Protein AF-0000000065922824 (afdb_homodimer)

Secondary structure (DSSP, 8-state):
----------EEEEE--SHHHHHHHHHHHHTT-EEEEE-S-HHHHHHHHTTB-SSSSSB--S-EEES-HHHHHHH-SEEEE-S-HHHHHHHHHHHHHH--S-EEEEE------TTT---HHHHHHHHS-GGGEEEEEEEESS--HHHHTTT--EEEEEE-SSHHHHHHHHHHH-BTTTEEEEEES-HHHHHHHHHHHHHHHHHHHHHHHTT--HHHHHHHHHHHHHHHHHHHHHTT--GGGGGSIIIIIHHHHHHS-TT-HHHHHHHHHHTT--HHHHHHH-SS--HHHHHHHHHHHHHHHHT---HHHHHHHHHHTS---HHHHHHHHHTS------/----------EEEEE--SHHHHHHHHHHHHTT-EEEEE-S-HHHHHHHHTTB-SSSSSB--S-EEES-HHHHHHH-SEEEE-S-HHHHHHHHHHHHHH--S-EEEEE------TTT---HHHHHHHHS-GGGEEEEEEEESS--HHHHTTT--EEEEEE-SSHHHHHHHHHHH-BTTTEEEEEES-HHHHHHHHHHHHHHHHHHHHHHHTT--HHHHHHHHHHHHHHHHHHHHHTT--GGGGGSIIIIIHHHHHHS-TT-HHHHHHHHHHTT--HHHHHHH-SS--HHHHHHHHHHHHHHHHT---HHHHHHHHHHTS---HHHHHHHHHTS------

Organism: Aster yellows witches'-broom phytoplasma (strain AYWB) (NCBI:txid322098)

Nearest PDB structures (foldseek):
  1z82-assembly1_B  TM=9.498E-01  e=1.499E-29  Thermotoga maritima MSB8
  3k96-assembly1_B  TM=9.413E-01  e=4.214E-29  Coxiella burnetii RSA 493
  1n1e-assembly1_B  TM=9.054E-01  e=1.408E-28  Leishmania mexicana
  1txg-assembly1_B  TM=8.938E-01  e=1.736E-24  Archaeoglobus fulgidus
  6iuy-assembly1_A  TM=8.870E-01  e=6.471E-23  Dunaliella salina

Radius of gyration: 26.79 Å; Cα contacts (8 Å, |Δi|>4): 1445; chains: 2; bounding box: 71×83×64 Å

Structure (mmCIF, N/CA/C/O backbone):
data_AF-0000000065922824-model_v1
#
loop_
_entity.id
_entity.type
_entity.pdbx_description
1 polymer 'Glycerol-3-phosphate dehydrogenase'
#
loop_
_atom_site.group_PDB
_atom_site.id
_atom_site.type_symbol
_atom_site.label_atom_id
_atom_site.label_alt_id
_atom_site.label_comp_id
_atom_site.label_asym_id
_atom_site.label_entity_id
_atom_site.label_seq_id
_atom_site.pdbx_PDB_ins_code
_atom_site.Cartn_x
_atom_site.Cartn_y
_atom_site.Cartn_z
_atom_site.occupancy
_atom_site.B_iso_or_equiv
_atom_site.auth_seq_id
_atom_site.auth_comp_id
_atom_site.auth_asym_id
_atom_site.auth_atom_id
_atom_site.pdbx_PDB_model_num
ATOM 1 N N . MET A 1 1 ? -36.531 -30.516 -20.172 1 25.64 1 MET A N 1
ATOM 2 C CA . MET A 1 1 ? -35.188 -31.094 -20.312 1 25.64 1 MET A CA 1
ATOM 3 C C . MET A 1 1 ? -34.125 -30.062 -20.016 1 25.64 1 MET A C 1
ATOM 5 O O . MET A 1 1 ? -34 -29.062 -20.734 1 25.64 1 MET A O 1
ATOM 9 N N . ILE A 1 2 ? -33.844 -29.828 -18.781 1 30.11 2 ILE A N 1
ATOM 10 C CA . ILE A 1 2 ? -32.906 -28.828 -18.25 1 30.11 2 ILE A CA 1
ATOM 11 C C . ILE A 1 2 ? -31.531 -29.031 -18.891 1 30.11 2 ILE A C 1
ATOM 13 O O . ILE A 1 2 ? -30.953 -30.125 -18.781 1 30.11 2 ILE A O 1
ATOM 17 N N . LYS A 1 3 ? -31.344 -28.391 -19.922 1 36.72 3 LYS A N 1
ATOM 18 C CA . LYS A 1 3 ? -30.047 -28.547 -20.578 1 36.72 3 LYS A CA 1
ATOM 19 C C . LYS A 1 3 ? -28.922 -28.562 -19.562 1 36.72 3 LYS A C 1
ATOM 21 O O . LYS A 1 3 ? -28.719 -27.578 -18.828 1 36.72 3 LYS A O 1
ATOM 26 N N . ARG A 1 4 ? -28.641 -29.703 -19.062 1 34.03 4 ARG A N 1
ATOM 27 C CA . ARG A 1 4 ? -27.484 -29.859 -18.188 1 34.03 4 ARG A CA 1
ATOM 28 C C . ARG A 1 4 ? -26.266 -29.125 -18.766 1 34.03 4 ARG A C 1
ATOM 30 O O . ARG A 1 4 ? -25.828 -29.422 -19.875 1 34.03 4 ARG A O 1
ATOM 37 N N . LYS A 1 5 ? -26.109 -27.969 -18.5 1 45.5 5 LYS A N 1
ATOM 38 C CA . LYS A 1 5 ? -24.891 -27.25 -18.875 1 45.5 5 LYS A CA 1
ATOM 39 C C . LYS A 1 5 ? -23.656 -28.141 -18.719 1 45.5 5 LYS A C 1
ATOM 41 O O . LYS A 1 5 ? -23.375 -28.625 -17.609 1 45.5 5 LYS A O 1
ATOM 46 N N . LYS A 1 6 ? -23.328 -28.969 -19.703 1 40.66 6 LYS A N 1
ATOM 47 C CA . LYS A 1 6 ? -22.141 -29.812 -19.766 1 40.66 6 LYS A CA 1
ATOM 48 C C . LYS A 1 6 ? -20.984 -29.172 -19 1 40.66 6 LYS A C 1
ATOM 50 O O . LYS A 1 6 ? -20.469 -28.125 -19.391 1 40.66 6 LYS A O 1
ATOM 55 N N . LEU A 1 7 ? -20.859 -29.312 -17.75 1 47.38 7 LEU A N 1
ATOM 56 C CA . LEU A 1 7 ? -19.766 -28.797 -16.938 1 47.38 7 LEU A CA 1
ATOM 57 C C . LEU A 1 7 ? -18.422 -29.219 -17.5 1 47.38 7 LEU A C 1
ATOM 59 O O . LEU A 1 7 ? -18.094 -30.406 -17.516 1 47.38 7 LEU A O 1
ATOM 63 N N . TYR A 1 8 ? -17.922 -28.703 -18.609 1 58.62 8 TYR A N 1
ATOM 64 C CA . TYR A 1 8 ? -16.656 -28.984 -19.266 1 58.62 8 TYR A CA 1
ATOM 65 C C . TYR A 1 8 ? -15.508 -28.969 -18.266 1 58.62 8 TYR A C 1
ATOM 67 O O . TYR A 1 8 ? -15.281 -27.953 -17.609 1 58.62 8 TYR A O 1
ATOM 75 N N . PHE A 1 9 ? -15.18 -30.188 -17.703 1 81.56 9 PHE A N 1
ATOM 76 C CA . PHE A 1 9 ? -14.016 -30.344 -16.844 1 81.56 9 PHE A CA 1
ATOM 77 C C . PHE A 1 9 ? -12.734 -30.406 -17.672 1 81.56 9 PHE A C 1
ATOM 79 O O . PHE A 1 9 ? -12.742 -30.906 -18.797 1 81.56 9 PHE A O 1
ATOM 86 N N . MET A 1 10 ? -11.742 -29.609 -17.203 1 91 10 MET A N 1
ATOM 87 C CA . MET A 1 10 ? -10.43 -29.625 -17.859 1 91 10 MET A CA 1
ATOM 88 C C . MET A 1 10 ? -9.414 -30.375 -17.016 1 91 10 MET A C 1
ATOM 90 O O . MET A 1 10 ? -9.531 -30.438 -15.789 1 91 10 MET A O 1
ATOM 94 N N . LYS A 1 11 ? -8.578 -31.141 -17.734 1 96.94 11 LYS A N 1
ATOM 95 C CA . LYS A 1 11 ? -7.41 -31.719 -17.078 1 96.94 11 LYS A CA 1
ATOM 96 C C . LYS A 1 11 ? -6.27 -30.703 -16.984 1 96.94 11 LYS A C 1
ATOM 98 O O . LYS A 1 11 ? -5.926 -30.062 -17.984 1 96.94 11 LYS A O 1
ATOM 103 N N . ILE A 1 12 ? -5.73 -30.547 -15.781 1 98.25 12 ILE A N 1
ATOM 104 C CA . ILE A 1 12 ? -4.688 -29.547 -15.562 1 98.25 12 ILE A CA 1
ATOM 105 C C . ILE A 1 12 ? -3.531 -30.156 -14.781 1 98.25 12 ILE A C 1
ATOM 107 O O . ILE A 1 12 ? -3.75 -30.922 -13.836 1 98.25 12 ILE A O 1
ATOM 111 N N . THR A 1 13 ? -2.342 -29.875 -15.211 1 98.5 13 THR A N 1
ATOM 112 C CA . THR A 1 13 ? -1.14 -30.266 -14.484 1 98.5 13 THR A CA 1
ATOM 113 C C . THR A 1 13 ? -0.545 -29.078 -13.734 1 98.5 13 THR A C 1
ATOM 115 O O . THR A 1 13 ? -0.455 -27.969 -14.281 1 98.5 13 THR A O 1
ATOM 118 N N . ILE A 1 14 ? -0.193 -29.281 -12.492 1 98.88 14 ILE A N 1
ATOM 119 C CA . ILE A 1 14 ? 0.571 -28.297 -11.727 1 98.88 14 ILE A CA 1
ATOM 120 C C . ILE A 1 14 ? 1.938 -28.875 -11.367 1 98.88 14 ILE A C 1
ATOM 122 O O . ILE A 1 14 ? 2.025 -29.953 -10.758 1 98.88 14 ILE A O 1
ATOM 126 N N . ILE A 1 15 ? 2.934 -28.203 -11.797 1 98.81 15 ILE A N 1
ATOM 127 C CA . ILE A 1 15 ? 4.293 -28.609 -11.453 1 98.81 15 ILE A CA 1
ATOM 128 C C . ILE A 1 15 ? 4.773 -27.812 -10.234 1 98.81 15 ILE A C 1
ATOM 130 O O . ILE A 1 15 ? 4.938 -26.594 -10.305 1 98.81 15 ILE A O 1
ATOM 134 N N . GLY A 1 16 ? 5.086 -28.469 -9.148 1 98.19 16 GLY A N 1
ATOM 135 C CA . GLY A 1 16 ? 5.355 -27.875 -7.844 1 98.19 16 GLY A CA 1
ATOM 136 C C . GLY A 1 16 ? 4.191 -27.984 -6.883 1 98.19 16 GLY A C 1
ATOM 137 O O . GLY A 1 16 ? 3.133 -27.391 -7.105 1 98.19 16 GLY A O 1
ATOM 138 N N . SER A 1 17 ? 4.406 -28.797 -5.832 1 97.75 17 SER A N 1
ATOM 139 C CA . SER A 1 17 ? 3.314 -29.031 -4.895 1 97.75 17 SER A CA 1
ATOM 140 C C . SER A 1 17 ? 3.607 -28.406 -3.533 1 97.75 17 SER A C 1
ATOM 142 O O . SER A 1 17 ? 3.32 -29.016 -2.496 1 97.75 17 SER A O 1
ATOM 144 N N . GLY A 1 18 ? 4.27 -27.266 -3.566 1 96.19 18 GLY A N 1
ATOM 145 C CA . GLY A 1 18 ? 4.414 -26.5 -2.338 1 96.19 18 GLY A CA 1
ATOM 146 C C . GLY A 1 18 ? 3.111 -25.875 -1.875 1 96.19 18 GLY A C 1
ATOM 147 O O . GLY A 1 18 ? 2.029 -26.312 -2.268 1 96.19 18 GLY A O 1
ATOM 148 N N . ALA A 1 19 ? 3.219 -24.906 -1.035 1 96.81 19 ALA A N 1
ATOM 149 C CA . ALA A 1 19 ? 2.057 -24.25 -0.432 1 96.81 19 ALA A CA 1
ATOM 150 C C . ALA A 1 19 ? 1.102 -23.734 -1.502 1 96.81 19 ALA A C 1
ATOM 152 O O . ALA A 1 19 ? -0.096 -24.031 -1.472 1 96.81 19 ALA A O 1
ATOM 153 N N . TRP A 1 20 ? 1.651 -23.031 -2.447 1 97.94 20 TRP A N 1
ATOM 154 C CA . TRP A 1 20 ? 0.815 -22.344 -3.426 1 97.94 20 TRP A CA 1
ATOM 155 C C . TRP A 1 20 ? 0.323 -23.312 -4.496 1 97.94 20 TRP A C 1
ATOM 157 O O . TRP A 1 20 ? -0.854 -23.297 -4.863 1 97.94 20 TRP A O 1
ATOM 167 N N . GLY A 1 21 ? 1.23 -24.188 -4.984 1 98.5 21 GLY A N 1
ATOM 168 C CA . GLY A 1 21 ? 0.826 -25.156 -5.988 1 98.5 21 GLY A CA 1
ATOM 169 C C . GLY A 1 21 ? -0.305 -26.062 -5.527 1 98.5 21 GLY A C 1
ATOM 170 O O . GLY A 1 21 ? -1.294 -26.234 -6.242 1 98.5 21 GLY A O 1
ATOM 171 N N . SER A 1 22 ? -0.216 -26.594 -4.363 1 98.69 22 SER A N 1
ATOM 172 C CA . SER A 1 22 ? -1.245 -27.469 -3.82 1 98.69 22 SER A CA 1
ATOM 173 C C . SER A 1 22 ? -2.539 -26.719 -3.553 1 98.69 22 SER A C 1
ATOM 175 O O . SER A 1 22 ? -3.633 -27.25 -3.756 1 98.69 22 SER A O 1
ATOM 177 N N . THR A 1 23 ? -2.398 -25.484 -3.082 1 98.75 23 THR A N 1
ATOM 178 C CA . THR A 1 23 ? -3.574 -24.656 -2.832 1 98.75 23 THR A CA 1
ATOM 179 C C . THR A 1 23 ? -4.312 -24.359 -4.133 1 98.75 23 THR A C 1
ATOM 181 O O . THR A 1 23 ? -5.543 -24.422 -4.18 1 98.75 23 THR A O 1
ATOM 184 N N . LEU A 1 24 ? -3.562 -24.062 -5.164 1 98.81 24 LEU A N 1
ATOM 185 C CA . LEU A 1 24 ? -4.176 -23.812 -6.461 1 98.81 24 LEU A CA 1
ATOM 186 C C . LEU A 1 24 ? -4.863 -25.062 -6.988 1 98.81 24 LEU A C 1
ATOM 188 O O . LEU A 1 24 ? -5.895 -24.984 -7.664 1 98.81 24 LEU A O 1
ATOM 192 N N . ALA A 1 25 ? -4.281 -26.234 -6.695 1 98.69 25 ALA A N 1
ATOM 193 C CA . ALA A 1 25 ? -4.938 -27.469 -7.074 1 98.69 25 ALA A CA 1
ATOM 194 C C . ALA A 1 25 ? -6.336 -27.562 -6.465 1 98.69 25 ALA A C 1
ATOM 196 O O . ALA A 1 25 ? -7.285 -27.984 -7.137 1 98.69 25 ALA A O 1
ATOM 197 N N . GLN A 1 26 ? -6.43 -27.203 -5.238 1 98.31 26 GLN A N 1
ATOM 198 C CA . GLN A 1 26 ? -7.73 -27.219 -4.574 1 98.31 26 GLN A CA 1
ATOM 199 C C . GLN A 1 26 ? -8.695 -26.234 -5.234 1 98.31 26 GLN A C 1
ATOM 201 O O . GLN A 1 26 ? -9.875 -26.531 -5.418 1 98.31 26 GLN A O 1
ATOM 206 N N . VAL A 1 27 ? -8.211 -25.031 -5.562 1 98.25 27 VAL A N 1
ATOM 207 C CA . VAL A 1 27 ? -9.023 -24.031 -6.25 1 98.25 27 VAL A CA 1
ATOM 208 C C . VAL A 1 27 ? -9.602 -24.641 -7.531 1 98.25 27 VAL A C 1
ATOM 210 O O . VAL A 1 27 ? -10.797 -24.516 -7.801 1 98.25 27 VAL A O 1
ATOM 213 N N . LEU A 1 28 ? -8.758 -25.281 -8.297 1 98.12 28 LEU A N 1
ATOM 214 C CA . LEU A 1 28 ? -9.156 -25.844 -9.586 1 98.12 28 LEU A CA 1
ATOM 215 C C . LEU A 1 28 ? -10.133 -26.984 -9.406 1 98.12 28 LEU A C 1
ATOM 217 O O . LEU A 1 28 ? -11.07 -27.141 -10.188 1 98.12 28 LEU A O 1
ATOM 221 N N . THR A 1 29 ? -9.914 -27.812 -8.367 1 97.06 29 THR A N 1
ATOM 222 C CA . THR A 1 29 ? -10.836 -28.922 -8.125 1 97.06 29 THR A CA 1
ATOM 223 C C . THR A 1 29 ? -12.172 -28.406 -7.602 1 97.06 29 THR A C 1
ATOM 225 O O . THR A 1 29 ? -13.227 -28.984 -7.887 1 97.06 29 THR A O 1
ATOM 228 N N . ASP A 1 30 ? -12.141 -27.328 -6.828 1 96.44 30 ASP A N 1
ATOM 229 C CA . ASP A 1 30 ? -13.383 -26.688 -6.406 1 96.44 30 ASP A CA 1
ATOM 230 C C . ASP A 1 30 ? -14.203 -26.234 -7.609 1 96.44 30 ASP A C 1
ATOM 232 O O . ASP A 1 30 ? -15.422 -26.125 -7.535 1 96.44 30 ASP A O 1
ATOM 236 N N . ASN A 1 31 ? -13.5 -25.953 -8.68 1 95.12 31 ASN A N 1
ATOM 237 C CA . ASN A 1 31 ? -14.141 -25.562 -9.93 1 95.12 31 ASN A CA 1
ATOM 238 C C . ASN A 1 31 ? -14.406 -26.781 -10.82 1 95.12 31 ASN A C 1
ATOM 240 O O . ASN A 1 31 ? -14.555 -26.641 -12.039 1 95.12 31 ASN A O 1
ATOM 244 N N . ASN A 1 32 ? -14.312 -27.953 -10.32 1 94.56 32 ASN A N 1
ATOM 245 C CA . ASN A 1 32 ? -14.703 -29.219 -10.938 1 94.56 32 ASN A CA 1
ATOM 246 C C . ASN A 1 32 ? -13.711 -29.641 -12.023 1 94.56 32 ASN A C 1
ATOM 248 O O . ASN A 1 32 ? -14.094 -30.297 -12.992 1 94.56 32 ASN A O 1
ATOM 252 N N . ASN A 1 33 ? -12.477 -29.188 -11.938 1 96.81 33 ASN A N 1
ATOM 253 C CA . ASN A 1 33 ? -11.422 -29.656 -12.844 1 96.81 33 ASN A CA 1
ATOM 254 C C . ASN A 1 33 ? -10.68 -30.859 -12.266 1 96.81 33 ASN A C 1
ATOM 256 O O . ASN A 1 33 ? -10.828 -31.172 -11.086 1 96.81 33 ASN A O 1
ATOM 260 N N . GLN A 1 34 ? -10.055 -31.562 -13.156 1 97.38 34 GLN A N 1
ATOM 261 C CA . GLN A 1 34 ? -9.172 -32.656 -12.75 1 97.38 34 GLN A CA 1
ATOM 262 C C . GLN A 1 34 ? -7.715 -32.188 -12.719 1 97.38 34 GLN A C 1
ATOM 264 O O . GLN A 1 34 ? -7.211 -31.641 -13.703 1 97.38 34 GLN A O 1
ATOM 269 N N . VAL A 1 35 ? -7.066 -32.406 -11.562 1 98.06 35 VAL A N 1
ATOM 270 C CA . VAL A 1 35 ? -5.742 -31.828 -11.383 1 98.06 35 VAL A CA 1
ATOM 271 C C . VAL A 1 35 ? -4.738 -32.938 -11.023 1 98.06 35 VAL A C 1
ATOM 273 O O . VAL A 1 35 ? -5.031 -33.812 -10.203 1 98.06 35 VAL A O 1
ATOM 276 N N . LEU A 1 36 ? -3.66 -32.969 -11.688 1 98.62 36 LEU A N 1
ATOM 277 C CA . LEU A 1 36 ? -2.518 -33.812 -11.352 1 98.62 36 LEU A CA 1
ATOM 278 C C . LEU A 1 36 ? -1.314 -32.969 -10.953 1 98.62 36 LEU A C 1
ATOM 280 O O . LEU A 1 36 ? -0.858 -32.125 -11.734 1 98.62 36 LEU A O 1
ATOM 284 N N . LEU A 1 37 ? -0.809 -33.219 -9.75 1 98.75 37 LEU A N 1
ATOM 285 C CA . LEU A 1 37 ? 0.358 -32.5 -9.242 1 98.75 37 LEU A CA 1
ATOM 286 C C . LEU A 1 37 ? 1.633 -33.312 -9.484 1 98.75 37 LEU A C 1
ATOM 288 O O . LEU A 1 37 ? 1.627 -34.531 -9.383 1 98.75 37 LEU A O 1
ATOM 292 N N . TYR A 1 38 ? 2.664 -32.531 -9.781 1 98.69 38 TYR A N 1
ATOM 293 C CA . TYR A 1 38 ? 4 -33.125 -9.859 1 98.69 38 TYR A CA 1
ATOM 294 C C . TYR A 1 38 ? 4.922 -32.5 -8.805 1 98.69 38 TYR A C 1
ATOM 296 O O . TYR A 1 38 ? 4.969 -31.281 -8.648 1 98.69 38 TYR A O 1
ATOM 304 N N . ASP A 1 39 ? 5.633 -33.375 -8.133 1 98.44 39 ASP A N 1
ATOM 305 C CA . ASP A 1 39 ? 6.688 -32.938 -7.23 1 98.44 39 ASP A CA 1
ATOM 306 C C . ASP A 1 39 ? 7.781 -33.969 -7.082 1 98.44 39 ASP A C 1
ATOM 308 O O . ASP A 1 39 ? 7.516 -35.188 -7.203 1 98.44 39 ASP A O 1
ATOM 312 N N . THR A 1 40 ? 8.969 -33.469 -6.902 1 97.19 40 THR A N 1
ATOM 313 C CA . THR A 1 40 ? 10.086 -34.406 -6.676 1 97.19 40 THR A CA 1
ATOM 314 C C . THR A 1 40 ? 10.133 -34.844 -5.215 1 97.19 40 THR A C 1
ATOM 316 O O . THR A 1 40 ? 10.781 -35.812 -4.883 1 97.19 40 THR A O 1
ATOM 319 N N . ASN A 1 41 ? 9.539 -34.062 -4.332 1 96.69 41 ASN A N 1
ATOM 320 C CA . ASN A 1 41 ? 9.477 -34.406 -2.918 1 96.69 41 ASN A CA 1
ATOM 321 C C . ASN A 1 41 ? 8.445 -35.5 -2.662 1 96.69 41 ASN A C 1
ATOM 323 O O . ASN A 1 41 ? 7.25 -35.25 -2.559 1 96.69 41 ASN A O 1
ATOM 327 N N . LEU A 1 42 ? 8.867 -36.688 -2.365 1 98 42 LEU A N 1
ATOM 328 C CA . LEU A 1 42 ? 8.016 -37.844 -2.234 1 98 42 LEU A CA 1
ATOM 329 C C . LEU A 1 42 ? 7.105 -37.719 -1.015 1 98 42 LEU A C 1
ATOM 331 O O . LEU A 1 42 ? 5.98 -38.219 -1.021 1 98 42 LEU A O 1
ATOM 335 N N . SER A 1 43 ? 7.625 -37.031 -0.019 1 97.62 43 SER A N 1
ATOM 336 C CA . SER A 1 43 ? 6.793 -36.812 1.16 1 97.62 43 SER A CA 1
ATOM 337 C C . SER A 1 43 ? 5.559 -36 0.822 1 97.62 43 SER A C 1
ATOM 339 O O . SER A 1 43 ? 4.461 -36.281 1.311 1 97.62 43 SER A O 1
ATOM 341 N N . TYR A 1 44 ? 5.75 -34.969 -0.006 1 98 44 TYR A N 1
ATOM 342 C CA . TYR A 1 44 ? 4.621 -34.156 -0.455 1 98 44 TYR A CA 1
ATOM 343 C C . TYR A 1 44 ? 3.645 -35 -1.275 1 98 44 TYR A C 1
ATOM 345 O O . TYR A 1 44 ? 2.432 -34.938 -1.053 1 98 44 TYR A O 1
ATOM 353 N N . VAL A 1 45 ? 4.152 -35.812 -2.182 1 98.5 45 VAL A N 1
ATOM 354 C CA . VAL A 1 45 ? 3.344 -36.656 -3.061 1 98.5 45 VAL A CA 1
ATOM 355 C C . VAL A 1 45 ? 2.49 -37.594 -2.227 1 98.5 45 VAL A C 1
ATOM 357 O O . VAL A 1 45 ? 1.292 -37.75 -2.479 1 98.5 45 VAL A O 1
ATOM 360 N N . GLU A 1 46 ? 3.105 -38.188 -1.27 1 98.44 46 GLU A N 1
ATOM 361 C CA . GLU A 1 46 ? 2.404 -39.125 -0.407 1 98.44 46 GLU A CA 1
ATOM 362 C C . GLU A 1 46 ? 1.284 -38.438 0.369 1 98.44 46 GLU A C 1
ATOM 364 O O . GLU A 1 46 ? 0.167 -38.938 0.443 1 98.44 46 GLU A O 1
ATOM 369 N N . LYS A 1 47 ? 1.586 -37.344 0.981 1 98.44 47 LYS A N 1
ATOM 370 C CA . LYS A 1 47 ? 0.586 -36.594 1.744 1 98.44 47 LYS A CA 1
ATOM 371 C C . LYS A 1 47 ? -0.615 -36.219 0.874 1 98.44 47 LYS A C 1
ATOM 373 O O . LYS A 1 47 ? -1.763 -36.406 1.288 1 98.44 47 LYS A O 1
ATOM 378 N N . ILE A 1 48 ? -0.352 -35.781 -0.296 1 98.75 48 ILE A N 1
ATOM 379 C CA . ILE A 1 48 ? -1.402 -35.344 -1.21 1 98.75 48 ILE A CA 1
ATOM 380 C C . ILE A 1 48 ? -2.283 -36.531 -1.59 1 98.75 48 ILE A C 1
ATOM 382 O O . ILE A 1 48 ? -3.512 -36.438 -1.604 1 98.75 48 ILE A O 1
ATOM 386 N N . ASN A 1 49 ? -1.675 -37.656 -1.872 1 98.62 49 ASN A N 1
ATOM 387 C CA . ASN A 1 49 ? -2.424 -38.844 -2.271 1 98.62 49 ASN A CA 1
ATOM 388 C C . ASN A 1 49 ? -3.227 -39.406 -1.107 1 98.62 49 ASN A C 1
ATOM 390 O O . ASN A 1 49 ? -4.121 -40.219 -1.312 1 98.62 49 ASN A O 1
ATOM 394 N N . GLN A 1 50 ? -2.922 -38.938 0.083 1 98.38 50 GLN A N 1
ATOM 395 C CA . GLN A 1 50 ? -3.693 -39.281 1.268 1 98.38 50 GLN A CA 1
ATOM 396 C C . GLN A 1 50 ? -4.77 -38.25 1.565 1 98.38 50 GLN A C 1
ATOM 398 O O . GLN A 1 50 ? -5.453 -38.344 2.586 1 98.38 50 GLN A O 1
ATOM 403 N N . GLY A 1 51 ? -4.84 -37.281 0.756 1 98.31 51 GLY A N 1
ATOM 404 C CA . GLY A 1 51 ? -5.879 -36.281 0.904 1 98.31 51 GLY A CA 1
ATOM 405 C C . GLY A 1 51 ? -5.484 -35.156 1.843 1 98.31 51 GLY A C 1
ATOM 406 O O . GLY A 1 51 ? -6.348 -34.5 2.406 1 98.31 51 GLY A O 1
ATOM 407 N N . LYS A 1 52 ? -4.152 -35 1.994 1 98.44 52 LYS A N 1
ATOM 408 C CA . LYS A 1 52 ? -3.66 -34 2.926 1 98.44 52 LYS A CA 1
ATOM 409 C C . LYS A 1 52 ? -2.816 -32.938 2.203 1 98.44 52 LYS A C 1
ATOM 411 O O . LYS A 1 52 ? -2.016 -33.281 1.329 1 98.44 52 LYS A O 1
ATOM 416 N N . HIS A 1 53 ? -3.082 -31.672 2.52 1 98.44 53 HIS A N 1
ATOM 417 C CA . HIS A 1 53 ? -2.182 -30.641 2.018 1 98.44 53 HIS A CA 1
ATOM 418 C C . HIS A 1 53 ? -0.762 -30.844 2.531 1 98.44 53 HIS A C 1
ATOM 420 O O . HIS A 1 53 ? -0.562 -31.141 3.715 1 98.44 53 HIS A O 1
ATOM 426 N N . PRO A 1 54 ? 0.187 -30.703 1.745 1 97.5 54 PRO A N 1
ATOM 427 C CA . PRO A 1 54 ? 1.535 -31.094 2.172 1 97.5 54 PRO A CA 1
ATOM 428 C C . PRO A 1 54 ? 2.156 -30.078 3.135 1 97.5 54 PRO A C 1
ATOM 430 O O . PRO A 1 54 ? 3.107 -30.406 3.85 1 97.5 54 PRO A O 1
ATOM 433 N N . ILE A 1 55 ? 1.644 -28.859 3.164 1 96.44 55 ILE A N 1
ATOM 434 C CA . ILE A 1 55 ? 2.25 -27.797 3.961 1 96.44 55 ILE A CA 1
ATOM 435 C C . ILE A 1 55 ? 1.314 -27.406 5.105 1 96.44 55 ILE A C 1
ATOM 437 O O . ILE A 1 55 ? 1.75 -27.266 6.25 1 96.44 55 ILE A O 1
ATOM 441 N N . PHE A 1 56 ? 0.033 -27.297 4.766 1 97.31 56 PHE A N 1
ATOM 442 C CA . PHE A 1 56 ? -0.936 -26.844 5.754 1 97.31 56 PHE A CA 1
ATOM 443 C C . PHE A 1 56 ? -1.694 -28.016 6.363 1 97.31 56 PHE A C 1
ATOM 445 O O . PHE A 1 56 ? -1.867 -29.047 5.715 1 97.31 56 PHE A O 1
ATOM 452 N N . ASN A 1 57 ? -2.152 -27.812 7.609 1 96.94 57 ASN A N 1
ATOM 453 C CA . ASN A 1 57 ? -2.979 -28.812 8.266 1 96.94 57 ASN A CA 1
ATOM 454 C C . ASN A 1 57 ? -4.434 -28.734 7.805 1 96.94 57 ASN A C 1
ATOM 456 O O . ASN A 1 57 ? -5.328 -28.469 8.609 1 96.94 57 ASN A O 1
ATOM 460 N N . THR A 1 58 ? -4.652 -28.953 6.57 1 97.62 58 THR A N 1
ATOM 461 C CA . THR A 1 58 ? -5.965 -28.906 5.934 1 97.62 58 THR A CA 1
ATOM 462 C C . THR A 1 58 ? -6.094 -30.016 4.891 1 97.62 58 THR A C 1
ATOM 464 O O . THR A 1 58 ? -5.094 -30.453 4.32 1 97.62 58 THR A O 1
ATOM 467 N N . PRO A 1 59 ? -7.293 -30.5 4.688 1 97.81 59 PRO A N 1
ATOM 468 C CA . PRO A 1 59 ? -7.488 -31.5 3.646 1 97.81 59 PRO A CA 1
ATOM 469 C C . PRO A 1 59 ? -7.258 -30.953 2.24 1 97.81 59 PRO A C 1
ATOM 471 O O . PRO A 1 59 ? -7.43 -29.75 2.006 1 97.81 59 PRO A O 1
ATOM 474 N N . LEU A 1 60 ? -6.762 -31.703 1.433 1 97.75 60 LEU A N 1
ATOM 475 C CA . LEU A 1 60 ? -6.703 -31.484 -0.01 1 97.75 60 LEU A CA 1
ATOM 476 C C . LEU A 1 60 ? -7.547 -32.531 -0.746 1 97.75 60 LEU A C 1
ATOM 478 O O . LEU A 1 60 ? -7.156 -33.688 -0.862 1 97.75 60 LEU A O 1
ATOM 482 N N . LEU A 1 61 ? -8.648 -32.062 -1.322 1 95.81 61 LEU A N 1
ATOM 483 C CA . LEU A 1 61 ? -9.664 -33 -1.789 1 95.81 61 LEU A CA 1
ATOM 484 C C . LEU A 1 61 ? -9.617 -33.156 -3.307 1 95.81 61 LEU A C 1
ATOM 486 O O . LEU A 1 61 ? -9.461 -32.156 -4.02 1 95.81 61 LEU A O 1
ATOM 490 N N . ASN A 1 62 ? -9.711 -34.375 -3.754 1 95.81 62 ASN A N 1
ATOM 491 C CA . ASN A 1 62 ? -9.883 -34.719 -5.164 1 95.81 62 ASN A CA 1
ATOM 492 C C . ASN A 1 62 ? -8.664 -34.312 -5.988 1 95.81 62 ASN A C 1
ATOM 494 O O . ASN A 1 62 ? -8.812 -33.812 -7.109 1 95.81 62 ASN A O 1
ATOM 498 N N . VAL A 1 63 ? -7.508 -34.375 -5.434 1 96.94 63 VAL A N 1
ATOM 499 C CA . VAL A 1 63 ? -6.25 -34.031 -6.102 1 96.94 63 VAL A CA 1
ATOM 500 C C . VAL A 1 63 ? -5.305 -35.219 -6.031 1 96.94 63 VAL A C 1
ATOM 502 O O . VAL A 1 63 ? -5.254 -35.938 -5.023 1 96.94 63 VAL A O 1
ATOM 505 N N . LYS A 1 64 ? -4.648 -35.531 -7.062 1 98.06 64 LYS A N 1
ATOM 506 C CA . LYS A 1 64 ? -3.629 -36.562 -7.094 1 98.06 64 LYS A CA 1
ATOM 507 C C . LYS A 1 64 ? -2.252 -35.969 -7.387 1 98.06 64 LYS A C 1
ATOM 509 O O . LYS A 1 64 ? -2.143 -34.906 -7.965 1 98.06 64 LYS A O 1
ATOM 514 N N . ALA A 1 65 ? -1.219 -36.719 -6.934 1 98.75 65 ALA A N 1
ATOM 515 C CA . ALA A 1 65 ? 0.153 -36.281 -7.164 1 98.75 65 ALA A CA 1
ATOM 516 C C . ALA A 1 65 ? 1.039 -37.438 -7.617 1 98.75 65 ALA A C 1
ATOM 518 O O . ALA A 1 65 ? 0.798 -38.594 -7.254 1 98.75 65 ALA A O 1
ATOM 519 N N . VAL A 1 66 ? 1.97 -37.156 -8.445 1 98.69 66 VAL A N 1
ATOM 520 C CA . VAL A 1 66 ? 2.943 -38.125 -8.93 1 98.69 66 VAL A CA 1
ATOM 521 C C . VAL A 1 66 ? 4.34 -37.5 -8.906 1 98.69 66 VAL A C 1
ATOM 523 O O . VAL A 1 66 ? 4.492 -36.312 -8.727 1 98.69 66 VAL A O 1
ATOM 526 N N . SER A 1 67 ? 5.355 -38.312 -9.031 1 98.38 67 SER A N 1
ATOM 527 C CA . SER A 1 67 ? 6.73 -37.812 -9.086 1 98.38 67 SER A CA 1
ATOM 528 C C . SER A 1 67 ? 7.375 -38.125 -10.43 1 98.38 67 SER A C 1
ATOM 530 O O . SER A 1 67 ? 8.586 -37.969 -10.586 1 98.38 67 SER A O 1
ATOM 532 N N . CYS A 1 68 ? 6.551 -38.5 -11.391 1 97.88 68 CYS A N 1
ATOM 533 C CA . CYS A 1 68 ? 7.016 -38.75 -12.75 1 97.88 68 CYS A CA 1
ATOM 534 C C . CYS A 1 68 ? 6.613 -37.625 -13.68 1 97.88 68 CYS A C 1
ATOM 536 O O . CYS A 1 68 ? 5.438 -37.5 -14.031 1 97.88 68 CYS A O 1
ATOM 538 N N . LEU A 1 69 ? 7.562 -36.906 -14.141 1 97.94 69 LEU A N 1
ATOM 539 C CA . LEU A 1 69 ? 7.324 -35.719 -14.953 1 97.94 69 LEU A CA 1
ATOM 540 C C . LEU A 1 69 ? 6.66 -36.094 -16.281 1 97.94 69 LEU A C 1
ATOM 542 O O . LEU A 1 69 ? 5.738 -35.406 -16.734 1 97.94 69 LEU A O 1
ATOM 546 N N . LYS A 1 70 ? 7.117 -37.125 -16.875 1 97.06 70 LYS A N 1
ATOM 547 C CA . LYS A 1 70 ? 6.574 -37.562 -18.141 1 97.06 70 LYS A CA 1
ATOM 548 C C . LYS A 1 70 ? 5.074 -37.844 -18.047 1 97.06 70 LYS A C 1
ATOM 550 O O . LYS A 1 70 ? 4.305 -37.469 -18.922 1 97.06 70 LYS A O 1
ATOM 555 N N . GLN A 1 71 ? 4.68 -38.469 -16.984 1 96.81 71 GLN A N 1
ATOM 556 C CA . GLN A 1 71 ? 3.277 -38.781 -16.75 1 96.81 71 GLN A CA 1
ATOM 557 C C . GLN A 1 71 ? 2.426 -37.5 -16.703 1 96.81 71 GLN A C 1
ATOM 559 O O . GLN A 1 71 ? 1.303 -37.5 -17.203 1 96.81 71 GLN A O 1
ATOM 564 N N . THR A 1 72 ? 2.912 -36.5 -16.109 1 96.44 72 THR A N 1
ATOM 565 C CA . THR A 1 72 ? 2.146 -35.281 -15.953 1 96.44 72 THR A CA 1
ATOM 566 C C . THR A 1 72 ? 2.051 -34.531 -17.281 1 96.44 72 THR A C 1
ATOM 568 O O . THR A 1 72 ? 1.031 -33.906 -17.578 1 96.44 72 THR A O 1
ATOM 571 N N . LEU A 1 73 ? 3.092 -34.562 -18.094 1 97.25 73 LEU A N 1
ATOM 572 C CA . LEU A 1 73 ? 3.094 -33.875 -19.391 1 97.25 73 LEU A CA 1
ATOM 573 C C . LEU A 1 73 ? 2.127 -34.562 -20.359 1 97.25 73 LEU A C 1
ATOM 575 O O . LEU A 1 73 ? 1.582 -33.906 -21.25 1 97.25 73 LEU A O 1
ATOM 579 N N . GLU A 1 74 ? 1.908 -35.875 -20.141 1 96.69 74 GLU A N 1
ATOM 580 C CA . GLU A 1 74 ? 0.96 -36.594 -20.953 1 96.69 74 GLU A CA 1
ATOM 581 C C . GLU A 1 74 ? -0.47 -36.406 -20.453 1 96.69 74 GLU A C 1
ATOM 583 O O . GLU A 1 74 ? -1.427 -36.625 -21.203 1 96.69 74 GLU A O 1
ATOM 588 N N . TYR A 1 75 ? -0.578 -36 -19.25 1 96.88 75 TYR A N 1
ATOM 589 C CA . TYR A 1 75 ? -1.874 -35.906 -18.594 1 96.88 75 TYR A CA 1
ATOM 590 C C . TYR A 1 75 ? -2.658 -34.719 -19.125 1 96.88 75 TYR A C 1
ATOM 592 O O . TYR A 1 75 ? -3.877 -34.781 -19.297 1 96.88 75 TYR A O 1
ATOM 600 N N . SER A 1 76 ? -1.998 -33.594 -19.391 1 95.44 76 SER A N 1
ATOM 601 C CA . SER A 1 76 ? -2.715 -32.406 -19.797 1 95.44 76 SER A CA 1
ATOM 602 C C . SER A 1 76 ? -1.85 -31.516 -20.688 1 95.44 76 SER A C 1
ATOM 604 O O . SER A 1 76 ? -0.623 -31.625 -20.688 1 95.44 76 SER A O 1
ATOM 606 N N . ASP A 1 77 ? -2.57 -30.641 -21.406 1 96.12 77 ASP A N 1
ATOM 607 C CA . ASP A 1 77 ? -1.899 -29.672 -22.266 1 96.12 77 ASP A CA 1
ATOM 608 C C . ASP A 1 77 ? -1.792 -28.312 -21.578 1 96.12 77 ASP A C 1
ATOM 610 O O . ASP A 1 77 ? -1.136 -27.406 -22.094 1 96.12 77 ASP A O 1
ATOM 614 N N . LEU A 1 78 ? -2.367 -28.125 -20.453 1 98.38 78 LEU A N 1
ATOM 615 C CA . LEU A 1 78 ? -2.25 -26.922 -19.641 1 98.38 78 LEU A CA 1
ATOM 616 C C . LEU A 1 78 ? -1.409 -27.203 -18.391 1 98.38 78 LEU A C 1
ATOM 618 O O . LEU A 1 78 ? -1.79 -28 -17.547 1 98.38 78 LEU A O 1
ATOM 622 N N . ILE A 1 79 ? -0.286 -26.484 -18.312 1 98.69 79 ILE A N 1
ATOM 623 C CA . ILE A 1 79 ? 0.693 -26.734 -17.266 1 98.69 79 ILE A CA 1
ATOM 624 C C . ILE A 1 79 ? 0.844 -25.469 -16.406 1 98.69 79 ILE A C 1
ATOM 626 O O . ILE A 1 79 ? 1.196 -24.406 -16.906 1 98.69 79 ILE A O 1
ATOM 630 N N . VAL A 1 80 ? 0.586 -25.578 -15.117 1 98.88 80 VAL A N 1
ATOM 631 C CA . VAL A 1 80 ? 0.853 -24.516 -14.164 1 98.88 80 VAL A CA 1
ATOM 632 C C . VAL A 1 80 ? 2.244 -24.688 -13.562 1 98.88 80 VAL A C 1
ATOM 634 O O . VAL A 1 80 ? 2.562 -25.75 -13.023 1 98.88 80 VAL A O 1
ATOM 637 N N . LEU A 1 81 ? 3.037 -23.688 -13.695 1 98.88 81 LEU A N 1
ATOM 638 C CA . LEU A 1 81 ? 4.387 -23.688 -13.141 1 98.88 81 LEU A CA 1
ATOM 639 C C . LEU A 1 81 ? 4.402 -23.047 -11.758 1 98.88 81 LEU A C 1
ATOM 641 O O . LEU A 1 81 ? 4.281 -21.812 -11.633 1 98.88 81 LEU A O 1
ATOM 645 N N . ALA A 1 82 ? 4.598 -23.844 -10.742 1 98.5 82 ALA A N 1
ATOM 646 C CA . ALA A 1 82 ? 4.598 -23.375 -9.352 1 98.5 82 ALA A CA 1
ATOM 647 C C . ALA A 1 82 ? 5.867 -23.812 -8.625 1 98.5 82 ALA A C 1
ATOM 649 O O . ALA A 1 82 ? 5.801 -24.359 -7.523 1 98.5 82 ALA A O 1
ATOM 650 N N . VAL A 1 83 ? 7.035 -23.578 -9.227 1 97.31 83 VAL A N 1
ATOM 651 C CA . VAL A 1 83 ? 8.312 -23.953 -8.633 1 97.31 83 VAL A CA 1
ATOM 652 C C . VAL A 1 83 ? 9.141 -22.703 -8.336 1 97.31 83 VAL A C 1
ATOM 654 O O . VAL A 1 83 ? 8.914 -21.641 -8.93 1 97.31 83 VAL A O 1
ATOM 657 N N . PRO A 1 84 ? 10.094 -22.766 -7.418 1 94.69 84 PRO A N 1
ATOM 658 C CA . PRO A 1 84 ? 10.992 -21.625 -7.191 1 94.69 84 PRO A CA 1
ATOM 659 C C . PRO A 1 84 ? 11.773 -21.234 -8.445 1 94.69 84 PRO A C 1
ATOM 661 O O . PRO A 1 84 ? 12.078 -22.094 -9.273 1 94.69 84 PRO A O 1
ATOM 664 N N . MET A 1 85 ? 12.109 -20.016 -8.492 1 94.69 85 MET A N 1
ATOM 665 C CA . MET A 1 85 ? 12.781 -19.469 -9.664 1 94.69 85 MET A CA 1
ATOM 666 C C . MET A 1 85 ? 14.094 -20.188 -9.93 1 94.69 85 MET A C 1
ATOM 668 O O . MET A 1 85 ? 14.477 -20.375 -11.086 1 94.69 85 MET A O 1
ATOM 672 N N . LYS A 1 86 ? 14.75 -20.562 -8.867 1 91.69 86 LYS A N 1
ATOM 673 C CA . LYS A 1 86 ? 16.062 -21.172 -9.023 1 91.69 86 LYS A CA 1
ATOM 674 C C . LYS A 1 86 ? 15.977 -22.5 -9.781 1 91.69 86 LYS A C 1
ATOM 676 O O . LYS A 1 86 ? 16.969 -22.953 -10.359 1 91.69 86 LYS A O 1
ATOM 681 N N . PHE A 1 87 ? 14.805 -23.078 -9.883 1 94.62 87 PHE A N 1
ATOM 682 C CA . PHE A 1 87 ? 14.641 -24.375 -10.523 1 94.62 87 PHE A CA 1
ATOM 683 C C . PHE A 1 87 ? 13.969 -24.234 -11.891 1 94.62 87 PHE A C 1
ATOM 685 O O . PHE A 1 87 ? 13.922 -25.172 -12.672 1 94.62 87 PHE A O 1
ATOM 692 N N . MET A 1 88 ? 13.5 -23.125 -12.266 1 97.38 88 MET A N 1
ATOM 693 C CA . MET A 1 88 ? 12.578 -22.906 -13.375 1 97.38 88 MET A CA 1
ATOM 694 C C . MET A 1 88 ? 13.211 -23.297 -14.703 1 97.38 88 MET A C 1
ATOM 696 O O . MET A 1 88 ? 12.672 -24.109 -15.445 1 97.38 88 MET A O 1
ATOM 700 N N . ARG A 1 89 ? 14.383 -22.766 -14.984 1 97.5 89 ARG A N 1
ATOM 701 C CA . ARG A 1 89 ? 15.016 -23.031 -16.281 1 97.5 89 ARG A CA 1
ATOM 702 C C . ARG A 1 89 ? 15.352 -24.516 -16.422 1 97.5 89 ARG A C 1
ATOM 704 O O . ARG A 1 89 ? 15.125 -25.094 -17.484 1 97.5 89 ARG A O 1
ATOM 711 N N . HIS A 1 90 ? 15.945 -25.031 -15.359 1 97.44 90 HIS A N 1
ATOM 712 C CA . HIS A 1 90 ? 16.297 -26.438 -15.398 1 97.44 90 HIS A CA 1
ATOM 713 C C . HIS A 1 90 ? 15.07 -27.312 -15.633 1 97.44 90 HIS A C 1
ATOM 715 O O . HIS A 1 90 ? 15.125 -28.25 -16.438 1 97.44 90 HIS A O 1
ATOM 721 N N . LEU A 1 91 ? 14.023 -27 -14.961 1 97.94 91 LEU A N 1
ATOM 722 C CA . LEU A 1 91 ? 12.766 -27.719 -15.133 1 97.94 91 LEU A CA 1
ATOM 723 C C . LEU A 1 91 ? 12.266 -27.609 -16.562 1 97.94 91 LEU A C 1
ATOM 725 O O . LEU A 1 91 ? 11.875 -28.625 -17.172 1 97.94 91 LEU A O 1
ATOM 729 N N . LEU A 1 92 ? 12.273 -26.422 -17.109 1 98.56 92 LEU A N 1
ATOM 730 C CA . LEU A 1 92 ? 11.773 -26.188 -18.469 1 98.56 92 LEU A CA 1
ATOM 731 C C . LEU A 1 92 ? 12.609 -26.938 -19.5 1 98.56 92 LEU A C 1
ATOM 733 O O . LEU A 1 92 ? 12.078 -27.438 -20.484 1 98.56 92 LEU A O 1
ATOM 737 N N . LYS A 1 93 ? 13.883 -27 -19.25 1 98.38 93 LYS A N 1
ATOM 738 C CA . LYS A 1 93 ? 14.75 -27.781 -20.141 1 98.38 93 LYS A CA 1
ATOM 739 C C . LYS A 1 93 ? 14.375 -29.25 -20.125 1 98.38 93 LYS A C 1
ATOM 741 O O . LYS A 1 93 ? 14.336 -29.906 -21.172 1 98.38 93 LYS A O 1
ATOM 746 N N . LYS A 1 94 ? 14.133 -29.75 -18.969 1 98.19 94 LYS A N 1
ATOM 747 C CA . LYS A 1 94 ? 13.703 -31.141 -18.844 1 98.19 94 LYS A CA 1
ATOM 748 C C . LYS A 1 94 ? 12.383 -31.375 -19.562 1 98.19 94 LYS A C 1
ATOM 750 O O . LYS A 1 94 ? 12.203 -32.406 -20.234 1 98.19 94 LYS A O 1
ATOM 755 N N . ILE A 1 95 ? 11.5 -30.469 -19.422 1 98.31 95 ILE A N 1
ATOM 756 C CA . ILE A 1 95 ? 10.195 -30.547 -20.078 1 98.31 95 ILE A CA 1
ATOM 757 C C . ILE A 1 95 ? 10.375 -30.578 -21.594 1 98.31 95 ILE A C 1
ATOM 759 O O . ILE A 1 95 ? 9.758 -31.406 -22.281 1 98.31 95 ILE A O 1
ATOM 763 N N . THR A 1 96 ? 11.188 -29.703 -22.062 1 97.75 96 THR A N 1
ATOM 764 C CA . THR A 1 96 ? 11.414 -29.578 -23.5 1 97.75 96 THR A CA 1
ATOM 765 C C . THR A 1 96 ? 11.844 -30.906 -24.109 1 97.75 96 THR A C 1
ATOM 767 O O . THR A 1 96 ? 11.406 -31.266 -25.203 1 97.75 96 THR A O 1
ATOM 770 N N . LEU A 1 97 ? 12.609 -31.641 -23.359 1 97.25 97 LEU A N 1
ATOM 771 C CA . LEU A 1 97 ? 13.133 -32.906 -23.828 1 97.25 97 LEU A CA 1
ATOM 772 C C . LEU A 1 97 ? 12.023 -33.969 -23.953 1 97.25 97 LEU A C 1
ATOM 774 O O . LEU A 1 97 ? 12.18 -34.969 -24.656 1 97.25 97 LEU A O 1
ATOM 778 N N . MET A 1 98 ? 10.961 -33.688 -23.344 1 97.06 98 MET A N 1
ATOM 779 C CA . MET A 1 98 ? 9.914 -34.688 -23.266 1 97.06 98 MET A CA 1
ATOM 780 C C . MET A 1 98 ? 8.688 -34.281 -24.062 1 97.06 98 MET A C 1
ATOM 782 O O . MET A 1 98 ? 7.77 -35.062 -24.266 1 97.06 98 MET A O 1
ATOM 786 N N . LEU A 1 99 ? 8.617 -33.062 -24.516 1 96.25 99 LEU A N 1
ATOM 787 C CA . LEU A 1 99 ? 7.422 -32.531 -25.156 1 96.25 99 LEU A CA 1
ATOM 788 C C . LEU A 1 99 ? 7.242 -33.125 -26.547 1 96.25 99 LEU A C 1
ATOM 790 O O . LEU A 1 99 ? 8.203 -33.219 -27.312 1 96.25 99 LEU A O 1
ATOM 794 N N . THR A 1 100 ? 5.996 -33.562 -26.859 1 94.06 100 THR A N 1
ATOM 795 C CA . THR A 1 100 ? 5.672 -34.125 -28.172 1 94.06 100 THR A CA 1
ATOM 796 C C . THR A 1 100 ? 4.559 -33.312 -28.828 1 94.06 100 THR A C 1
ATOM 798 O O . THR A 1 100 ? 4.285 -33.5 -30.016 1 94.06 100 THR A O 1
ATOM 801 N N . ASN A 1 101 ? 3.859 -32.531 -28.141 1 96.94 101 ASN A N 1
ATOM 802 C CA . ASN A 1 101 ? 2.781 -31.656 -28.609 1 96.94 101 ASN A CA 1
ATOM 803 C C . ASN A 1 101 ? 2.811 -30.297 -27.922 1 96.94 101 ASN A C 1
ATOM 805 O O . ASN A 1 101 ? 3.449 -30.141 -26.875 1 96.94 101 ASN A O 1
ATOM 809 N N . PRO A 1 102 ? 2.174 -29.328 -28.484 1 98 102 PRO A N 1
ATOM 810 C CA . PRO A 1 102 ? 2.184 -27.984 -27.906 1 98 102 PRO A CA 1
ATOM 811 C C . PRO A 1 102 ? 1.529 -27.938 -26.516 1 98 102 PRO A C 1
ATOM 813 O O . PRO A 1 102 ? 0.52 -28.609 -26.297 1 98 102 PRO A O 1
ATOM 816 N N . LYS A 1 103 ? 2.102 -27.125 -25.656 1 98.44 103 LYS A N 1
ATOM 817 C CA . LYS A 1 103 ? 1.579 -26.938 -24.312 1 98.44 103 LYS A CA 1
ATOM 818 C C . LYS A 1 103 ? 1.332 -25.453 -24.016 1 98.44 103 LYS A C 1
ATOM 820 O O . LYS A 1 103 ? 1.992 -24.594 -24.594 1 98.44 103 LYS A O 1
ATOM 825 N N . SER A 1 104 ? 0.34 -25.172 -23.219 1 98.69 104 SER A N 1
ATOM 826 C CA . SER A 1 104 ? 0.114 -23.859 -22.625 1 98.69 104 SER A CA 1
ATOM 827 C C . SER A 1 104 ? 0.608 -23.812 -21.188 1 98.69 104 SER A C 1
ATOM 829 O O . SER A 1 104 ? 0.445 -24.781 -20.438 1 98.69 104 SER A O 1
ATOM 831 N N . PHE A 1 105 ? 1.237 -22.688 -20.859 1 98.88 105 PHE A N 1
ATOM 832 C CA . PHE A 1 105 ? 1.83 -22.562 -19.531 1 98.88 105 PHE A CA 1
ATOM 833 C C . PHE A 1 105 ? 1.197 -21.406 -18.766 1 98.88 105 PHE A C 1
ATOM 835 O O . PHE A 1 105 ? 0.924 -20.344 -19.328 1 98.88 105 PHE A O 1
ATOM 842 N N . VAL A 1 106 ? 0.916 -21.609 -17.5 1 98.94 106 VAL A N 1
ATOM 843 C CA . VAL A 1 106 ? 0.543 -20.562 -16.547 1 98.94 106 VAL A CA 1
ATOM 844 C C . VAL A 1 106 ? 1.583 -20.5 -15.43 1 98.94 106 VAL A C 1
ATOM 846 O O . VAL A 1 106 ? 1.763 -21.453 -14.672 1 98.94 106 VAL A O 1
ATOM 849 N N . ASN A 1 107 ? 2.246 -19.391 -15.344 1 98.88 107 ASN A N 1
ATOM 850 C CA . ASN A 1 107 ? 3.258 -19.219 -14.305 1 98.88 107 ASN A CA 1
ATOM 851 C C . ASN A 1 107 ? 2.684 -18.531 -13.07 1 98.88 107 ASN A C 1
ATOM 853 O O . ASN A 1 107 ? 2.002 -17.516 -13.18 1 98.88 107 ASN A O 1
ATOM 857 N N . VAL A 1 108 ? 2.963 -19.094 -11.898 1 98.75 108 VAL A N 1
ATOM 858 C CA . VAL A 1 108 ? 2.529 -18.453 -10.656 1 98.75 108 VAL A CA 1
ATOM 859 C C . VAL A 1 108 ? 3.74 -18.188 -9.766 1 98.75 108 VAL A C 1
ATOM 861 O O . VAL A 1 108 ? 3.594 -17.719 -8.633 1 98.75 108 VAL A O 1
ATOM 864 N N . SER A 1 109 ? 4.957 -18.469 -10.312 1 97.38 109 SER A N 1
ATOM 865 C CA . SER A 1 109 ? 6.191 -18.156 -9.602 1 97.38 109 SER A CA 1
ATOM 866 C C . SER A 1 109 ? 6.508 -16.672 -9.68 1 97.38 109 SER A C 1
ATOM 868 O O . SER A 1 109 ? 6.301 -16.031 -10.719 1 97.38 109 SER A O 1
ATOM 870 N N . LYS A 1 110 ? 6.969 -16.156 -8.594 1 96.12 110 LYS A N 1
ATOM 871 C CA . LYS A 1 110 ? 7.176 -14.719 -8.484 1 96.12 110 LYS A CA 1
ATOM 872 C C . LYS A 1 110 ? 8.656 -14.391 -8.289 1 96.12 110 LYS A C 1
ATOM 874 O O . LYS A 1 110 ? 9.148 -14.391 -7.156 1 96.12 110 LYS A O 1
ATOM 879 N N . GLY A 1 111 ? 9.352 -14.062 -9.367 1 94.94 111 GLY A N 1
ATOM 880 C CA . GLY A 1 111 ? 10.766 -13.742 -9.305 1 94.94 111 GLY A CA 1
ATOM 881 C C . GLY A 1 111 ? 11.383 -13.461 -10.664 1 94.94 111 GLY A C 1
ATOM 882 O O . GLY A 1 111 ? 10.672 -13.406 -11.664 1 94.94 111 GLY A O 1
ATOM 883 N N . ILE A 1 112 ? 12.648 -13.188 -10.625 1 95.56 112 ILE A N 1
ATOM 884 C CA . ILE A 1 112 ? 13.477 -12.93 -11.797 1 95.56 112 ILE A CA 1
ATOM 885 C C . ILE A 1 112 ? 14.695 -13.859 -11.789 1 95.56 112 ILE A C 1
ATOM 887 O O . ILE A 1 112 ? 15.258 -14.133 -10.727 1 95.56 112 ILE A O 1
ATOM 891 N N . GLU A 1 113 ? 14.977 -14.352 -12.938 1 94.38 113 GLU A N 1
ATOM 892 C CA . GLU A 1 113 ? 16.141 -15.234 -13.008 1 94.38 113 GLU A CA 1
ATOM 893 C C . GLU A 1 113 ? 17.422 -14.469 -12.734 1 94.38 113 GLU A C 1
ATOM 895 O O . GLU A 1 113 ? 17.719 -13.469 -13.391 1 94.38 113 GLU A O 1
ATOM 900 N N . PRO A 1 114 ? 18.172 -15.016 -11.805 1 86.25 114 PRO A N 1
ATOM 901 C CA . PRO A 1 114 ? 19.438 -14.328 -11.539 1 86.25 114 PRO A CA 1
ATOM 902 C C . PRO A 1 114 ? 20.391 -14.375 -12.734 1 86.25 114 PRO A C 1
ATOM 904 O O . PRO A 1 114 ? 20.297 -15.273 -13.578 1 86.25 114 PRO A O 1
ATOM 907 N N . LEU A 1 115 ? 21.25 -13.484 -12.953 1 84.81 115 LEU A N 1
ATOM 908 C CA . LEU A 1 115 ? 22.328 -13.359 -13.922 1 84.81 115 LEU A CA 1
ATOM 909 C C . LEU A 1 115 ? 21.781 -12.977 -15.297 1 84.81 115 LEU A C 1
ATOM 911 O O . LEU A 1 115 ? 22.375 -12.148 -15.992 1 84.81 115 LEU A O 1
ATOM 915 N N . THR A 1 116 ? 20.562 -13.633 -15.656 1 93.81 116 THR A N 1
ATOM 916 C CA . THR A 1 116 ? 20.062 -13.297 -16.984 1 93.81 116 THR A CA 1
ATOM 917 C C . THR A 1 116 ? 19.062 -12.156 -16.906 1 93.81 116 THR A C 1
ATOM 919 O O . THR A 1 116 ? 18.734 -11.539 -17.922 1 93.81 116 THR A O 1
ATOM 922 N N . PHE A 1 117 ? 18.453 -11.93 -15.711 1 95.56 117 PHE A N 1
ATOM 923 C CA . PHE A 1 117 ? 17.469 -10.898 -15.414 1 95.56 117 PHE A CA 1
ATOM 924 C C . PHE A 1 117 ? 16.172 -11.148 -16.188 1 95.56 117 PHE A C 1
ATOM 926 O O . PHE A 1 117 ? 15.406 -10.211 -16.438 1 95.56 117 PHE A O 1
ATOM 933 N N . LEU A 1 118 ? 15.969 -12.438 -16.625 1 97.38 118 LEU A N 1
ATOM 934 C CA . LEU A 1 118 ? 14.797 -12.758 -17.438 1 97.38 118 LEU A CA 1
ATOM 935 C C . LEU A 1 118 ? 13.594 -13.062 -16.547 1 97.38 118 LEU A C 1
ATOM 937 O O . LEU A 1 118 ? 13.727 -13.68 -15.492 1 97.38 118 LEU A O 1
ATOM 941 N N . ARG A 1 119 ? 12.445 -12.625 -16.984 1 97.81 119 ARG A N 1
ATOM 942 C CA . ARG A 1 119 ? 11.164 -13.039 -16.438 1 97.81 119 ARG A CA 1
ATOM 943 C C . ARG A 1 119 ? 10.836 -14.477 -16.828 1 97.81 119 ARG A C 1
ATOM 945 O O . ARG A 1 119 ? 11.445 -15.023 -17.75 1 97.81 119 ARG A O 1
ATOM 952 N N . VAL A 1 120 ? 9.906 -15.062 -16.188 1 98.31 120 VAL A N 1
ATOM 953 C CA . VAL A 1 120 ? 9.57 -16.453 -16.469 1 98.31 120 VAL A CA 1
ATOM 954 C C . VAL A 1 120 ? 9.047 -16.594 -17.891 1 98.31 120 VAL A C 1
ATOM 956 O O . VAL A 1 120 ? 9.359 -17.547 -18.594 1 98.31 120 VAL A O 1
ATOM 959 N N . SER A 1 121 ? 8.227 -15.633 -18.328 1 98.56 121 SER A N 1
ATOM 960 C CA . SER A 1 121 ? 7.707 -15.664 -19.688 1 98.56 121 SER A CA 1
ATOM 961 C C . SER A 1 121 ? 8.844 -15.695 -20.703 1 98.56 121 SER A C 1
ATOM 963 O O . SER A 1 121 ? 8.758 -16.406 -21.719 1 98.56 121 SER A O 1
ATOM 965 N N . GLU A 1 122 ? 9.891 -14.938 -20.375 1 98.38 122 GLU A N 1
ATOM 966 C CA . GLU A 1 122 ? 11.039 -14.891 -21.281 1 98.38 122 GLU A CA 1
ATOM 967 C C . GLU A 1 122 ? 11.836 -16.188 -21.234 1 98.38 122 GLU A C 1
ATOM 969 O O . GLU A 1 122 ? 12.344 -16.656 -22.25 1 98.38 122 GLU A O 1
ATOM 974 N N . ILE A 1 123 ? 11.984 -16.75 -20.078 1 98.38 123 ILE A N 1
ATOM 975 C CA . ILE A 1 123 ? 12.672 -18.031 -19.938 1 98.38 123 ILE A CA 1
ATOM 976 C C . ILE A 1 123 ? 11.93 -19.109 -20.734 1 98.38 123 ILE A C 1
ATOM 978 O O . ILE A 1 123 ? 12.539 -19.875 -21.469 1 98.38 123 ILE A O 1
ATOM 982 N N . VAL A 1 124 ? 10.602 -19.125 -20.594 1 98.69 124 VAL A N 1
ATOM 983 C CA . VAL A 1 124 ? 9.773 -20.094 -21.281 1 98.69 124 VAL A CA 1
ATOM 984 C C . VAL A 1 124 ? 9.938 -19.938 -22.781 1 98.69 124 VAL A C 1
ATOM 986 O O . VAL A 1 124 ? 10.125 -20.922 -23.5 1 98.69 124 VAL A O 1
ATOM 989 N N . LYS A 1 125 ? 9.867 -18.75 -23.25 1 98.12 125 LYS A N 1
ATOM 990 C CA . LYS A 1 125 ? 10 -18.469 -24.672 1 98.12 125 LYS A CA 1
ATOM 991 C C . LYS A 1 125 ? 11.375 -18.891 -25.188 1 98.12 125 LYS A C 1
ATOM 993 O O . LYS A 1 125 ? 11.5 -19.344 -26.328 1 98.12 125 LYS A O 1
ATOM 998 N N . GLN A 1 126 ? 12.367 -18.719 -24.359 1 97.94 126 GLN A N 1
ATOM 999 C CA . GLN A 1 126 ? 13.734 -19.031 -24.75 1 97.94 126 GLN A CA 1
ATOM 1000 C C . GLN A 1 126 ? 13.961 -20.547 -24.766 1 97.94 126 GLN A C 1
ATOM 1002 O O . GLN A 1 126 ? 14.695 -21.047 -25.609 1 97.94 126 GLN A O 1
ATOM 1007 N N . VAL A 1 127 ? 13.367 -21.234 -23.844 1 98.25 127 VAL A N 1
ATOM 1008 C CA . VAL A 1 127 ? 13.727 -22.625 -23.594 1 98.25 127 VAL A CA 1
ATOM 1009 C C . VAL A 1 127 ? 12.789 -23.547 -24.391 1 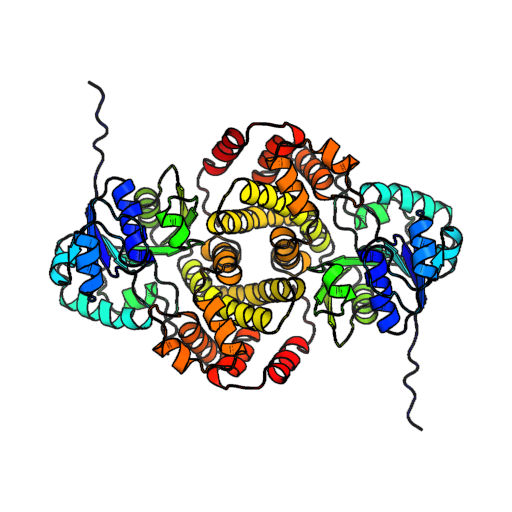98.25 127 VAL A C 1
ATOM 1011 O O . VAL A 1 127 ? 13.227 -24.562 -24.938 1 98.25 127 VAL A O 1
ATOM 1014 N N . ILE A 1 128 ? 11.484 -23.266 -24.453 1 98.5 128 ILE A N 1
ATOM 1015 C CA . ILE A 1 128 ? 10.5 -24.078 -25.141 1 98.5 128 ILE A CA 1
ATOM 1016 C C . ILE A 1 128 ? 10.461 -23.703 -26.625 1 98.5 128 ILE A C 1
ATOM 1018 O O . ILE A 1 128 ? 10.227 -22.531 -26.969 1 98.5 128 ILE A O 1
ATOM 1022 N N . PRO A 1 129 ? 10.648 -24.688 -27.562 1 97.94 129 PRO A N 1
ATOM 1023 C CA . PRO A 1 129 ? 10.555 -24.375 -28.984 1 97.94 129 PRO A CA 1
ATOM 1024 C C . PRO A 1 129 ? 9.203 -23.766 -29.359 1 97.94 129 PRO A C 1
ATOM 1026 O O . PRO A 1 129 ? 8.164 -24.219 -28.891 1 97.94 129 PRO A O 1
ATOM 1029 N N . ALA A 1 130 ? 9.203 -22.781 -30.234 1 97.25 130 ALA A N 1
ATOM 1030 C CA . ALA A 1 130 ? 8.039 -21.984 -30.578 1 97.25 130 ALA A CA 1
ATOM 1031 C C . ALA A 1 130 ? 6.867 -22.859 -31.016 1 97.25 130 ALA A C 1
ATOM 1033 O O . ALA A 1 130 ? 5.73 -22.625 -30.594 1 97.25 130 ALA A O 1
ATOM 1034 N N . PRO A 1 131 ? 7.059 -23.922 -31.766 1 97.62 131 PRO A N 1
ATOM 1035 C CA . PRO A 1 131 ? 5.93 -24.75 -32.188 1 97.62 131 PRO A CA 1
ATOM 1036 C C . PRO A 1 131 ? 5.305 -25.531 -31.047 1 97.62 131 PRO A C 1
ATOM 1038 O O . PRO A 1 131 ? 4.188 -26.031 -31.172 1 97.62 131 PRO A O 1
ATOM 1041 N N . LEU A 1 132 ? 6.035 -25.625 -29.969 1 98.25 132 LEU A N 1
ATOM 1042 C CA . LEU A 1 132 ? 5.57 -26.438 -28.844 1 98.25 132 LEU A CA 1
ATOM 1043 C C . LEU A 1 132 ? 5.039 -25.547 -27.719 1 98.25 132 LEU A C 1
ATOM 1045 O O . LEU A 1 132 ? 4.598 -26.047 -26.688 1 98.25 132 LEU A O 1
ATOM 1049 N N . LEU A 1 133 ? 5.066 -24.25 -27.953 1 98.62 133 LEU A N 1
ATOM 1050 C CA . LEU A 1 133 ? 4.516 -23.297 -27 1 98.62 133 LEU A CA 1
ATOM 1051 C C . LEU A 1 133 ? 3.191 -22.734 -27.5 1 98.62 133 LEU A C 1
ATOM 1053 O O . LEU A 1 133 ? 3.174 -21.812 -28.312 1 98.62 133 LEU A O 1
ATOM 1057 N N . ALA A 1 134 ? 2.166 -23.234 -26.984 1 98.31 134 ALA A N 1
ATOM 1058 C CA . ALA A 1 134 ? 0.848 -22.812 -27.453 1 98.31 134 ALA A CA 1
ATOM 1059 C C . ALA A 1 134 ? 0.464 -21.453 -26.891 1 98.31 134 ALA A C 1
ATOM 1061 O O . ALA A 1 134 ? 0.091 -20.547 -27.625 1 98.31 134 ALA A O 1
ATOM 1062 N N . ASN A 1 135 ? 0.498 -21.281 -25.547 1 98.5 135 ASN A N 1
ATOM 1063 C CA . ASN A 1 135 ? 0.169 -20.031 -24.859 1 98.5 135 ASN A CA 1
ATOM 1064 C C . ASN A 1 135 ? 0.948 -19.891 -23.547 1 98.5 135 ASN A C 1
ATOM 1066 O O . ASN A 1 135 ? 1.492 -20.875 -23.031 1 98.5 135 ASN A O 1
ATOM 1070 N N . PHE A 1 136 ? 0.999 -18.625 -23.141 1 98.81 136 PHE A N 1
ATOM 1071 C CA . PHE A 1 136 ? 1.591 -18.344 -21.844 1 98.81 136 PHE A CA 1
ATOM 1072 C C . PHE A 1 136 ? 0.795 -17.281 -21.109 1 98.81 136 PHE A C 1
ATOM 1074 O O . PHE A 1 136 ? 0.337 -16.312 -21.719 1 98.81 136 PHE A O 1
ATOM 1081 N N . ALA A 1 137 ? 0.61 -17.469 -19.781 1 98.81 137 ALA A N 1
ATOM 1082 C CA . ALA A 1 137 ? 0.013 -16.469 -18.906 1 98.81 137 ALA A CA 1
ATOM 1083 C C . ALA A 1 137 ? 0.681 -16.469 -17.547 1 98.81 137 ALA A C 1
ATOM 1085 O O . ALA A 1 137 ? 1.33 -17.438 -17.156 1 98.81 137 ALA A O 1
ATOM 1086 N N . SER A 1 138 ? 0.659 -15.359 -16.922 1 98.75 138 SER A N 1
ATOM 1087 C CA . SER A 1 138 ? 0.982 -15.273 -15.508 1 98.75 138 SER A CA 1
ATOM 1088 C C . SER A 1 138 ? -0.276 -15.102 -14.664 1 98.75 138 SER A C 1
ATOM 1090 O O . SER A 1 138 ? -1.265 -14.523 -15.125 1 98.75 138 SER A O 1
ATOM 1092 N N . LEU A 1 139 ? -0.323 -15.625 -13.508 1 98.75 139 LEU A N 1
ATOM 1093 C CA . LEU A 1 139 ? -1.379 -15.461 -12.516 1 98.75 139 LEU A CA 1
ATOM 1094 C C . LEU A 1 139 ? -0.814 -14.93 -11.203 1 98.75 139 LEU A C 1
ATOM 1096 O O . LEU A 1 139 ? -0.204 -15.672 -10.438 1 98.75 139 LEU A O 1
ATOM 1100 N N . MET A 1 140 ? -1.037 -13.578 -11.008 1 98.31 140 MET A N 1
ATOM 1101 C CA . MET A 1 140 ? -0.358 -12.891 -9.914 1 98.31 140 MET A CA 1
ATOM 1102 C C . MET A 1 140 ? -1.339 -12.039 -9.109 1 98.31 140 MET A C 1
ATOM 1104 O O . MET A 1 140 ? -2.422 -11.711 -9.602 1 98.31 140 MET A O 1
ATOM 1108 N N . GLY A 1 141 ? -0.959 -11.672 -7.895 1 98.19 141 GLY A N 1
ATOM 1109 C CA . GLY A 1 141 ? -1.753 -10.828 -7.016 1 98.19 141 GLY A CA 1
ATOM 1110 C C . GLY A 1 141 ? -1.595 -11.18 -5.547 1 98.19 141 GLY A C 1
ATOM 1111 O O . GLY A 1 141 ? -0.813 -12.07 -5.195 1 98.19 141 GLY A O 1
ATOM 1112 N N . PRO A 1 142 ? -2.227 -10.469 -4.715 1 98.5 142 PRO A N 1
ATOM 1113 C CA . PRO A 1 142 ? -2.15 -10.703 -3.271 1 98.5 142 PRO A CA 1
ATOM 1114 C C . PRO A 1 142 ? -2.84 -12 -2.85 1 98.5 142 PRO A C 1
ATOM 1116 O O . PRO A 1 142 ? -4.066 -12.039 -2.732 1 98.5 142 PRO A O 1
ATOM 1119 N N . SER A 1 143 ? -2.012 -13.078 -2.533 1 98.38 143 SER A N 1
ATOM 1120 C CA . SER A 1 143 ? -2.643 -14.383 -2.432 1 98.38 143 SER A CA 1
ATOM 1121 C C . SER A 1 143 ? -1.851 -15.312 -1.515 1 98.38 143 SER A C 1
ATOM 1123 O O . SER A 1 143 ? -1.501 -16.422 -1.903 1 98.38 143 SER A O 1
ATOM 1125 N N . HIS A 1 144 ? -1.786 -14.938 -0.283 1 98.19 144 HIS A N 1
ATOM 1126 C CA . HIS A 1 144 ? -1.233 -15.93 0.63 1 98.19 144 HIS A CA 1
ATOM 1127 C C . HIS A 1 144 ? -2.01 -17.234 0.554 1 98.19 144 HIS A C 1
ATOM 1129 O O . HIS A 1 144 ? -3.232 -17.25 0.713 1 98.19 144 HIS A O 1
ATOM 1135 N N . ALA A 1 145 ? -1.271 -18.312 0.356 1 98.19 145 ALA A N 1
ATOM 1136 C CA . ALA A 1 145 ? -1.872 -19.641 0.252 1 98.19 145 ALA A CA 1
ATOM 1137 C C . ALA A 1 145 ? -2.627 -20 1.528 1 98.19 145 ALA A C 1
ATOM 1139 O O . ALA A 1 145 ? -3.654 -20.688 1.478 1 98.19 145 ALA A O 1
ATOM 1140 N N . GLU A 1 146 ? -2.16 -19.531 2.688 1 97.69 146 GLU A N 1
ATOM 1141 C CA . GLU A 1 146 ? -2.756 -19.781 3.998 1 97.69 146 GLU A CA 1
ATOM 1142 C C . GLU A 1 146 ? -4.223 -19.375 4.027 1 97.69 146 GLU A C 1
ATOM 1144 O O . GLU A 1 146 ? -5.047 -20.031 4.676 1 97.69 146 GLU A O 1
ATOM 1149 N N . GLU A 1 147 ? -4.523 -18.344 3.295 1 98.12 147 GLU A N 1
ATOM 1150 C CA . GLU A 1 147 ? -5.895 -17.844 3.293 1 98.12 147 GLU A CA 1
ATOM 1151 C C . GLU A 1 147 ? -6.719 -18.484 2.184 1 98.12 147 GLU A C 1
ATOM 1153 O O . GLU A 1 147 ? -7.898 -18.797 2.377 1 98.12 147 GLU A O 1
ATOM 1158 N N . VAL A 1 148 ? -6.102 -18.719 1.049 1 98.56 148 VAL A N 1
ATOM 1159 C CA . VAL A 1 148 ? -6.82 -19.234 -0.104 1 98.56 148 VAL A CA 1
ATOM 1160 C C . VAL A 1 148 ? -7.285 -20.672 0.187 1 98.56 148 VAL A C 1
ATOM 1162 O O . VAL A 1 148 ? -8.398 -21.047 -0.172 1 98.56 148 VAL A O 1
ATOM 1165 N N . ILE A 1 149 ? -6.406 -21.438 0.85 1 98.44 149 ILE A N 1
ATOM 1166 C CA . ILE A 1 149 ? -6.738 -22.828 1.141 1 98.44 149 ILE A CA 1
ATOM 1167 C C . ILE A 1 149 ? -7.957 -22.891 2.061 1 98.44 149 ILE A C 1
ATOM 1169 O O . ILE A 1 149 ? -8.672 -23.891 2.084 1 98.44 149 ILE A O 1
ATOM 1173 N N . LEU A 1 150 ? -8.203 -21.812 2.801 1 97.81 150 LEU A N 1
ATOM 1174 C CA . LEU A 1 150 ? -9.352 -21.719 3.691 1 97.81 150 LEU A CA 1
ATOM 1175 C C . LEU A 1 150 ? -10.516 -21.016 2.994 1 97.81 150 LEU A C 1
ATOM 1177 O O . LEU A 1 150 ? -11.508 -20.672 3.637 1 97.81 150 LEU A O 1
ATOM 1181 N N . ARG A 1 151 ? -10.398 -20.766 1.734 1 97.5 151 ARG A N 1
ATOM 1182 C CA . ARG A 1 151 ? -11.43 -20.188 0.875 1 97.5 151 ARG A CA 1
ATOM 1183 C C . ARG A 1 151 ? -11.75 -18.75 1.295 1 97.5 151 ARG A C 1
ATOM 1185 O O . ARG A 1 151 ? -12.914 -18.344 1.277 1 97.5 151 ARG A O 1
ATOM 1192 N N . LYS A 1 152 ? -10.773 -18.047 1.771 1 97.44 152 LYS A N 1
ATOM 1193 C CA . LYS A 1 152 ? -10.938 -16.625 2.023 1 97.44 152 LYS A CA 1
ATOM 1194 C C . LYS A 1 152 ? -10.836 -15.82 0.728 1 97.44 152 LYS A C 1
ATOM 1196 O O . LYS A 1 152 ? -10.047 -16.156 -0.155 1 97.44 152 LYS A O 1
ATOM 1201 N N . LEU A 1 153 ? -11.57 -14.766 0.623 1 96.62 153 LEU A N 1
ATOM 1202 C CA . LEU A 1 153 ? -11.672 -13.984 -0.603 1 96.62 153 LEU A CA 1
ATOM 1203 C C . LEU A 1 153 ? -10.305 -13.469 -1.037 1 96.62 153 LEU A C 1
ATOM 1205 O O . LEU A 1 153 ? -9.594 -12.852 -0.245 1 96.62 153 LEU A O 1
ATOM 1209 N N . THR A 1 154 ? -9.992 -13.711 -2.271 1 97.88 154 THR A N 1
ATOM 1210 C CA . THR A 1 154 ? -8.719 -13.359 -2.887 1 97.88 154 THR A CA 1
ATOM 1211 C C . THR A 1 154 ? -8.922 -12.914 -4.332 1 97.88 154 THR A C 1
ATOM 1213 O O . THR A 1 154 ? -9.773 -13.453 -5.039 1 97.88 154 THR A O 1
ATOM 1216 N N . LEU A 1 155 ? -8.234 -11.883 -4.73 1 96.56 155 LEU A N 1
ATOM 1217 C CA . LEU A 1 155 ? -8.289 -11.398 -6.105 1 96.56 155 LEU A CA 1
ATOM 1218 C C . LEU A 1 155 ? -6.93 -11.547 -6.785 1 96.56 155 LEU A C 1
ATOM 1220 O O . LEU A 1 155 ? -5.895 -11.258 -6.184 1 96.56 155 LEU A O 1
ATOM 1224 N N . LEU A 1 156 ? -6.934 -12.008 -8.008 1 97.62 156 LEU A N 1
ATOM 1225 C CA . LEU A 1 156 ? -5.723 -12.188 -8.805 1 97.62 156 LEU A CA 1
ATOM 1226 C C . LEU A 1 156 ? -5.883 -11.562 -10.188 1 97.62 156 LEU A C 1
ATOM 1228 O O . LEU A 1 156 ? -6.98 -11.148 -10.562 1 97.62 156 LEU A O 1
ATOM 1232 N N . THR A 1 157 ? -4.773 -11.5 -10.914 1 97.56 157 THR A N 1
ATOM 1233 C CA . THR A 1 157 ? -4.758 -11.047 -12.305 1 97.56 157 THR A CA 1
ATOM 1234 C C . THR A 1 157 ? -4.09 -12.086 -13.203 1 97.56 157 THR A C 1
ATOM 1236 O O . THR A 1 157 ? -2.949 -12.477 -12.961 1 97.56 157 THR A O 1
ATOM 1239 N N . ALA A 1 158 ? -4.82 -12.523 -14.188 1 98.12 158 ALA A N 1
ATOM 1240 C CA . ALA A 1 158 ? -4.262 -13.336 -15.266 1 98.12 158 ALA A CA 1
ATOM 1241 C C . ALA A 1 158 ? -3.787 -12.469 -16.422 1 98.12 158 ALA A C 1
ATOM 1243 O O . ALA A 1 158 ? -4.594 -11.812 -17.078 1 98.12 158 ALA A O 1
ATOM 1244 N N . ALA A 1 159 ? -2.467 -12.477 -16.672 1 98.38 159 ALA A N 1
ATOM 1245 C CA . ALA A 1 159 ? -1.906 -11.648 -17.734 1 98.38 159 ALA A CA 1
ATOM 1246 C C . ALA A 1 159 ? -1.307 -12.5 -18.844 1 98.38 159 ALA A C 1
ATOM 1248 O O . ALA A 1 159 ? -0.625 -13.492 -18.578 1 98.38 159 ALA A O 1
ATOM 1249 N N . SER A 1 160 ? -1.599 -12.141 -20.062 1 98.31 160 SER A N 1
ATOM 1250 C CA . SER A 1 160 ? -1.07 -12.82 -21.25 1 98.31 160 SER A CA 1
ATOM 1251 C C . SER A 1 160 ? -0.983 -11.867 -22.438 1 98.31 160 SER A C 1
ATOM 1253 O O . SER A 1 160 ? -1.698 -10.859 -22.484 1 98.31 160 SER A O 1
ATOM 1255 N N . SER A 1 161 ? -0.042 -12.141 -23.281 1 96.56 161 SER A N 1
ATOM 1256 C CA . SER A 1 161 ? -0.015 -11.414 -24.547 1 96.56 161 SER A CA 1
ATOM 1257 C C . SER A 1 161 ? -1.17 -11.828 -25.453 1 96.56 161 SER A C 1
ATOM 1259 O O . SER A 1 161 ? -1.516 -11.117 -26.391 1 96.56 161 SER A O 1
ATOM 1261 N N . ASN A 1 162 ? -1.774 -13 -25.203 1 97.62 162 ASN A N 1
ATOM 1262 C CA . ASN A 1 162 ? -2.963 -13.508 -25.875 1 97.62 162 ASN A CA 1
ATOM 1263 C C . ASN A 1 162 ? -4.219 -13.289 -25.047 1 97.62 162 ASN A C 1
ATOM 1265 O O . ASN A 1 162 ? -4.492 -14.062 -24.125 1 97.62 162 ASN A O 1
ATOM 1269 N N . PRO A 1 163 ? -5.027 -12.32 -25.422 1 95.88 163 PRO A N 1
ATOM 1270 C CA . PRO A 1 163 ? -6.203 -12 -24.609 1 95.88 163 PRO A CA 1
ATOM 1271 C C . PRO A 1 163 ? -7.164 -13.18 -24.469 1 95.88 163 PRO A C 1
ATOM 1273 O O . PRO A 1 163 ? -7.828 -13.32 -23.438 1 95.88 163 PRO A O 1
ATOM 1276 N N . VAL A 1 164 ? -7.234 -13.984 -25.422 1 97.62 164 VAL A N 1
ATOM 1277 C CA . VAL A 1 164 ? -8.109 -15.156 -25.359 1 97.62 164 VAL A CA 1
ATOM 1278 C C . VAL A 1 164 ? -7.641 -16.094 -24.266 1 97.62 164 VAL A C 1
ATOM 1280 O O . VAL A 1 164 ? -8.461 -16.656 -23.516 1 97.62 164 VAL A O 1
ATOM 1283 N N . PHE A 1 165 ? -6.371 -16.234 -24.188 1 97.94 165 PHE A N 1
ATOM 1284 C CA . PHE A 1 165 ? -5.82 -17.141 -23.203 1 97.94 165 PHE A CA 1
ATOM 1285 C C . PHE A 1 165 ? -5.977 -16.578 -21.781 1 97.94 165 PHE A C 1
ATOM 1287 O O . PHE A 1 165 ? -6.258 -17.328 -20.844 1 97.94 165 PHE A O 1
ATOM 1294 N N . SER A 1 166 ? -5.766 -15.258 -21.625 1 97.44 166 SER A N 1
ATOM 1295 C CA . SER A 1 166 ? -5.98 -14.68 -20.297 1 97.44 166 SER A CA 1
ATOM 1296 C C . SER A 1 166 ? -7.422 -14.867 -19.844 1 97.44 166 SER A C 1
ATOM 1298 O O . SER A 1 166 ? -7.676 -15.102 -18.656 1 97.44 166 SER A O 1
ATOM 1300 N N . LEU A 1 167 ? -8.359 -14.766 -20.703 1 96.62 167 LEU A N 1
ATOM 1301 C CA . LEU A 1 167 ? -9.766 -14.984 -20.391 1 96.62 167 LEU A CA 1
ATOM 1302 C C . LEU A 1 167 ? -10.016 -16.438 -20 1 96.62 167 LEU A C 1
ATOM 1304 O O . LEU A 1 167 ? -10.812 -16.719 -19.109 1 96.62 167 LEU A O 1
ATOM 1308 N N . GLU A 1 168 ? -9.383 -17.328 -20.719 1 97 168 GLU A N 1
ATOM 1309 C CA . GLU A 1 168 ? -9.484 -18.75 -20.391 1 97 168 GLU A CA 1
ATOM 1310 C C . GLU A 1 168 ? -8.992 -19.016 -18.969 1 97 168 GLU A C 1
ATOM 1312 O O . GLU A 1 168 ? -9.633 -19.75 -18.219 1 97 168 GLU A O 1
ATOM 1317 N N . ILE A 1 169 ? -7.891 -18.406 -18.641 1 97.81 169 ILE A N 1
ATOM 1318 C CA . ILE A 1 169 ? -7.312 -18.594 -17.312 1 97.81 169 ILE A CA 1
ATOM 1319 C C . ILE A 1 169 ? -8.219 -17.969 -16.266 1 97.81 169 ILE A C 1
ATOM 1321 O O . ILE A 1 169 ? -8.406 -18.516 -15.18 1 97.81 169 ILE A O 1
ATOM 1325 N N . GLN A 1 170 ? -8.742 -16.828 -16.578 1 96.38 170 GLN A N 1
ATOM 1326 C CA . GLN A 1 170 ? -9.711 -16.203 -15.695 1 96.38 170 GLN A CA 1
ATOM 1327 C C . GLN A 1 170 ? -10.859 -17.141 -15.367 1 96.38 170 GLN A C 1
ATOM 1329 O O . GLN A 1 170 ? -11.211 -17.328 -14.195 1 96.38 170 GLN A O 1
ATOM 1334 N N . LYS A 1 171 ? -11.43 -17.734 -16.328 1 95.75 171 LYS A N 1
ATOM 1335 C CA . LYS A 1 171 ? -12.57 -18.625 -16.141 1 95.75 171 LYS A CA 1
ATOM 1336 C C . LYS A 1 171 ? -12.172 -19.875 -15.367 1 95.75 171 LYS A C 1
ATOM 1338 O O . LYS A 1 171 ? -12.93 -20.344 -14.523 1 95.75 171 LYS A O 1
ATOM 1343 N N . LEU A 1 172 ? -11.07 -20.312 -15.672 1 96.94 172 LEU A N 1
ATOM 1344 C CA . LEU A 1 172 ? -10.586 -21.562 -15.102 1 96.94 172 LEU A CA 1
ATOM 1345 C C . LEU A 1 172 ? -10.367 -21.422 -13.594 1 96.94 172 LEU A C 1
ATOM 1347 O O . LEU A 1 172 ? -10.68 -22.344 -12.836 1 96.94 172 LEU A O 1
ATOM 1351 N N . PHE A 1 173 ? -9.859 -20.281 -13.156 1 97.56 173 PHE A N 1
ATOM 1352 C CA . PHE A 1 173 ? -9.414 -20.156 -11.773 1 97.56 173 PHE A CA 1
ATOM 1353 C C . PHE A 1 173 ? -10.445 -19.391 -10.945 1 97.56 173 PHE A C 1
ATOM 1355 O O . PHE A 1 173 ? -10.406 -19.422 -9.711 1 97.56 173 PHE A O 1
ATOM 1362 N N . SER A 1 174 ? -11.367 -18.688 -11.539 1 95.81 174 SER A N 1
ATOM 1363 C CA . SER A 1 174 ? -12.367 -17.922 -10.781 1 95.81 174 SER A CA 1
ATOM 1364 C C . SER A 1 174 ? -13.328 -18.859 -10.055 1 95.81 174 SER A C 1
ATOM 1366 O O . SER A 1 174 ? -13.922 -19.75 -10.664 1 95.81 174 SER A O 1
ATOM 1368 N N . CYS A 1 175 ? -13.336 -18.672 -8.828 1 93.81 175 CYS A N 1
ATOM 1369 C CA . CYS A 1 175 ? -14.336 -19.312 -7.984 1 93.81 175 CYS A CA 1
ATOM 1370 C C . CYS A 1 175 ? -15.344 -18.297 -7.457 1 93.81 175 CYS A C 1
ATOM 1372 O O . CYS A 1 175 ? -14.961 -17.312 -6.809 1 93.81 175 CYS A O 1
ATOM 1374 N N . PRO A 1 176 ? -16.562 -18.422 -7.688 1 86.19 176 PRO A N 1
ATOM 1375 C CA . PRO A 1 176 ? -17.562 -17.422 -7.336 1 86.19 176 PRO A CA 1
ATOM 1376 C C . PRO A 1 176 ? -17.547 -17.047 -5.855 1 86.19 176 PRO A C 1
ATOM 1378 O O . PRO A 1 176 ? -17.812 -15.898 -5.5 1 86.19 176 PRO A O 1
ATOM 1381 N N . ASN A 1 177 ? -17.094 -17.859 -5.066 1 88.56 177 ASN A N 1
ATOM 1382 C CA . ASN A 1 177 ? -17.266 -17.594 -3.645 1 88.56 177 ASN A CA 1
ATOM 1383 C C . ASN A 1 177 ? -16.016 -16.969 -3.031 1 88.56 177 ASN A C 1
ATOM 1385 O O . ASN A 1 177 ? -16.109 -16.266 -2.021 1 88.56 177 ASN A O 1
ATOM 1389 N N . TYR A 1 178 ? -14.797 -17.266 -3.697 1 95.19 178 TYR A N 1
ATOM 1390 C CA . TYR A 1 178 ? -13.703 -16.781 -2.865 1 95.19 178 TYR A CA 1
ATOM 1391 C C . TYR A 1 178 ? -12.508 -16.375 -3.717 1 95.19 178 TYR A C 1
ATOM 1393 O O . TYR A 1 178 ? -11.539 -15.812 -3.211 1 95.19 178 TYR A O 1
ATOM 1401 N N . LEU A 1 179 ? -12.547 -16.625 -5.004 1 96.75 179 LEU A N 1
ATOM 1402 C CA . LEU A 1 179 ? -11.406 -16.234 -5.832 1 96.75 179 LEU A CA 1
ATOM 1403 C C . LEU A 1 179 ? -11.875 -15.555 -7.113 1 96.75 179 LEU A C 1
ATOM 1405 O O . LEU A 1 179 ? -12.508 -16.188 -7.965 1 96.75 179 LEU A O 1
ATOM 1409 N N . LYS A 1 180 ? -11.555 -14.336 -7.203 1 95.12 180 LYS A N 1
ATOM 1410 C CA . LYS A 1 180 ? -11.875 -13.562 -8.398 1 95.12 180 LYS A CA 1
ATOM 1411 C C . LYS A 1 180 ? -10.617 -13.25 -9.211 1 95.12 180 LYS A C 1
ATOM 1413 O O . LYS A 1 180 ? -9.609 -12.805 -8.656 1 95.12 180 LYS A O 1
ATOM 1418 N N . VAL A 1 181 ? -10.672 -13.508 -10.492 1 96.19 181 VAL A N 1
ATOM 1419 C CA . VAL A 1 181 ? -9.508 -13.289 -11.344 1 96.19 181 VAL A CA 1
ATOM 1420 C C . VAL A 1 181 ? -9.828 -12.234 -12.398 1 96.19 181 VAL A C 1
ATOM 1422 O O . VAL A 1 181 ? -10.828 -12.344 -13.109 1 96.19 181 VAL A O 1
ATOM 1425 N N . TYR A 1 182 ? -9.016 -11.211 -12.469 1 94.94 182 TYR A N 1
ATOM 1426 C CA . TYR A 1 182 ? -9.07 -10.211 -13.531 1 94.94 182 TYR A CA 1
ATOM 1427 C C . TYR A 1 182 ? -8.086 -10.547 -14.648 1 94.94 182 TYR A C 1
ATOM 1429 O O . TYR A 1 182 ? -7.262 -11.453 -14.508 1 94.94 182 TYR A O 1
ATOM 1437 N N . THR A 1 183 ? -8.266 -9.836 -15.805 1 96.31 183 THR A N 1
ATOM 1438 C CA . THR A 1 183 ? -7.348 -10.062 -16.906 1 96.31 183 THR A CA 1
ATOM 1439 C C . THR A 1 183 ? -6.492 -8.82 -17.156 1 96.31 183 THR A C 1
ATOM 1441 O O . THR A 1 183 ? -6.84 -7.723 -16.719 1 96.31 183 THR A O 1
ATOM 1444 N N . SER A 1 184 ? -5.324 -9.055 -17.734 1 96.69 184 SER A N 1
ATOM 1445 C CA . SER A 1 184 ? -4.438 -7.977 -18.141 1 96.69 184 SER A CA 1
ATOM 1446 C C . SER A 1 184 ? -3.646 -8.359 -19.391 1 96.69 184 SER A C 1
ATOM 1448 O O . SER A 1 184 ? -3.365 -9.539 -19.625 1 96.69 184 SER A O 1
ATOM 1450 N N . SER A 1 185 ? -3.33 -7.34 -20.156 1 96.38 185 SER A N 1
ATOM 1451 C CA . SER A 1 185 ? -2.457 -7.559 -21.297 1 96.38 185 SER A CA 1
ATOM 1452 C C . SER A 1 185 ? -1.002 -7.262 -20.953 1 96.38 185 SER A C 1
ATOM 1454 O O . SER A 1 185 ? -0.103 -7.512 -21.766 1 96.38 185 SER A O 1
ATOM 1456 N N . ASP A 1 186 ? -0.785 -6.719 -19.797 1 97.5 186 ASP A N 1
ATOM 1457 C CA . ASP A 1 186 ? 0.565 -6.309 -19.422 1 97.5 186 ASP A CA 1
ATOM 1458 C C . ASP A 1 186 ? 1.296 -7.434 -18.703 1 97.5 186 ASP A C 1
ATOM 1460 O O . ASP A 1 186 ? 1.611 -7.309 -17.516 1 97.5 186 ASP A O 1
ATOM 1464 N N . LEU A 1 187 ? 1.668 -8.367 -19.469 1 98.06 187 LEU A N 1
ATOM 1465 C CA . LEU A 1 187 ? 2.389 -9.516 -18.938 1 98.06 187 LEU A CA 1
ATOM 1466 C C . LEU A 1 187 ? 3.684 -9.086 -18.266 1 98.06 187 LEU A C 1
ATOM 1468 O O . LEU A 1 187 ? 4.016 -9.578 -17.172 1 98.06 187 LEU A O 1
ATOM 1472 N N . VAL A 1 188 ? 4.363 -8.164 -18.812 1 98.38 188 VAL A N 1
ATOM 1473 C CA . VAL A 1 188 ? 5.656 -7.691 -18.312 1 98.38 188 VAL A CA 1
ATOM 1474 C C . VAL A 1 188 ? 5.484 -7.039 -16.953 1 98.38 188 VAL A C 1
ATOM 1476 O O . VAL A 1 188 ? 6.16 -7.41 -15.984 1 98.38 188 VAL A O 1
ATOM 1479 N N . GLY A 1 189 ? 4.555 -6.086 -16.828 1 98.25 189 GLY A N 1
ATOM 1480 C CA . GLY A 1 189 ? 4.312 -5.41 -15.562 1 98.25 189 GLY A CA 1
ATOM 1481 C C . GLY A 1 189 ? 3.902 -6.355 -14.445 1 98.25 189 GLY A C 1
ATOM 1482 O O . GLY A 1 189 ? 4.348 -6.207 -13.305 1 98.25 189 GLY A O 1
ATOM 1483 N N . ASN A 1 190 ? 3.111 -7.32 -14.805 1 98.19 190 ASN A N 1
ATOM 1484 C CA . ASN A 1 190 ? 2.66 -8.305 -13.828 1 98.19 190 ASN A CA 1
ATOM 1485 C C . ASN A 1 190 ? 3.83 -9.086 -13.242 1 98.19 190 ASN A C 1
ATOM 1487 O O . ASN A 1 190 ? 3.934 -9.234 -12.016 1 98.19 190 ASN A O 1
ATOM 1491 N N . GLU A 1 191 ? 4.688 -9.539 -14.055 1 98.56 191 GLU A N 1
ATOM 1492 C CA . GLU A 1 191 ? 5.809 -10.367 -13.617 1 98.56 191 GLU A CA 1
ATOM 1493 C C . GLU A 1 191 ? 6.828 -9.547 -12.836 1 98.56 191 GLU A C 1
ATOM 1495 O O . GLU A 1 191 ? 7.336 -9.992 -11.805 1 98.56 191 GLU A O 1
ATOM 1500 N N . ILE A 1 192 ? 7.078 -8.312 -13.258 1 98.56 192 ILE A N 1
ATOM 1501 C CA . ILE A 1 192 ? 8.07 -7.461 -12.617 1 98.56 192 ILE A CA 1
ATOM 1502 C C . ILE A 1 192 ? 7.574 -7.023 -11.242 1 98.56 192 ILE A C 1
ATOM 1504 O O . ILE A 1 192 ? 8.312 -7.074 -10.258 1 98.56 192 ILE A O 1
ATOM 1508 N N . CYS A 1 193 ? 6.309 -6.59 -11.148 1 98.56 193 CYS A N 1
ATOM 1509 C CA . CYS A 1 193 ? 5.734 -6.145 -9.883 1 98.56 193 CYS A CA 1
ATOM 1510 C C . CYS A 1 193 ? 5.77 -7.262 -8.852 1 98.56 193 CYS A C 1
ATOM 1512 O O . CYS A 1 193 ? 6.207 -7.051 -7.719 1 98.56 193 CYS A O 1
ATOM 1514 N N . SER A 1 194 ? 5.387 -8.43 -9.273 1 97.44 194 SER A N 1
ATOM 1515 C CA . SER A 1 194 ? 5.281 -9.555 -8.352 1 97.44 194 SER A CA 1
ATOM 1516 C C . SER A 1 194 ? 6.656 -10.008 -7.875 1 97.44 194 SER A C 1
ATOM 1518 O O . SER A 1 194 ? 6.785 -10.555 -6.777 1 97.44 194 SER A O 1
ATOM 1520 N N . ALA A 1 195 ? 7.645 -9.805 -8.695 1 98.06 195 ALA A N 1
ATOM 1521 C CA . ALA A 1 195 ? 9.008 -10.148 -8.305 1 98.06 195 ALA A CA 1
ATOM 1522 C C . ALA A 1 195 ? 9.578 -9.102 -7.348 1 98.06 195 ALA A C 1
ATOM 1524 O O . ALA A 1 195 ? 10.156 -9.453 -6.312 1 98.06 195 ALA A O 1
ATOM 1525 N N . PHE A 1 196 ? 9.367 -7.852 -7.633 1 98.38 196 PHE A N 1
ATOM 1526 C CA . PHE A 1 196 ? 9.992 -6.734 -6.934 1 98.38 196 PHE A CA 1
ATOM 1527 C C . PHE A 1 196 ? 9.492 -6.652 -5.492 1 98.38 196 PHE A C 1
ATOM 1529 O O . PHE A 1 196 ? 10.25 -6.293 -4.59 1 98.38 196 PHE A O 1
ATOM 1536 N N . LYS A 1 197 ? 8.25 -6.973 -5.277 1 98.12 197 LYS A N 1
ATOM 1537 C CA . LYS A 1 197 ? 7.609 -6.805 -3.977 1 98.12 197 LYS A CA 1
ATOM 1538 C C . LYS A 1 197 ? 8.367 -7.559 -2.889 1 98.12 197 LYS A C 1
ATOM 1540 O O . LYS A 1 197 ? 8.367 -7.148 -1.726 1 98.12 197 LYS A O 1
ATOM 1545 N N . ASN A 1 198 ? 9.008 -8.703 -3.271 1 97.88 198 ASN A N 1
ATOM 1546 C CA . ASN A 1 198 ? 9.727 -9.539 -2.32 1 97.88 198 ASN A CA 1
ATOM 1547 C C . ASN A 1 198 ? 10.883 -8.781 -1.668 1 97.88 198 ASN A C 1
ATOM 1549 O O . ASN A 1 198 ? 11.172 -8.977 -0.488 1 97.88 198 ASN A O 1
ATOM 1553 N N . ILE A 1 199 ? 11.5 -7.914 -2.422 1 98 199 ILE A N 1
ATOM 1554 C CA . ILE A 1 199 ? 12.625 -7.141 -1.917 1 98 199 ILE A CA 1
ATOM 1555 C C . ILE A 1 199 ? 12.133 -6.129 -0.885 1 98 199 ILE A C 1
ATOM 1557 O O . ILE A 1 199 ? 12.734 -5.977 0.181 1 98 199 ILE A O 1
ATOM 1561 N N . LEU A 1 200 ? 11.031 -5.48 -1.204 1 98.06 200 LEU A N 1
ATOM 1562 C CA . LEU A 1 200 ? 10.484 -4.488 -0.281 1 98.06 200 LEU A CA 1
ATOM 1563 C C . LEU A 1 200 ? 10.008 -5.152 1.007 1 98.06 200 LEU A C 1
ATOM 1565 O O . LEU A 1 200 ? 10.102 -4.562 2.086 1 98.06 200 LEU A O 1
ATOM 1569 N N . ALA A 1 201 ? 9.508 -6.379 0.883 1 98.38 201 ALA A N 1
ATOM 1570 C CA . ALA A 1 201 ? 9.102 -7.133 2.064 1 98.38 201 ALA A CA 1
ATOM 1571 C C . ALA A 1 201 ? 10.305 -7.473 2.941 1 98.38 201 ALA A C 1
ATOM 1573 O O . ALA A 1 201 ? 10.227 -7.395 4.168 1 98.38 201 ALA A O 1
ATOM 1574 N N . LEU A 1 202 ? 11.445 -7.836 2.295 1 97.75 202 LEU A N 1
ATOM 1575 C CA . LEU A 1 202 ? 12.68 -8.086 3.027 1 97.75 202 LEU A CA 1
ATOM 1576 C C . LEU A 1 202 ? 13.086 -6.863 3.842 1 97.75 202 LEU A C 1
ATOM 1578 O O . LEU A 1 202 ? 13.367 -6.973 5.039 1 97.75 202 LEU A O 1
ATOM 1582 N N . ILE A 1 203 ? 13.07 -5.734 3.225 1 97 203 ILE A N 1
ATOM 1583 C CA . ILE A 1 203 ? 13.531 -4.5 3.842 1 97 203 ILE A CA 1
ATOM 1584 C C . ILE A 1 203 ? 12.578 -4.086 4.957 1 97 203 ILE A C 1
ATOM 1586 O O . ILE A 1 203 ? 13.008 -3.598 6.004 1 97 203 ILE A O 1
ATOM 1590 N N . ASN A 1 204 ? 11.305 -4.254 4.746 1 97.69 204 ASN A N 1
ATOM 1591 C CA . ASN A 1 204 ? 10.352 -3.906 5.797 1 97.69 204 ASN A CA 1
ATOM 1592 C C . ASN A 1 204 ? 10.531 -4.789 7.027 1 97.69 204 ASN A C 1
ATOM 1594 O O . ASN A 1 204 ? 10.367 -4.328 8.156 1 97.69 204 ASN A O 1
ATOM 1598 N N . GLY A 1 205 ? 10.836 -6.113 6.75 1 97.75 205 GLY A N 1
ATOM 1599 C CA . GLY A 1 205 ? 11.156 -6.988 7.867 1 97.75 205 GLY A CA 1
ATOM 1600 C C . GLY A 1 205 ? 12.328 -6.488 8.695 1 97.75 205 GLY A C 1
ATOM 1601 O O . GLY A 1 205 ? 12.297 -6.555 9.922 1 97.75 205 GLY A O 1
ATOM 1602 N N . ILE A 1 206 ? 13.305 -5.98 8.008 1 97.12 206 ILE A N 1
ATOM 1603 C CA . ILE A 1 206 ? 14.469 -5.414 8.68 1 97.12 206 ILE A CA 1
ATOM 1604 C C . ILE A 1 206 ? 14.055 -4.191 9.492 1 97.12 206 ILE A C 1
ATOM 1606 O O . ILE A 1 206 ? 14.414 -4.059 10.664 1 97.12 206 ILE A O 1
ATOM 1610 N N . LEU A 1 207 ? 13.242 -3.27 8.898 1 96.62 207 LEU A N 1
ATOM 1611 C CA . LEU A 1 207 ? 12.828 -2.041 9.57 1 96.62 207 LEU A CA 1
ATOM 1612 C C . LEU A 1 207 ? 12.039 -2.35 10.836 1 96.62 207 LEU A C 1
ATOM 1614 O O . LEU A 1 207 ? 12.305 -1.767 11.891 1 96.62 207 LEU A O 1
ATOM 1618 N N . VAL A 1 208 ? 11.133 -3.254 10.727 1 97.06 208 VAL A N 1
ATOM 1619 C CA . VAL A 1 208 ? 10.289 -3.594 11.867 1 97.06 208 VAL A CA 1
ATOM 1620 C C . VAL A 1 208 ? 11.148 -4.188 12.984 1 97.06 208 VAL A C 1
ATOM 1622 O O . VAL A 1 208 ? 10.984 -3.832 14.156 1 97.06 208 VAL A O 1
ATOM 1625 N N . ALA A 1 209 ? 12.008 -5.086 12.578 1 97.12 209 ALA A N 1
ATOM 1626 C CA . ALA A 1 209 ? 12.883 -5.719 13.562 1 97.12 209 ALA A CA 1
ATOM 1627 C C . ALA A 1 209 ? 13.789 -4.684 14.234 1 97.12 209 ALA A C 1
ATOM 1629 O O . ALA A 1 209 ? 14.203 -4.867 15.383 1 97.12 209 ALA A O 1
ATOM 1630 N N . LYS A 1 210 ? 14.094 -3.6 13.578 1 96.31 210 LYS A N 1
ATOM 1631 C CA . LYS A 1 210 ? 14.938 -2.537 14.125 1 96.31 210 LYS A CA 1
ATOM 1632 C C . LYS A 1 210 ? 14.102 -1.465 14.812 1 96.31 210 LYS A C 1
ATOM 1634 O O . LYS A 1 210 ? 14.586 -0.364 15.078 1 96.31 210 LYS A O 1
ATOM 1639 N N . ASP A 1 211 ? 12.789 -1.636 14.969 1 95.69 211 ASP A N 1
ATOM 1640 C CA . ASP A 1 211 ? 11.859 -0.851 15.773 1 95.69 211 ASP A CA 1
ATOM 1641 C C . ASP A 1 211 ? 11.453 0.429 15.047 1 95.69 211 ASP A C 1
ATOM 1643 O O . ASP A 1 211 ? 11.188 1.452 15.688 1 95.69 211 ASP A O 1
ATOM 1647 N N . PHE A 1 212 ? 11.617 0.401 13.789 1 96.5 212 PHE A N 1
ATOM 1648 C CA . PHE A 1 212 ? 10.992 1.48 13.031 1 96.5 212 PHE A CA 1
ATOM 1649 C C . PHE A 1 212 ? 9.469 1.357 13.07 1 96.5 212 PHE A C 1
ATOM 1651 O O . PHE A 1 212 ? 8.93 0.249 13.047 1 96.5 212 PHE A O 1
ATOM 1658 N N . GLY A 1 213 ? 8.805 2.508 13.133 1 97 213 GLY A N 1
ATOM 1659 C CA . GLY A 1 213 ? 7.359 2.508 13.25 1 97 213 GLY A CA 1
ATOM 1660 C C . GLY A 1 213 ? 6.652 2.445 11.914 1 97 213 GLY A C 1
ATOM 1661 O O . GLY A 1 213 ? 7.297 2.334 10.867 1 97 213 GLY A O 1
ATOM 1662 N N . ILE A 1 214 ? 5.34 2.48 11.922 1 98 214 ILE A N 1
ATOM 1663 C CA . ILE A 1 214 ? 4.496 2.312 10.742 1 98 214 ILE A CA 1
ATOM 1664 C C . ILE A 1 214 ? 4.648 3.521 9.82 1 98 214 ILE A C 1
ATOM 1666 O O . ILE A 1 214 ? 4.477 3.41 8.602 1 98 214 ILE A O 1
ATOM 1670 N N . ASN A 1 215 ? 5.035 4.738 10.383 1 98.5 215 ASN A N 1
ATOM 1671 C CA . ASN A 1 215 ? 5.293 5.895 9.531 1 98.5 215 ASN A CA 1
ATOM 1672 C C . ASN A 1 215 ? 6.418 5.617 8.539 1 98.5 215 ASN A C 1
ATOM 1674 O O . ASN A 1 215 ? 6.281 5.891 7.344 1 98.5 215 ASN A O 1
ATOM 1678 N N . SER A 1 216 ? 7.469 5 9.086 1 96.88 216 SER A N 1
ATOM 1679 C CA . SER A 1 216 ? 8.633 4.699 8.266 1 96.88 216 SER A CA 1
ATOM 1680 C C . SER A 1 216 ? 8.344 3.568 7.281 1 96.88 216 SER A C 1
ATOM 1682 O O . SER A 1 216 ? 8.805 3.598 6.141 1 96.88 216 SER A O 1
ATOM 1684 N N . GLN A 1 217 ? 7.645 2.582 7.758 1 97.62 217 GLN A N 1
ATOM 1685 C CA . GLN A 1 217 ? 7.266 1.473 6.887 1 97.62 217 GLN A CA 1
ATOM 1686 C C . GLN A 1 217 ? 6.469 1.964 5.684 1 97.62 217 GLN A C 1
ATOM 1688 O O . GLN A 1 217 ? 6.738 1.568 4.551 1 97.62 217 GLN A O 1
ATOM 1693 N N . ALA A 1 218 ? 5.496 2.844 5.941 1 98 218 ALA A N 1
ATOM 1694 C CA . ALA A 1 218 ? 4.645 3.404 4.898 1 98 218 ALA A CA 1
ATOM 1695 C C . ALA A 1 218 ? 5.461 4.234 3.91 1 98 218 ALA A C 1
ATOM 1697 O O . ALA A 1 218 ? 5.227 4.176 2.701 1 98 218 ALA A O 1
ATOM 1698 N N . ALA A 1 219 ? 6.391 4.98 4.422 1 96.06 219 ALA A N 1
ATOM 1699 C CA . ALA A 1 219 ? 7.262 5.781 3.566 1 96.06 219 ALA A CA 1
ATOM 1700 C C . ALA A 1 219 ? 8.102 4.895 2.652 1 96.06 219 ALA A C 1
ATOM 1702 O O . ALA A 1 219 ? 8.289 5.207 1.476 1 96.06 219 ALA A O 1
ATOM 1703 N N . LEU A 1 220 ? 8.602 3.805 3.184 1 95.75 220 LEU A N 1
ATOM 1704 C CA . LEU A 1 220 ? 9.367 2.855 2.389 1 95.75 220 LEU A CA 1
ATOM 1705 C C . LEU A 1 220 ? 8.547 2.338 1.214 1 95.75 220 LEU A C 1
ATOM 1707 O O . LEU A 1 220 ? 9.047 2.25 0.09 1 95.75 220 LEU A O 1
ATOM 1711 N N . MET A 1 221 ? 7.293 2 1.479 1 97.38 221 MET A N 1
ATOM 1712 C CA . MET A 1 221 ? 6.438 1.469 0.424 1 97.38 221 MET A CA 1
ATOM 1713 C C . MET A 1 221 ? 6.219 2.506 -0.673 1 97.38 221 MET A C 1
ATOM 1715 O O . MET A 1 221 ? 6.234 2.174 -1.859 1 97.38 221 MET A O 1
ATOM 1719 N N . SER A 1 222 ? 5.996 3.707 -0.265 1 95.75 222 SER A N 1
ATOM 1720 C CA . SER A 1 222 ? 5.75 4.773 -1.23 1 95.75 222 SER A CA 1
ATOM 1721 C C . SER A 1 222 ? 6.984 5.043 -2.086 1 95.75 222 SER A C 1
ATOM 1723 O O . SER A 1 222 ? 6.871 5.285 -3.289 1 95.75 222 SER A O 1
ATOM 1725 N N . ARG A 1 223 ? 8.133 4.984 -1.495 1 93.75 223 ARG A N 1
ATOM 1726 C CA . ARG A 1 223 ? 9.367 5.188 -2.252 1 93.75 223 ARG A CA 1
ATOM 1727 C C . ARG A 1 223 ? 9.695 3.963 -3.1 1 93.75 223 ARG A C 1
ATOM 1729 O O . ARG A 1 223 ? 10.156 4.094 -4.234 1 93.75 223 ARG A O 1
ATOM 1736 N N . GLY A 1 224 ? 9.492 2.828 -2.521 1 96.06 224 GLY A N 1
ATOM 1737 C CA . GLY A 1 224 ? 9.812 1.579 -3.195 1 96.06 224 GLY A CA 1
ATOM 1738 C C . GLY A 1 224 ? 8.977 1.336 -4.434 1 96.06 224 GLY A C 1
ATOM 1739 O O . GLY A 1 224 ? 9.461 0.79 -5.426 1 96.06 224 GLY A O 1
ATOM 1740 N N . ILE A 1 225 ? 7.73 1.702 -4.359 1 97.06 225 ILE A N 1
ATOM 1741 C CA . ILE A 1 225 ? 6.84 1.435 -5.484 1 97.06 225 ILE A CA 1
ATOM 1742 C C . ILE A 1 225 ? 7.254 2.277 -6.688 1 97.06 225 ILE A C 1
ATOM 1744 O O . ILE A 1 225 ? 7.02 1.892 -7.836 1 97.06 225 ILE A O 1
ATOM 1748 N N . LEU A 1 226 ? 7.871 3.408 -6.48 1 93.94 226 LEU A N 1
ATOM 1749 C CA . LEU A 1 226 ? 8.398 4.219 -7.574 1 93.94 226 LEU A CA 1
ATOM 1750 C C . LEU A 1 226 ? 9.547 3.504 -8.281 1 93.94 226 LEU A C 1
ATOM 1752 O O . LEU A 1 226 ? 9.656 3.557 -9.508 1 93.94 226 LEU A O 1
ATOM 1756 N N . GLU A 1 227 ? 10.414 2.875 -7.496 1 95 227 GLU A N 1
ATOM 1757 C CA . GLU A 1 227 ? 11.469 2.074 -8.102 1 95 227 GLU A CA 1
ATOM 1758 C C . GLU A 1 227 ? 10.891 0.898 -8.883 1 95 227 GLU A C 1
ATOM 1760 O O . GLU A 1 227 ? 11.406 0.537 -9.945 1 95 227 GLU A O 1
ATOM 1765 N N . MET A 1 228 ? 9.852 0.346 -8.328 1 97.69 228 MET A N 1
ATOM 1766 C CA . MET A 1 228 ? 9.141 -0.714 -9.039 1 97.69 228 MET A CA 1
ATOM 1767 C C . MET A 1 228 ? 8.641 -0.222 -10.391 1 97.69 228 MET A C 1
ATOM 1769 O O . MET A 1 228 ? 8.812 -0.899 -11.406 1 97.69 228 MET A O 1
ATOM 1773 N N . SER A 1 229 ? 8.047 0.941 -10.367 1 96.75 229 SER A N 1
ATOM 1774 C CA . SER A 1 229 ? 7.516 1.536 -11.594 1 96.75 229 SER A CA 1
ATOM 1775 C C . SER A 1 229 ? 8.617 1.774 -12.617 1 96.75 229 SER A C 1
ATOM 1777 O O . SER A 1 229 ? 8.422 1.542 -13.812 1 96.75 229 SER A O 1
ATOM 1779 N N . ARG A 1 230 ? 9.758 2.227 -12.172 1 96 230 ARG A N 1
ATOM 1780 C CA . ARG A 1 230 ? 10.898 2.447 -13.047 1 96 230 ARG A CA 1
ATOM 1781 C C . ARG A 1 230 ? 11.344 1.145 -13.703 1 96 230 ARG A C 1
ATOM 1783 O O . ARG A 1 230 ? 11.664 1.121 -14.898 1 96 230 ARG A O 1
ATOM 1790 N N . LEU A 1 231 ? 11.344 0.135 -12.953 1 97.81 231 LEU A N 1
ATOM 1791 C CA . LEU A 1 231 ? 11.758 -1.159 -13.492 1 97.81 231 LEU A CA 1
ATOM 1792 C C . LEU A 1 231 ? 10.734 -1.686 -14.492 1 97.81 231 LEU A C 1
ATOM 1794 O O . LEU A 1 231 ? 11.102 -2.277 -15.508 1 97.81 231 LEU A O 1
ATOM 1798 N N . VAL A 1 232 ? 9.438 -1.513 -14.164 1 98.25 232 VAL A N 1
ATOM 1799 C CA . VAL A 1 232 ? 8.391 -1.912 -15.094 1 98.25 232 VAL A CA 1
ATOM 1800 C C . VAL A 1 232 ? 8.578 -1.185 -16.422 1 98.25 232 VAL A C 1
ATOM 1802 O O . VAL A 1 232 ? 8.5 -1.796 -17.5 1 98.25 232 VAL A O 1
ATOM 1805 N N . THR A 1 233 ? 8.867 0.084 -16.344 1 97.75 233 THR A N 1
ATOM 1806 C CA . THR A 1 233 ? 9.086 0.899 -17.531 1 97.75 233 THR A CA 1
ATOM 1807 C C . THR A 1 233 ? 10.312 0.426 -18.297 1 97.75 233 THR A C 1
ATOM 1809 O O . THR A 1 233 ? 10.281 0.309 -19.531 1 97.75 233 THR A O 1
ATOM 1812 N N . PHE A 1 234 ? 11.367 0.137 -17.562 1 97.94 234 PHE A N 1
ATOM 1813 C CA . PHE A 1 234 ? 12.609 -0.325 -18.172 1 97.94 234 PHE A CA 1
ATOM 1814 C C . PHE A 1 234 ? 12.367 -1.578 -19 1 97.94 234 PHE A C 1
ATOM 1816 O O . PHE A 1 234 ? 12.898 -1.704 -20.109 1 97.94 234 PHE A O 1
ATOM 1823 N N . TYR A 1 235 ? 11.539 -2.502 -18.484 1 98.06 235 TYR A N 1
ATOM 1824 C CA . TYR A 1 235 ? 11.242 -3.756 -19.172 1 98.06 235 TYR A CA 1
ATOM 1825 C C . TYR A 1 235 ? 10.148 -3.561 -20.219 1 98.06 235 TYR A C 1
ATOM 1827 O O . TYR A 1 235 ? 9.672 -4.527 -20.812 1 98.06 235 TYR A O 1
ATOM 1835 N N . GLN A 1 236 ? 9.672 -2.311 -20.359 1 97.75 236 GLN A N 1
ATOM 1836 C CA . GLN A 1 236 ? 8.703 -1.914 -21.375 1 97.75 236 GLN A CA 1
ATOM 1837 C C . GLN A 1 236 ? 7.305 -2.41 -21.016 1 97.75 236 GLN A C 1
ATOM 1839 O O . GLN A 1 236 ? 6.516 -2.75 -21.906 1 97.75 236 GLN A O 1
ATOM 1844 N N . GLY A 1 237 ? 7.059 -2.557 -19.734 1 98 237 GLY A N 1
ATOM 1845 C CA . GLY A 1 237 ? 5.703 -2.764 -19.25 1 98 237 GLY A CA 1
ATOM 1846 C C . GLY A 1 237 ? 4.941 -1.47 -19.031 1 98 237 GLY A C 1
ATOM 1847 O O . GLY A 1 237 ? 5.461 -0.385 -19.312 1 98 237 GLY A O 1
ATOM 1848 N N . ASN A 1 238 ? 3.715 -1.594 -18.672 1 96.81 238 ASN A N 1
ATOM 1849 C CA . ASN A 1 238 ? 2.893 -0.442 -18.312 1 96.81 238 ASN A CA 1
ATOM 1850 C C . ASN A 1 238 ? 3.146 0.001 -16.875 1 96.81 238 ASN A C 1
ATOM 1852 O O . ASN A 1 238 ? 2.801 -0.712 -15.93 1 96.81 238 ASN A O 1
ATOM 1856 N N . PRO A 1 239 ? 3.674 1.199 -16.656 1 95.25 239 PRO A N 1
ATOM 1857 C CA . PRO A 1 239 ? 4.012 1.637 -15.289 1 95.25 239 PRO A CA 1
ATOM 1858 C C . PRO A 1 239 ? 2.791 1.701 -14.375 1 95.25 239 PRO A C 1
ATOM 1860 O O . PRO A 1 239 ? 2.928 1.598 -13.156 1 95.25 239 PRO A O 1
ATOM 1863 N N . GLN A 1 240 ? 1.609 1.767 -14.875 1 93.88 240 GLN A N 1
ATOM 1864 C CA . GLN A 1 240 ? 0.388 1.848 -14.078 1 93.88 240 GLN A CA 1
ATOM 1865 C C . GLN A 1 240 ? 0.076 0.511 -13.414 1 93.88 240 GLN A C 1
ATOM 1867 O O . GLN A 1 240 ? -0.722 0.45 -12.477 1 93.88 240 GLN A O 1
ATOM 1872 N N . THR A 1 241 ? 0.734 -0.55 -13.898 1 96.81 241 THR A N 1
ATOM 1873 C CA . THR A 1 241 ? 0.491 -1.882 -13.359 1 96.81 241 THR A CA 1
ATOM 1874 C C . THR A 1 241 ? 0.878 -1.943 -11.883 1 96.81 241 THR A C 1
ATOM 1876 O O . THR A 1 241 ? 0.333 -2.75 -11.125 1 96.81 241 THR A O 1
ATOM 1879 N N . VAL A 1 242 ? 1.719 -0.983 -11.453 1 97.88 242 VAL A N 1
ATOM 1880 C CA . VAL A 1 242 ? 2.188 -1.008 -10.07 1 97.88 242 VAL A CA 1
ATOM 1881 C C . VAL A 1 242 ? 1.022 -0.72 -9.125 1 97.88 242 VAL A C 1
ATOM 1883 O O . VAL A 1 242 ? 1.053 -1.113 -7.961 1 97.88 242 VAL A O 1
ATOM 1886 N N . LEU A 1 243 ? -0.065 -0.135 -9.609 1 96.62 243 LEU A N 1
ATOM 1887 C CA . LEU A 1 243 ? -1.222 0.207 -8.789 1 96.62 243 LEU A CA 1
ATOM 1888 C C . LEU A 1 243 ? -2.174 -0.979 -8.672 1 96.62 243 LEU A C 1
ATOM 1890 O O . LEU A 1 243 ? -3.066 -0.98 -7.82 1 96.62 243 LEU A O 1
ATOM 1894 N N . GLY A 1 244 ? -1.981 -1.969 -9.461 1 96.31 244 GLY A N 1
ATOM 1895 C CA . GLY A 1 244 ? -2.918 -3.078 -9.539 1 96.31 244 GLY A CA 1
ATOM 1896 C C . GLY A 1 244 ? -2.646 -4.164 -8.516 1 96.31 244 GLY A C 1
ATOM 1897 O O . GLY A 1 244 ? -1.868 -3.963 -7.582 1 96.31 244 GLY A O 1
ATOM 1898 N N . LEU A 1 245 ? -3.283 -5.289 -8.742 1 97.25 245 LEU A N 1
ATOM 1899 C CA . LEU A 1 245 ? -3.211 -6.426 -7.828 1 97.25 245 LEU A CA 1
ATOM 1900 C C . LEU A 1 245 ? -1.802 -7.008 -7.797 1 97.25 245 LEU A C 1
ATOM 1902 O O . LEU A 1 245 ? -1.245 -7.246 -6.723 1 97.25 245 LEU A O 1
ATOM 1906 N N . PRO A 1 246 ? -1.151 -7.137 -8.953 1 97.94 246 PRO A N 1
ATOM 1907 C CA . PRO A 1 246 ? 0.202 -7.699 -8.922 1 97.94 246 PRO A CA 1
ATOM 1908 C C . PRO A 1 246 ? 1.233 -6.719 -8.367 1 97.94 246 PRO A C 1
ATOM 1910 O O . PRO A 1 246 ? 2.344 -7.121 -8.016 1 97.94 246 PRO A O 1
ATOM 1913 N N . GLY A 1 247 ? 0.905 -5.438 -8.414 1 97.75 247 GLY A N 1
ATOM 1914 C CA . GLY A 1 247 ? 1.781 -4.402 -7.887 1 97.75 247 GLY A CA 1
ATOM 1915 C C . GLY A 1 247 ? 1.508 -4.074 -6.43 1 97.75 247 GLY A C 1
ATOM 1916 O O . GLY A 1 247 ? 1.996 -4.762 -5.531 1 97.75 247 GLY A O 1
ATOM 1917 N N . LEU A 1 248 ? 0.665 -3.156 -6.223 1 98.25 248 LEU A N 1
ATOM 1918 C CA . LEU A 1 248 ? 0.359 -2.666 -4.887 1 98.25 248 LEU A CA 1
ATOM 1919 C C . LEU A 1 248 ? -0.286 -3.76 -4.039 1 98.25 248 LEU A C 1
ATOM 1921 O O . LEU A 1 248 ? 0.062 -3.932 -2.869 1 98.25 248 LEU A O 1
ATOM 1925 N N . GLY A 1 249 ? -1.238 -4.449 -4.609 1 98.06 249 GLY A N 1
ATOM 1926 C CA . GLY A 1 249 ? -1.883 -5.516 -3.859 1 98.06 249 GLY A CA 1
ATOM 1927 C C . GLY A 1 249 ? -0.904 -6.539 -3.318 1 98.06 249 GLY A C 1
ATOM 1928 O O . GLY A 1 249 ? -0.869 -6.797 -2.113 1 98.06 249 GLY A O 1
ATOM 1929 N N . ASP A 1 250 ? -0.115 -7.051 -4.227 1 98.44 250 ASP A N 1
ATOM 1930 C CA . ASP A 1 250 ? 0.842 -8.086 -3.852 1 98.44 250 ASP A CA 1
ATOM 1931 C C . ASP A 1 250 ? 1.917 -7.531 -2.922 1 98.44 250 ASP A C 1
ATOM 1933 O O . ASP A 1 250 ? 2.426 -8.242 -2.055 1 98.44 250 ASP A O 1
ATOM 1937 N N . LEU A 1 251 ? 2.244 -6.277 -3.1 1 98.44 251 LEU A N 1
ATOM 1938 C CA . LEU A 1 251 ? 3.209 -5.621 -2.225 1 98.44 251 LEU A CA 1
ATOM 1939 C C . LEU A 1 251 ? 2.689 -5.562 -0.792 1 98.44 251 LEU A C 1
ATOM 1941 O O . LEU A 1 251 ? 3.402 -5.926 0.147 1 98.44 251 LEU A O 1
ATOM 1945 N N . ILE A 1 252 ? 1.475 -5.164 -0.604 1 98 252 ILE A N 1
ATOM 1946 C CA . ILE A 1 252 ? 0.886 -4.988 0.718 1 98 252 ILE A CA 1
ATOM 1947 C C . ILE A 1 252 ? 0.786 -6.34 1.422 1 98 252 ILE A C 1
ATOM 1949 O O . ILE A 1 252 ? 1.217 -6.484 2.568 1 98 252 ILE A O 1
ATOM 1953 N N . VAL A 1 253 ? 0.325 -7.34 0.709 1 97.75 253 VAL A N 1
ATOM 1954 C CA . VAL A 1 253 ? 0.083 -8.633 1.336 1 97.75 253 VAL A CA 1
ATOM 1955 C C . VAL A 1 253 ? 1.407 -9.242 1.789 1 97.75 253 VAL A C 1
ATOM 1957 O O . VAL A 1 253 ? 1.456 -9.969 2.787 1 97.75 253 VAL A O 1
ATOM 1960 N N . THR A 1 254 ? 2.453 -8.992 1.054 1 97.69 254 THR A N 1
ATOM 1961 C CA . THR A 1 254 ? 3.75 -9.602 1.332 1 97.69 254 THR A CA 1
ATOM 1962 C C . THR A 1 254 ? 4.516 -8.789 2.371 1 97.69 254 THR A C 1
ATOM 1964 O O . THR A 1 254 ? 5.184 -9.352 3.242 1 97.69 254 THR A O 1
ATOM 1967 N N . ALA A 1 255 ? 4.34 -7.469 2.336 1 97.44 255 ALA A N 1
ATOM 1968 C CA . ALA A 1 255 ? 5.148 -6.605 3.188 1 97.44 255 ALA A CA 1
ATOM 1969 C C . ALA A 1 255 ? 4.516 -6.445 4.566 1 97.44 255 ALA A C 1
ATOM 1971 O O . ALA A 1 255 ? 5.191 -6.059 5.527 1 97.44 255 ALA A O 1
ATOM 1972 N N . PHE A 1 256 ? 3.225 -6.762 4.715 1 96.12 256 PHE A N 1
ATOM 1973 C CA . PHE A 1 256 ? 2.557 -6.453 5.973 1 96.12 256 PHE A CA 1
ATOM 1974 C C . PHE A 1 256 ? 1.885 -7.695 6.547 1 96.12 256 PHE A C 1
ATOM 1976 O O . PHE A 1 256 ? 0.926 -7.59 7.316 1 96.12 256 PHE A O 1
ATOM 1983 N N . SER A 1 257 ? 2.371 -8.828 6.191 1 94.31 257 SER A N 1
ATOM 1984 C CA . SER A 1 257 ? 1.776 -10.062 6.688 1 94.31 257 SER A CA 1
ATOM 1985 C C . SER A 1 257 ? 2.818 -10.938 7.375 1 94.31 257 SER A C 1
ATOM 1987 O O . SER A 1 257 ? 3.961 -11.023 6.922 1 94.31 257 SER A O 1
ATOM 1989 N N . LYS A 1 258 ? 2.33 -11.633 8.375 1 90.94 258 LYS A N 1
ATOM 1990 C CA . LYS A 1 258 ? 3.188 -12.57 9.094 1 90.94 258 LYS A CA 1
ATOM 1991 C C . LYS A 1 258 ? 3.459 -13.82 8.25 1 90.94 258 LYS A C 1
ATOM 1993 O O . LYS A 1 258 ? 4.402 -14.562 8.523 1 90.94 258 LYS A O 1
ATOM 1998 N N . TYR A 1 259 ? 2.688 -14.023 7.211 1 94.31 259 TYR A N 1
ATOM 1999 C CA . TYR A 1 259 ? 2.836 -15.203 6.363 1 94.31 259 TYR A CA 1
ATOM 2000 C C . TYR A 1 259 ? 4 -15.039 5.395 1 94.31 259 TYR A C 1
ATOM 2002 O O . TYR A 1 259 ? 4.449 -16.016 4.785 1 94.31 259 TYR A O 1
ATOM 2010 N N . SER A 1 260 ? 4.465 -13.82 5.238 1 96.5 260 SER A N 1
ATOM 2011 C CA . SER A 1 260 ? 5.473 -13.531 4.227 1 96.5 260 SER A CA 1
ATOM 2012 C C . SER A 1 260 ? 6.836 -14.086 4.625 1 96.5 260 SER A C 1
ATOM 2014 O O . SER A 1 260 ? 7.434 -13.625 5.602 1 96.5 260 SER A O 1
ATOM 2016 N N . ARG A 1 261 ? 7.328 -14.984 3.854 1 95.81 261 ARG A N 1
ATOM 2017 C CA . ARG A 1 261 ? 8.656 -15.562 4.078 1 95.81 261 ARG A CA 1
ATOM 2018 C C . ARG A 1 261 ? 9.742 -14.508 3.904 1 95.81 261 ARG A C 1
ATOM 2020 O O . ARG A 1 261 ? 10.766 -14.547 4.59 1 95.81 261 ARG A O 1
ATOM 2027 N N . ASN A 1 262 ? 9.547 -13.578 2.965 1 97.56 262 ASN A N 1
ATOM 2028 C CA . ASN A 1 262 ? 10.516 -12.508 2.727 1 97.56 262 ASN A CA 1
ATOM 2029 C C . ASN A 1 262 ? 10.57 -11.531 3.896 1 97.56 262 ASN A C 1
ATOM 2031 O O . ASN A 1 262 ? 11.656 -11.148 4.336 1 97.56 262 ASN A O 1
ATOM 2035 N N . PHE A 1 263 ? 9.414 -11.156 4.469 1 98.12 263 PHE A N 1
ATOM 2036 C CA . PHE A 1 263 ? 9.344 -10.297 5.641 1 98.12 263 PHE A CA 1
ATOM 2037 C C . PHE A 1 263 ? 10.062 -10.93 6.824 1 98.12 263 PHE A C 1
ATOM 2039 O O . PHE A 1 263 ? 10.883 -10.281 7.477 1 98.12 263 PHE A O 1
ATOM 2046 N N . ASN A 1 264 ? 9.75 -12.211 7 1 97.56 264 ASN A N 1
ATOM 2047 C CA . ASN A 1 264 ? 10.352 -12.938 8.109 1 97.56 264 ASN A CA 1
ATOM 2048 C C . ASN A 1 264 ? 11.859 -13.086 7.93 1 97.56 264 ASN A C 1
ATOM 2050 O O . ASN A 1 264 ? 12.617 -13.039 8.906 1 97.56 264 ASN A O 1
ATOM 2054 N N . ALA A 1 265 ? 12.281 -13.297 6.695 1 97.94 265 ALA A N 1
ATOM 2055 C CA . ALA A 1 265 ? 13.711 -13.367 6.41 1 97.94 265 ALA A CA 1
ATOM 2056 C C . ALA A 1 265 ? 14.398 -12.039 6.719 1 97.94 265 ALA A C 1
ATOM 2058 O O . ALA A 1 265 ? 15.523 -12.023 7.219 1 97.94 265 ALA A O 1
ATOM 2059 N N . GLY A 1 266 ? 13.719 -10.945 6.398 1 97.5 266 GLY A N 1
ATOM 2060 C CA . GLY A 1 266 ? 14.258 -9.641 6.75 1 97.5 266 GLY A CA 1
ATOM 2061 C C . GLY A 1 266 ? 14.492 -9.469 8.242 1 97.5 266 GLY A C 1
ATOM 2062 O O . GLY A 1 266 ? 15.523 -8.945 8.656 1 97.5 266 GLY A O 1
ATOM 2063 N N . ALA A 1 267 ? 13.547 -9.914 9.039 1 97.75 267 ALA A N 1
ATOM 2064 C CA . ALA A 1 267 ? 13.672 -9.844 10.492 1 97.75 267 ALA A CA 1
ATOM 2065 C C . ALA A 1 267 ? 14.883 -10.633 10.984 1 97.75 267 ALA A C 1
ATOM 2067 O O . ALA A 1 267 ? 15.586 -10.195 11.891 1 97.75 267 ALA A O 1
ATOM 2068 N N . LYS A 1 268 ? 15.117 -11.789 10.352 1 97.25 268 LYS A N 1
ATOM 2069 C CA . LYS A 1 268 ? 16.266 -12.609 10.711 1 97.25 268 LYS A CA 1
ATOM 2070 C C . LYS A 1 268 ? 17.578 -11.906 10.352 1 97.25 268 LYS A C 1
ATOM 2072 O O . LYS A 1 268 ? 18.547 -11.977 11.102 1 97.25 268 LYS A O 1
ATOM 2077 N N . ILE A 1 269 ? 17.594 -11.25 9.203 1 97.19 269 ILE A N 1
ATOM 2078 C CA . ILE A 1 269 ? 18.766 -10.477 8.797 1 97.19 269 ILE A CA 1
ATOM 2079 C C . ILE A 1 269 ? 19.062 -9.414 9.859 1 97.19 269 ILE A C 1
ATOM 2081 O O . ILE A 1 269 ? 20.219 -9.234 10.25 1 97.19 269 ILE A O 1
ATOM 2085 N N . ALA A 1 270 ? 18.062 -8.695 10.297 1 96.12 270 ALA A N 1
ATOM 2086 C CA . ALA A 1 270 ? 18.219 -7.648 11.297 1 96.12 270 ALA A CA 1
ATOM 2087 C C . ALA A 1 270 ? 18.766 -8.219 12.602 1 96.12 270 ALA A C 1
ATOM 2089 O O . ALA A 1 270 ? 19.469 -7.527 13.344 1 96.12 270 ALA A O 1
ATOM 2090 N N . ALA A 1 271 ? 18.438 -9.477 12.859 1 95.81 271 ALA A N 1
ATOM 2091 C CA . ALA A 1 271 ? 18.906 -10.156 14.062 1 95.81 271 ALA A CA 1
ATOM 2092 C C . ALA A 1 271 ? 20.359 -10.602 13.906 1 95.81 271 ALA A C 1
ATOM 2094 O O . ALA A 1 271 ? 20.938 -11.188 14.828 1 95.81 271 ALA A O 1
ATOM 2095 N N . GLY A 1 272 ? 20.922 -10.438 12.75 1 94.69 272 GLY A N 1
ATOM 2096 C CA . GLY A 1 272 ? 22.344 -10.719 12.547 1 94.69 272 GLY A CA 1
ATOM 2097 C C . GLY A 1 272 ? 22.594 -12.055 11.875 1 94.69 272 GLY A C 1
ATOM 2098 O O . GLY A 1 272 ? 23.734 -12.5 11.766 1 94.69 272 GLY A O 1
ATOM 2099 N N . ILE A 1 273 ? 21.594 -12.727 11.445 1 96 273 ILE A N 1
ATOM 2100 C CA . ILE A 1 273 ? 21.75 -14.008 10.766 1 96 273 ILE A CA 1
ATOM 2101 C C . ILE A 1 273 ? 22.109 -13.773 9.297 1 96 273 ILE A C 1
ATOM 2103 O O . ILE A 1 273 ? 21.375 -13.078 8.578 1 96 273 ILE A O 1
ATOM 2107 N N . PRO A 1 274 ? 23.172 -14.32 8.828 1 95.5 274 PRO A N 1
ATOM 2108 C CA . PRO A 1 274 ? 23.547 -14.148 7.422 1 95.5 274 PRO A CA 1
ATOM 2109 C C . PRO A 1 274 ? 22.547 -14.773 6.457 1 95.5 274 PRO A C 1
ATOM 2111 O O . PRO A 1 274 ? 21.953 -15.812 6.766 1 95.5 274 PRO A O 1
ATOM 2114 N N . TYR A 1 275 ? 22.406 -14.164 5.285 1 95.44 275 TYR A N 1
ATOM 2115 C CA . TYR A 1 275 ? 21.359 -14.586 4.352 1 95.44 275 TYR A CA 1
ATOM 2116 C C . TYR A 1 275 ? 21.547 -16.047 3.957 1 95.44 275 TYR A C 1
ATOM 2118 O O . TYR A 1 275 ? 20.562 -16.781 3.783 1 95.44 275 TYR A O 1
ATOM 2126 N N . GLN A 1 276 ? 22.781 -16.547 3.834 1 95.38 276 GLN A N 1
ATOM 2127 C CA . GLN A 1 276 ? 23.047 -17.922 3.455 1 95.38 276 GLN A CA 1
ATOM 2128 C C . GLN A 1 276 ? 22.484 -18.891 4.492 1 95.38 276 GLN A C 1
ATOM 2130 O O . GLN A 1 276 ? 21.938 -19.938 4.141 1 95.38 276 GLN A O 1
ATOM 2135 N N . GLN A 1 277 ? 22.641 -18.547 5.715 1 95.94 277 GLN A N 1
ATOM 2136 C CA . GLN A 1 277 ? 22.109 -19.375 6.793 1 95.94 277 GLN A CA 1
ATOM 2137 C C . GLN A 1 277 ? 20.594 -19.422 6.75 1 95.94 277 GLN A C 1
ATOM 2139 O O . GLN A 1 277 ? 19.984 -20.453 7.059 1 95.94 277 GLN A O 1
ATOM 2144 N N . ILE A 1 278 ? 20.031 -18.312 6.383 1 96.31 278 ILE A N 1
ATOM 2145 C CA . ILE A 1 278 ? 18.578 -18.234 6.277 1 96.31 278 ILE A CA 1
ATOM 2146 C C . ILE A 1 278 ? 18.094 -19.156 5.152 1 96.31 278 ILE A C 1
ATOM 2148 O O . ILE A 1 278 ? 17.141 -19.906 5.324 1 96.31 278 ILE A O 1
ATOM 2152 N N . ILE A 1 279 ? 18.734 -19.141 4.047 1 93.88 279 ILE A N 1
ATOM 2153 C CA . ILE A 1 279 ? 18.391 -19.969 2.902 1 93.88 279 ILE A CA 1
ATOM 2154 C C . ILE A 1 279 ? 18.531 -21.453 3.273 1 93.88 279 ILE A C 1
ATOM 2156 O O . ILE A 1 279 ? 17.641 -22.25 2.988 1 93.88 279 ILE A O 1
ATOM 2160 N N . ASP A 1 280 ? 19.562 -21.75 3.977 1 92.94 280 ASP A N 1
ATOM 2161 C CA . ASP A 1 280 ? 19.891 -23.125 4.301 1 92.94 280 ASP A CA 1
ATOM 2162 C C . ASP A 1 280 ? 18.906 -23.688 5.336 1 92.94 280 ASP A C 1
ATOM 2164 O O . ASP A 1 280 ? 18.656 -24.906 5.359 1 92.94 280 ASP A O 1
ATOM 2168 N N . SER A 1 281 ? 18.391 -22.844 6.098 1 91.38 281 SER A N 1
ATOM 2169 C CA . SER A 1 281 ? 17.547 -23.312 7.199 1 91.38 281 SER A CA 1
ATOM 2170 C C . SER A 1 281 ? 16.078 -23.25 6.832 1 91.38 281 SER A C 1
ATOM 2172 O O . SER A 1 281 ? 15.227 -23.734 7.586 1 91.38 281 SER A O 1
ATOM 2174 N N . SER A 1 282 ? 15.797 -22.719 5.723 1 87.19 282 SER A N 1
ATOM 2175 C CA . SER A 1 282 ? 14.398 -22.531 5.344 1 87.19 282 SER A CA 1
ATOM 2176 C C . SER A 1 282 ? 13.875 -23.75 4.582 1 87.19 282 SER A C 1
ATOM 2178 O O . SER A 1 282 ? 14.531 -24.234 3.658 1 87.19 282 SER A O 1
ATOM 2180 N N . LEU A 1 283 ? 12.719 -24.188 4.957 1 79.31 283 LEU A N 1
ATOM 2181 C CA . LEU A 1 283 ? 12.055 -25.281 4.262 1 79.31 283 LEU A CA 1
ATOM 2182 C C . LEU A 1 283 ? 11.492 -24.812 2.922 1 79.31 283 LEU A C 1
ATOM 2184 O O . LEU A 1 283 ? 11.422 -25.594 1.971 1 79.31 283 LEU A O 1
ATOM 2188 N N . GLN A 1 284 ? 11.102 -23.625 2.947 1 82.69 284 GLN A N 1
ATOM 2189 C CA . GLN A 1 284 ? 10.555 -23.047 1.727 1 82.69 284 GLN A CA 1
ATOM 2190 C C . GLN A 1 284 ? 11.461 -21.938 1.201 1 82.69 284 GLN A C 1
ATOM 2192 O O . GLN A 1 284 ? 12.172 -21.297 1.974 1 82.69 284 GLN A O 1
ATOM 2197 N N . THR A 1 285 ? 11.398 -21.703 -0.052 1 87.62 285 THR A N 1
ATOM 2198 C CA . THR A 1 285 ? 12.297 -20.766 -0.715 1 87.62 285 THR A CA 1
ATOM 2199 C C . THR A 1 285 ? 11.922 -19.328 -0.38 1 87.62 285 THR A C 1
ATOM 2201 O O . THR A 1 285 ? 10.734 -18.984 -0.337 1 87.62 285 THR A O 1
ATOM 2204 N N . VAL A 1 286 ? 12.992 -18.516 -0.118 1 94.19 286 VAL A N 1
ATOM 2205 C CA . VAL A 1 286 ? 12.852 -17.062 0.016 1 94.19 286 VAL A CA 1
ATOM 2206 C C . VAL A 1 286 ? 13.305 -16.375 -1.272 1 94.19 286 VAL A C 1
ATOM 2208 O O . VAL A 1 286 ? 14.492 -16.141 -1.468 1 94.19 286 VAL A O 1
ATOM 2211 N N . GLU A 1 287 ? 12.391 -15.961 -2.061 1 94.12 287 GLU A N 1
ATOM 2212 C CA . GLU A 1 287 ? 12.664 -15.484 -3.414 1 94.12 287 GLU A CA 1
ATOM 2213 C C . GLU A 1 287 ? 13.367 -14.125 -3.391 1 94.12 287 GLU A C 1
ATOM 2215 O O . GLU A 1 287 ? 14.094 -13.781 -4.324 1 94.12 287 GLU A O 1
ATOM 2220 N N . GLY A 1 288 ? 13.195 -13.398 -2.312 1 96.5 288 GLY A N 1
ATOM 2221 C CA . GLY A 1 288 ? 13.656 -12.023 -2.234 1 96.5 288 GLY A CA 1
ATOM 2222 C C . GLY A 1 288 ? 15.156 -11.875 -2.41 1 96.5 288 GLY A C 1
ATOM 2223 O O . GLY A 1 288 ? 15.625 -10.898 -2.984 1 96.5 288 GLY A O 1
ATOM 2224 N N . PHE A 1 289 ? 15.945 -12.844 -1.944 1 96.25 289 PHE A N 1
ATOM 2225 C CA . PHE A 1 289 ? 17.391 -12.758 -2.025 1 96.25 289 PHE A CA 1
ATOM 2226 C C . PHE A 1 289 ? 17.859 -12.836 -3.473 1 96.25 289 PHE A C 1
ATOM 2228 O O . PHE A 1 289 ? 18.625 -11.984 -3.934 1 96.25 289 PHE A O 1
ATOM 2235 N N . GLN A 1 290 ? 17.359 -13.805 -4.164 1 94.31 290 GLN A N 1
ATOM 2236 C CA . GLN A 1 290 ? 17.781 -13.977 -5.551 1 94.31 290 GLN A CA 1
ATOM 2237 C C . GLN A 1 290 ? 17.281 -12.828 -6.426 1 94.31 290 GLN A C 1
ATOM 2239 O O . GLN A 1 290 ? 17.984 -12.375 -7.328 1 94.31 290 GLN A O 1
ATOM 2244 N N . THR A 1 291 ? 16.109 -12.414 -6.188 1 96.81 291 THR A N 1
ATOM 2245 C CA . THR A 1 291 ? 15.539 -11.297 -6.941 1 96.81 291 THR A CA 1
ATOM 2246 C C . THR A 1 291 ? 16.344 -10.023 -6.707 1 96.81 291 THR A C 1
ATOM 2248 O O . THR A 1 291 ? 16.609 -9.266 -7.645 1 96.81 291 THR A O 1
ATOM 2251 N N . LEU A 1 292 ? 16.734 -9.789 -5.434 1 97.31 292 LEU A N 1
ATOM 2252 C CA . LEU A 1 292 ? 17.547 -8.633 -5.094 1 97.31 292 LEU A CA 1
ATOM 2253 C C . LEU A 1 292 ? 18.875 -8.664 -5.828 1 97.31 292 LEU A C 1
ATOM 2255 O O . LEU A 1 292 ? 19.312 -7.656 -6.383 1 97.31 292 LEU A O 1
ATOM 2259 N N . ASN A 1 293 ? 19.469 -9.836 -5.816 1 96.31 293 ASN A N 1
ATOM 2260 C CA . ASN A 1 293 ? 20.734 -9.977 -6.535 1 96.31 293 ASN A CA 1
ATOM 2261 C C . ASN A 1 293 ? 20.562 -9.688 -8.023 1 96.31 293 ASN A C 1
ATOM 2263 O O . ASN A 1 293 ? 21.391 -9 -8.617 1 96.31 293 ASN A O 1
ATOM 2267 N N . ALA A 1 294 ? 19.531 -10.188 -8.602 1 96.69 294 ALA A N 1
ATOM 2268 C CA . ALA A 1 294 ? 19.266 -9.984 -10.023 1 96.69 294 ALA A CA 1
ATOM 2269 C C . ALA A 1 294 ? 19.094 -8.5 -10.336 1 96.69 294 ALA A C 1
ATOM 2271 O O . ALA A 1 294 ? 19.734 -7.977 -11.25 1 96.69 294 ALA A O 1
ATOM 2272 N N . PHE A 1 295 ? 18.281 -7.785 -9.609 1 97.44 295 PHE A N 1
ATOM 2273 C CA . PHE A 1 295 ? 17.984 -6.387 -9.906 1 97.44 295 PHE A CA 1
ATOM 2274 C C . PHE A 1 295 ? 19.188 -5.504 -9.594 1 97.44 295 PHE A C 1
ATOM 2276 O O . PHE A 1 295 ? 19.406 -4.484 -10.258 1 97.44 295 PHE A O 1
ATOM 2283 N N . TYR A 1 296 ? 19.984 -5.918 -8.578 1 97.25 296 TYR A N 1
ATOM 2284 C CA . TYR A 1 296 ? 21.203 -5.172 -8.305 1 97.25 296 TYR A CA 1
ATOM 2285 C C . TYR A 1 296 ? 22.172 -5.262 -9.477 1 97.25 296 TYR A C 1
ATOM 2287 O O . TYR A 1 296 ? 22.719 -4.246 -9.922 1 97.25 296 TYR A O 1
ATOM 2295 N N . GLN A 1 297 ? 22.391 -6.449 -9.977 1 97.12 297 GLN A N 1
ATOM 2296 C CA . GLN A 1 297 ? 23.281 -6.633 -11.125 1 97.12 297 GLN A CA 1
ATOM 2297 C C . GLN A 1 297 ? 22.734 -5.922 -12.359 1 97.12 297 GLN A C 1
ATOM 2299 O O . GLN A 1 297 ? 23.484 -5.34 -13.133 1 97.12 297 GLN A O 1
ATOM 2304 N N . LEU A 1 298 ? 21.469 -6.012 -12.555 1 96.81 298 LEU A N 1
ATOM 2305 C CA . LEU A 1 298 ? 20.812 -5.336 -13.672 1 96.81 298 LEU A CA 1
ATOM 2306 C C . LEU A 1 298 ? 21.078 -3.834 -13.625 1 96.81 298 LEU A C 1
ATOM 2308 O O . LEU A 1 298 ? 21.375 -3.217 -14.648 1 96.81 298 LEU A O 1
ATOM 2312 N N . GLN A 1 299 ? 20.797 -3.25 -12.422 1 95.62 299 GLN A N 1
ATOM 2313 C CA . GLN A 1 299 ? 20.969 -1.808 -12.297 1 95.62 299 GLN A CA 1
ATOM 2314 C C . GLN A 1 299 ? 22.406 -1.396 -12.586 1 95.62 299 GLN A C 1
ATOM 2316 O O . GLN A 1 299 ? 22.656 -0.331 -13.156 1 95.62 299 GLN A O 1
ATOM 2321 N N . LEU A 1 300 ? 23.422 -2.225 -12.195 1 95.88 300 LEU A N 1
ATOM 2322 C CA . LEU A 1 300 ? 24.828 -1.961 -12.508 1 95.88 300 LEU A CA 1
ATOM 2323 C C . LEU A 1 300 ? 25.062 -2.012 -14.016 1 95.88 300 LEU A C 1
ATOM 2325 O O . LEU A 1 300 ? 25.703 -1.119 -14.578 1 95.88 300 LEU A O 1
ATOM 2329 N N . LYS A 1 301 ? 24.547 -3.006 -14.562 1 96.31 301 LYS A N 1
ATOM 2330 C CA . LYS A 1 301 ? 24.766 -3.246 -15.984 1 96.31 301 LYS A CA 1
ATOM 2331 C C . LYS A 1 301 ? 24.172 -2.119 -16.828 1 96.31 301 LYS A C 1
ATOM 2333 O O . LYS A 1 301 ? 24.75 -1.736 -17.859 1 96.31 301 LYS A O 1
ATOM 2338 N N . HIS A 1 302 ? 23.062 -1.606 -16.453 1 96.75 302 HIS A N 1
ATOM 2339 C CA . HIS A 1 302 ? 22.359 -0.658 -17.297 1 96.75 302 HIS A CA 1
ATOM 2340 C C . HIS A 1 302 ? 22.359 0.739 -16.688 1 96.75 302 HIS A C 1
ATOM 2342 O O . HIS A 1 302 ? 21.688 1.643 -17.188 1 96.75 302 HIS A O 1
ATOM 2348 N N . ASN A 1 303 ? 23 0.948 -15.547 1 96.44 303 ASN A N 1
ATOM 2349 C CA . ASN A 1 303 ? 23.141 2.23 -14.867 1 96.44 303 ASN A CA 1
ATOM 2350 C C . ASN A 1 303 ? 21.781 2.811 -14.492 1 96.44 303 ASN A C 1
ATOM 2352 O O . ASN A 1 303 ? 21.469 3.959 -14.82 1 96.44 303 ASN A O 1
ATOM 2356 N N . LEU A 1 304 ? 20.969 1.942 -13.969 1 96.06 304 LEU A N 1
ATOM 2357 C CA . LEU A 1 304 ? 19.656 2.381 -13.492 1 96.06 304 LEU A CA 1
ATOM 2358 C C . LEU A 1 304 ? 19.766 3.004 -12.109 1 96.06 304 LEU A C 1
ATOM 2360 O O . LEU A 1 304 ? 20.594 2.59 -11.297 1 96.06 304 LEU A O 1
ATOM 2364 N N . ASP A 1 305 ? 18.922 4.016 -11.781 1 92.88 305 ASP A N 1
ATOM 2365 C CA . ASP A 1 305 ? 18.859 4.645 -10.469 1 92.88 305 ASP A CA 1
ATOM 2366 C C . ASP A 1 305 ? 17.828 3.945 -9.578 1 92.88 305 ASP A C 1
ATOM 2368 O O . ASP A 1 305 ? 16.672 4.344 -9.523 1 92.88 305 ASP A O 1
ATOM 2372 N N . LEU A 1 306 ? 18.312 2.961 -8.867 1 95.62 306 LEU A N 1
ATOM 2373 C CA . LEU A 1 306 ? 17.484 2.189 -7.945 1 95.62 306 LEU A CA 1
ATOM 2374 C C . LEU A 1 306 ? 18.078 2.184 -6.547 1 95.62 306 LEU A C 1
ATOM 2376 O O . LEU A 1 306 ? 18.594 1.159 -6.09 1 95.62 306 LEU A O 1
ATOM 2380 N 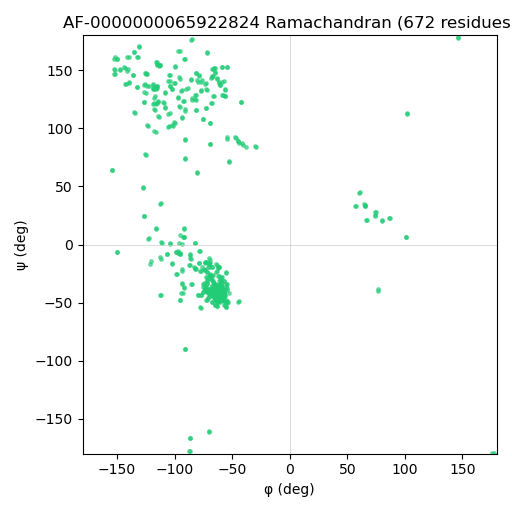N . PRO A 1 307 ? 17.906 3.281 -5.848 1 94.81 307 PRO A N 1
ATOM 2381 C CA . PRO A 1 307 ? 18.562 3.475 -4.562 1 94.81 307 PRO A CA 1
ATOM 2382 C C . PRO A 1 307 ? 18.172 2.424 -3.525 1 94.81 307 PRO A C 1
ATOM 2384 O O . PRO A 1 307 ? 19 2.016 -2.707 1 94.81 307 PRO A O 1
ATOM 2387 N N . ILE A 1 308 ? 17 2.039 -3.5 1 95.69 308 ILE A N 1
ATOM 2388 C CA . ILE A 1 308 ? 16.547 1.062 -2.512 1 95.69 308 ILE A CA 1
ATOM 2389 C C . ILE A 1 308 ? 17.188 -0.295 -2.807 1 95.69 308 ILE A C 1
ATOM 2391 O O . ILE A 1 308 ? 17.609 -0.999 -1.891 1 95.69 308 ILE A O 1
ATOM 2395 N N . ILE A 1 309 ? 17.266 -0.697 -4.082 1 97.06 309 ILE A N 1
ATOM 2396 C CA . ILE A 1 309 ? 17.922 -1.934 -4.477 1 97.06 309 ILE A CA 1
ATOM 2397 C C . ILE A 1 309 ? 19.391 -1.893 -4.051 1 97.06 309 ILE A C 1
ATOM 2399 O O . ILE A 1 309 ? 19.906 -2.859 -3.482 1 97.06 309 ILE A O 1
ATOM 2403 N N . GLN A 1 310 ? 19.984 -0.771 -4.293 1 96.44 310 GLN A N 1
ATOM 2404 C CA . GLN A 1 310 ? 21.406 -0.618 -3.945 1 96.44 310 GLN A CA 1
ATOM 2405 C C . GLN A 1 310 ? 21.609 -0.736 -2.439 1 96.44 310 GLN A C 1
ATOM 2407 O O . GLN A 1 310 ? 22.5 -1.467 -1.986 1 96.44 310 GLN A O 1
ATOM 2412 N N . ALA A 1 311 ? 20.828 -0.024 -1.684 1 96.25 311 ALA A N 1
ATOM 2413 C CA . ALA A 1 311 ? 20.922 -0.051 -0.226 1 96.25 311 ALA A CA 1
ATOM 2414 C C . ALA A 1 311 ? 20.656 -1.45 0.317 1 96.25 311 ALA A C 1
ATOM 2416 O O . ALA A 1 311 ? 21.344 -1.916 1.228 1 96.25 311 ALA A O 1
ATOM 2417 N N . SER A 1 312 ? 19.688 -2.119 -0.259 1 97.38 312 SER A N 1
ATOM 2418 C CA . SER A 1 312 ? 19.312 -3.459 0.181 1 97.38 312 SER A CA 1
ATOM 2419 C C . SER A 1 312 ? 20.438 -4.457 -0.071 1 97.38 312 SER A C 1
ATOM 2421 O O . SER A 1 312 ? 20.719 -5.309 0.774 1 97.38 312 SER A O 1
ATOM 2423 N N . TYR A 1 313 ? 21 -4.352 -1.238 1 97.44 313 TYR A N 1
ATOM 2424 C CA . TYR A 1 313 ? 22.109 -5.234 -1.575 1 97.44 313 TYR A CA 1
ATOM 2425 C C . TYR A 1 313 ? 23.266 -5.047 -0.606 1 97.44 313 TYR A C 1
ATOM 2427 O O . TYR A 1 313 ? 23.844 -6.02 -0.117 1 97.44 313 TYR A O 1
ATOM 2435 N N . GLN A 1 314 ? 23.609 -3.803 -0.288 1 96.5 314 GLN A N 1
ATOM 2436 C CA . GLN A 1 314 ? 24.688 -3.479 0.633 1 96.5 314 GLN A CA 1
ATOM 2437 C C . GLN A 1 314 ? 24.422 -4.039 2.025 1 96.5 314 GLN A C 1
ATOM 2439 O O . GLN A 1 314 ? 25.312 -4.574 2.674 1 96.5 314 GLN A O 1
ATOM 2444 N N . LEU A 1 315 ? 23.172 -3.947 2.447 1 95.75 315 LEU A N 1
ATOM 2445 C CA . LEU A 1 315 ? 22.781 -4.406 3.775 1 95.75 315 LEU A CA 1
ATOM 2446 C C . LEU A 1 315 ? 22.828 -5.93 3.861 1 95.75 315 LEU A C 1
ATOM 2448 O O . LEU A 1 315 ? 23.359 -6.484 4.832 1 95.75 315 LEU A O 1
ATOM 2452 N N . ILE A 1 316 ? 22.375 -6.59 2.84 1 96.75 316 ILE A N 1
ATOM 2453 C CA . ILE A 1 316 ? 22.078 -8.016 2.941 1 96.75 316 ILE A CA 1
ATOM 2454 C C . ILE A 1 316 ? 23.281 -8.828 2.455 1 96.75 316 ILE A C 1
ATOM 2456 O O . ILE A 1 316 ? 23.703 -9.773 3.125 1 96.75 316 ILE A O 1
ATOM 2460 N N . PHE A 1 317 ? 23.844 -8.5 1.322 1 96.31 317 PHE A N 1
ATOM 2461 C CA . PHE A 1 317 ? 24.875 -9.328 0.714 1 96.31 317 PHE A CA 1
ATOM 2462 C C . PHE A 1 317 ? 26.266 -8.844 1.131 1 96.31 317 PHE A C 1
ATOM 2464 O O . PHE A 1 317 ? 27.172 -9.656 1.31 1 96.31 317 PHE A O 1
ATOM 2471 N N . GLU A 1 318 ? 26.375 -7.523 1.317 1 95.75 318 GLU A N 1
ATOM 2472 C CA . GLU A 1 318 ? 27.688 -6.984 1.689 1 95.75 318 GLU A CA 1
ATOM 2473 C C . GLU A 1 318 ? 27.797 -6.812 3.201 1 95.75 318 GLU A C 1
ATOM 2475 O O . GLU A 1 318 ? 28.875 -6.469 3.713 1 95.75 318 GLU A O 1
ATOM 2480 N N . SER A 1 319 ? 26.75 -7 3.916 1 93.19 319 SER A N 1
ATOM 2481 C CA . SER A 1 319 ? 26.719 -6.945 5.375 1 93.19 319 SER A CA 1
ATOM 2482 C C . SER A 1 319 ? 27.219 -5.598 5.891 1 93.19 319 SER A C 1
ATOM 2484 O O . SER A 1 319 ? 27.922 -5.539 6.895 1 93.19 319 SER A O 1
ATOM 2486 N N . LYS A 1 320 ? 26.953 -4.555 5.129 1 94.38 320 LYS A N 1
ATOM 2487 C CA . LYS A 1 320 ? 27.266 -3.219 5.621 1 94.38 320 LYS A CA 1
ATOM 2488 C C . LYS A 1 320 ? 26.391 -2.84 6.809 1 94.38 320 LYS A C 1
ATOM 2490 O O . LYS A 1 320 ? 25.25 -3.281 6.902 1 94.38 320 LYS A O 1
ATOM 2495 N N . PRO A 1 321 ? 26.953 -1.992 7.68 1 94.5 321 PRO A N 1
ATOM 2496 C CA . PRO A 1 321 ? 26.172 -1.6 8.844 1 94.5 321 PRO A CA 1
ATOM 2497 C C . PRO A 1 321 ? 24.875 -0.869 8.469 1 94.5 321 PRO A C 1
ATOM 2499 O O . PRO A 1 321 ? 24.891 -0.014 7.578 1 94.5 321 PRO A O 1
ATOM 2502 N N . PHE A 1 322 ? 23.844 -1.201 9.18 1 94.44 322 PHE A N 1
ATOM 2503 C CA . PHE A 1 322 ? 22.516 -0.667 8.906 1 94.44 322 PHE A CA 1
ATOM 2504 C C . PHE A 1 322 ? 22.516 0.856 8.961 1 94.44 322 PHE A C 1
ATOM 2506 O O . PHE A 1 322 ? 22.016 1.519 8.055 1 94.44 322 PHE A O 1
ATOM 2513 N N . ASP A 1 323 ? 23.078 1.416 9.992 1 91.94 323 ASP A N 1
ATOM 2514 C CA . ASP A 1 323 ? 23.047 2.859 10.219 1 91.94 323 ASP A CA 1
ATOM 2515 C C . ASP A 1 323 ? 23.734 3.607 9.078 1 91.94 323 ASP A C 1
ATOM 2517 O O . ASP A 1 323 ? 23.281 4.676 8.664 1 91.94 323 ASP A O 1
ATOM 2521 N N . THR A 1 324 ? 24.75 3.01 8.547 1 92.31 324 THR A N 1
ATOM 2522 C CA . THR A 1 324 ? 25.484 3.633 7.457 1 92.31 324 THR A CA 1
ATOM 2523 C C . THR A 1 324 ? 24.672 3.605 6.168 1 92.31 324 THR A C 1
ATOM 2525 O O . THR A 1 324 ? 24.562 4.621 5.477 1 92.31 324 THR A O 1
ATOM 2528 N N . VAL A 1 325 ? 24.141 2.451 5.871 1 91.62 325 VAL A N 1
ATOM 2529 C CA . VAL A 1 325 ? 23.359 2.281 4.648 1 91.62 325 VAL A CA 1
ATOM 2530 C C . VAL A 1 325 ? 22.109 3.146 4.711 1 91.62 325 VAL A C 1
ATOM 2532 O O . VAL A 1 325 ? 21.766 3.822 3.738 1 91.62 325 VAL A O 1
ATOM 2535 N N . PHE A 1 326 ? 21.531 3.131 5.883 1 89.25 326 PHE A N 1
ATOM 2536 C CA . PHE A 1 326 ? 20.297 3.873 6.086 1 89.25 326 PHE A CA 1
ATOM 2537 C C . PHE A 1 326 ? 20.547 5.375 5.98 1 89.25 326 PHE A C 1
ATOM 2539 O O . PHE A 1 326 ? 19.766 6.094 5.359 1 89.25 326 PHE A O 1
ATOM 2546 N N . ALA A 1 327 ? 21.547 5.844 6.566 1 87 327 ALA A N 1
ATOM 2547 C CA . ALA A 1 327 ? 21.891 7.262 6.527 1 87 327 ALA A CA 1
ATOM 2548 C C . ALA A 1 327 ? 22.125 7.73 5.094 1 87 327 ALA A C 1
ATOM 2550 O O . ALA A 1 327 ? 21.703 8.828 4.719 1 87 327 ALA A O 1
ATOM 2551 N N . THR A 1 328 ? 22.719 6.887 4.328 1 84.69 328 THR A N 1
ATOM 2552 C CA . THR A 1 328 ? 22.984 7.223 2.934 1 84.69 328 THR A CA 1
ATOM 2553 C C . THR A 1 328 ? 21.688 7.293 2.139 1 84.69 328 THR A C 1
ATOM 2555 O O . THR A 1 328 ? 21.5 8.195 1.313 1 84.69 328 THR A O 1
ATOM 2558 N N . LEU A 1 329 ? 20.828 6.438 2.439 1 85 329 LEU A N 1
ATOM 2559 C CA . LEU A 1 329 ? 19.562 6.371 1.712 1 85 329 LEU A CA 1
ATOM 2560 C C . LEU A 1 329 ? 18.688 7.578 2.027 1 85 329 LEU A C 1
ATOM 2562 O O . LEU A 1 329 ? 18.125 8.188 1.121 1 85 329 LEU A O 1
ATOM 2566 N N . ILE A 1 330 ? 18.688 7.93 3.307 1 82.06 330 ILE A N 1
ATOM 2567 C CA . ILE A 1 330 ? 17.781 8.977 3.75 1 82.06 330 ILE A CA 1
ATOM 2568 C C . ILE A 1 330 ? 18.328 10.344 3.361 1 82.06 330 ILE A C 1
ATOM 2570 O O . ILE A 1 330 ? 17.578 11.32 3.258 1 82.06 330 ILE A O 1
ATOM 2574 N N . GLN A 1 331 ? 19.625 10.484 3.137 1 78.12 331 GLN A N 1
ATOM 2575 C CA . GLN A 1 331 ? 20.266 11.758 2.83 1 78.12 331 GLN A CA 1
ATOM 2576 C C . GLN A 1 331 ? 20.219 12.055 1.334 1 78.12 331 GLN A C 1
ATOM 2578 O O . GLN A 1 331 ? 20.609 13.141 0.897 1 78.12 331 GLN A O 1
ATOM 2583 N N . ARG A 1 332 ? 19.797 11.133 0.611 1 76.19 332 ARG A N 1
ATOM 2584 C CA . ARG A 1 332 ? 19.688 11.414 -0.816 1 76.19 332 ARG A CA 1
ATOM 2585 C C . ARG A 1 332 ? 18.812 12.641 -1.062 1 76.19 332 ARG A C 1
ATOM 2587 O O . ARG A 1 332 ? 17.797 12.836 -0.389 1 76.19 332 ARG A O 1
ATOM 2594 N N . PRO A 1 333 ? 19.469 13.5 -2.016 1 62.41 333 PRO A N 1
ATOM 2595 C CA . PRO A 1 333 ? 18.781 14.781 -2.234 1 62.41 333 PRO A CA 1
ATOM 2596 C C . PRO A 1 333 ? 17.328 14.609 -2.629 1 62.41 333 PRO A C 1
ATOM 2598 O O . PRO A 1 333 ? 16.953 13.602 -3.236 1 62.41 333 PRO A O 1
ATOM 2601 N N . TYR A 1 334 ? 16.656 15.711 -2.236 1 55.81 334 TYR A N 1
ATOM 2602 C CA . TYR A 1 334 ? 15.219 15.852 -2.4 1 55.81 334 TYR A CA 1
ATOM 2603 C C . TYR A 1 334 ? 14.844 15.992 -3.873 1 55.81 334 TYR A C 1
ATOM 2605 O O . TYR A 1 334 ? 15.359 16.875 -4.566 1 55.81 334 TYR A O 1
ATOM 2613 N N . LYS A 1 335 ? 14.664 15 -4.547 1 59.41 335 LYS A N 1
ATOM 2614 C CA . LYS A 1 335 ? 14.023 15.258 -5.828 1 59.41 335 LYS A CA 1
ATOM 2615 C C . LYS A 1 335 ? 12.516 15.422 -5.664 1 59.41 335 LYS A C 1
ATOM 2617 O O . LYS A 1 335 ? 11.953 15.047 -4.629 1 59.41 335 LYS A O 1
ATOM 2622 N N . SER A 1 336 ? 12.008 16.375 -6.414 1 60.03 336 SER A N 1
ATOM 2623 C CA . SER A 1 336 ? 10.555 16.453 -6.488 1 60.03 336 SER A CA 1
ATOM 2624 C C . SER A 1 336 ? 9.938 15.062 -6.617 1 60.03 336 SER A C 1
ATOM 2626 O O . SER A 1 336 ? 10.5 14.188 -7.273 1 60.03 336 SER A O 1
ATOM 2628 N N . GLU A 1 337 ? 9.094 14.742 -5.711 1 59.53 337 GLU A N 1
ATOM 2629 C CA . GLU A 1 337 ? 8.5 13.414 -5.812 1 59.53 337 GLU A CA 1
ATOM 2630 C C . GLU A 1 337 ? 8.062 13.117 -7.242 1 59.53 337 GLU A C 1
ATOM 2632 O O . GLU A 1 337 ? 8.156 11.977 -7.703 1 59.53 337 GLU A O 1
ATOM 2637 N N . PHE A 1 338 ? 7.309 14.148 -7.777 1 56.62 338 PHE A N 1
ATOM 2638 C CA . PHE A 1 338 ? 6.891 13.977 -9.164 1 56.62 338 PHE A CA 1
ATOM 2639 C C . PHE A 1 338 ? 7.207 15.219 -9.984 1 56.62 338 PHE A C 1
ATOM 2641 O O . PHE A 1 338 ? 7.262 16.328 -9.445 1 56.62 338 PHE A O 1
ATOM 2648 N N . MET B 1 1 ? 37.031 33.75 14.227 1 25.36 1 MET B N 1
ATOM 2649 C CA . MET B 1 1 ? 35.688 34.219 14.492 1 25.36 1 MET B CA 1
ATOM 2650 C C . MET B 1 1 ? 34.656 33.344 13.766 1 25.36 1 MET B C 1
ATOM 2652 O O . MET B 1 1 ? 34.625 33.312 12.539 1 25.36 1 MET B O 1
ATOM 2656 N N . ILE B 1 2 ? 34.344 32.219 14.312 1 30.22 2 ILE B N 1
ATOM 2657 C CA . ILE B 1 2 ? 33.438 31.203 13.773 1 30.22 2 ILE B CA 1
ATOM 2658 C C . ILE B 1 2 ? 32.094 31.844 13.461 1 30.22 2 ILE B C 1
ATOM 2660 O O . ILE B 1 2 ? 31.453 32.438 14.344 1 30.22 2 ILE B O 1
ATOM 2664 N N . LYS B 1 3 ? 31.969 32.25 12.305 1 38.22 3 LYS B N 1
ATOM 2665 C CA . LYS B 1 3 ? 30.688 32.906 11.961 1 38.22 3 LYS B CA 1
ATOM 2666 C C . LYS B 1 3 ? 29.516 32.094 12.516 1 38.22 3 LYS B C 1
ATOM 2668 O O . LYS B 1 3 ? 29.328 30.938 12.172 1 38.22 3 LYS B O 1
ATOM 2673 N N . ARG B 1 4 ? 29.156 32.406 13.719 1 34.44 4 ARG B N 1
ATOM 2674 C CA . ARG B 1 4 ? 27.953 31.828 14.289 1 34.44 4 ARG B CA 1
ATOM 2675 C C . ARG B 1 4 ? 26.797 31.875 13.289 1 34.44 4 ARG B C 1
ATOM 2677 O O . ARG B 1 4 ? 26.438 32.938 12.812 1 34.44 4 ARG B O 1
ATOM 2684 N N . LYS B 1 5 ? 26.656 30.953 12.539 1 46.56 5 LYS B N 1
ATOM 2685 C CA . LYS B 1 5 ? 25.5 30.859 11.664 1 46.56 5 LYS B CA 1
ATOM 2686 C C . LYS B 1 5 ? 24.219 31.297 12.391 1 46.56 5 LYS B C 1
ATOM 2688 O O . LYS B 1 5 ? 23.859 30.719 13.414 1 46.56 5 LYS B O 1
ATOM 2693 N N . LYS B 1 6 ? 23.906 32.594 12.422 1 40.59 6 LYS B N 1
ATOM 2694 C CA . LYS B 1 6 ? 22.688 33.156 12.977 1 40.59 6 LYS B CA 1
ATOM 2695 C C . LYS B 1 6 ? 21.516 32.219 12.859 1 40.59 6 LYS B C 1
ATOM 2697 O O . LYS B 1 6 ? 21.078 31.875 11.758 1 40.59 6 LYS B O 1
ATOM 2702 N N . LEU B 1 7 ? 21.281 31.312 13.719 1 47.22 7 LEU B N 1
ATOM 2703 C CA . LEU B 1 7 ? 20.172 30.375 13.742 1 47.22 7 LEU B CA 1
ATOM 2704 C C . LEU B 1 7 ? 18.844 31.109 13.633 1 47.22 7 LEU B C 1
ATOM 2706 O O . LEU B 1 7 ? 18.453 31.859 14.539 1 47.22 7 LEU B O 1
ATOM 2710 N N . TYR B 1 8 ? 18.438 31.688 12.508 1 58.34 8 TYR B N 1
ATOM 2711 C CA . TYR B 1 8 ? 17.203 32.406 12.242 1 58.34 8 TYR B CA 1
ATOM 2712 C C . TYR B 1 8 ? 15.992 31.656 12.758 1 58.34 8 TYR B C 1
ATOM 2714 O O . TYR B 1 8 ? 15.758 30.516 12.359 1 58.34 8 TYR B O 1
ATOM 2722 N N . PHE B 1 9 ? 15.586 31.969 14.039 1 81.56 9 PHE B N 1
ATOM 2723 C CA . PHE B 1 9 ? 14.359 31.422 14.617 1 81.56 9 PHE B CA 1
ATOM 2724 C C . PHE B 1 9 ? 13.141 32.156 14.07 1 81.56 9 PHE B C 1
ATOM 2726 O O . PHE B 1 9 ? 13.211 33.344 13.773 1 81.56 9 PHE B O 1
ATOM 2733 N N . MET B 1 10 ? 12.148 31.328 13.648 1 91.12 10 MET B N 1
ATOM 2734 C CA . MET B 1 10 ? 10.891 31.891 13.164 1 91.12 10 MET B CA 1
ATOM 2735 C C . MET B 1 10 ? 9.789 31.734 14.211 1 91.12 10 MET B C 1
ATOM 2737 O O . MET B 1 10 ? 9.82 30.797 15.016 1 91.12 10 MET B O 1
ATOM 2741 N N . LYS B 1 11 ? 8.977 32.812 14.297 1 96.94 11 LYS B N 1
ATOM 2742 C CA . LYS B 1 11 ? 7.742 32.688 15.078 1 96.94 11 LYS B CA 1
ATOM 2743 C C . LYS B 1 11 ? 6.637 32.031 14.25 1 96.94 11 LYS B C 1
ATOM 2745 O O . LYS B 1 11 ? 6.387 32.438 13.109 1 96.94 11 LYS B O 1
ATOM 2750 N N . ILE B 1 12 ? 6.023 31 14.828 1 98.25 12 ILE B N 1
ATOM 2751 C CA . ILE B 1 12 ? 5.008 30.25 14.094 1 98.25 12 ILE B CA 1
ATOM 2752 C C . ILE B 1 12 ? 3.775 30.062 14.977 1 98.25 12 ILE B C 1
ATOM 2754 O O . ILE B 1 12 ? 3.898 29.781 16.172 1 98.25 12 ILE B O 1
ATOM 2758 N N . THR B 1 13 ? 2.629 30.266 14.406 1 98.56 13 THR B N 1
ATOM 2759 C CA . THR B 1 13 ? 1.364 29.969 15.07 1 98.56 13 THR B CA 1
ATOM 2760 C C . THR B 1 13 ? 0.766 28.672 14.547 1 98.56 13 THR B C 1
ATOM 2762 O O . THR B 1 13 ? 0.757 28.422 13.336 1 98.56 13 THR B O 1
ATOM 2765 N N . ILE B 1 14 ? 0.308 27.812 15.453 1 98.88 14 ILE B N 1
ATOM 2766 C CA . ILE B 1 14 ? -0.473 26.641 15.086 1 98.88 14 ILE B CA 1
ATOM 2767 C C . ILE B 1 14 ? -1.88 26.75 15.672 1 98.88 14 ILE B C 1
ATOM 2769 O O . ILE B 1 14 ? -2.045 26.938 16.875 1 98.88 14 ILE B O 1
ATOM 2773 N N . ILE B 1 15 ? -2.818 26.719 14.805 1 98.81 15 ILE B N 1
ATOM 2774 C CA . ILE B 1 15 ? -4.211 26.734 15.242 1 98.81 15 ILE B CA 1
ATOM 2775 C C . ILE B 1 15 ? -4.746 25.312 15.328 1 98.81 15 ILE B C 1
ATOM 2777 O O . ILE B 1 15 ? -4.859 24.625 14.312 1 98.81 15 ILE B O 1
ATOM 2781 N N . GLY B 1 16 ? -5.156 24.859 16.484 1 98.19 16 GLY B N 1
ATOM 2782 C CA . GLY B 1 16 ? -5.5 23.484 16.797 1 98.19 16 GLY B CA 1
ATOM 2783 C C . GLY B 1 16 ? -4.406 22.75 17.562 1 98.19 16 GLY B C 1
ATOM 2784 O O . GLY B 1 16 ? -3.322 22.516 17.016 1 98.19 16 GLY B O 1
ATOM 2785 N N . SER B 1 17 ? -4.715 22.422 18.812 1 97.75 17 SER B N 1
ATOM 2786 C CA . SER B 1 17 ? -3.699 21.797 19.656 1 97.75 17 SER B CA 1
ATOM 2787 C C . SER B 1 17 ? -4.062 20.359 19.984 1 97.75 17 SER B C 1
ATOM 2789 O O . SER B 1 17 ? -3.865 19.906 21.109 1 97.75 17 SER B O 1
ATOM 2791 N N . GLY B 1 18 ? -4.688 19.703 19.031 1 96.25 18 GLY B N 1
ATOM 2792 C CA . GLY B 1 18 ? -4.887 18.266 19.172 1 96.25 18 GLY B CA 1
ATOM 2793 C C . GLY B 1 18 ? -3.602 17.469 19.047 1 96.25 18 GLY B C 1
ATOM 2794 O O . GLY B 1 18 ? -2.51 18.016 19.219 1 96.25 18 GLY B O 1
ATOM 2795 N N . ALA B 1 19 ? -3.736 16.219 18.766 1 96.81 19 ALA B N 1
ATOM 2796 C CA . ALA B 1 19 ? -2.598 15.305 18.719 1 96.81 19 ALA B CA 1
ATOM 2797 C C . ALA B 1 19 ? -1.555 15.797 17.719 1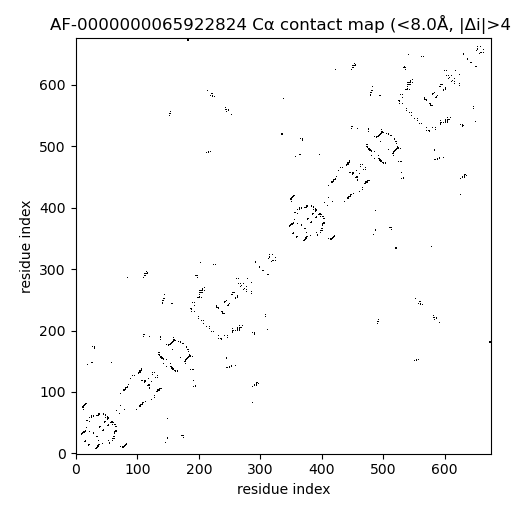 96.81 19 ALA B C 1
ATOM 2799 O O . ALA B 1 19 ? -0.373 15.914 18.047 1 96.81 19 ALA B O 1
ATOM 2800 N N . TRP B 1 20 ? -2.02 16.125 16.547 1 97.88 20 TRP B N 1
ATOM 2801 C CA . TRP B 1 20 ? -1.096 16.438 15.461 1 97.88 20 TRP B CA 1
ATOM 2802 C C . TRP B 1 20 ? -0.559 17.859 15.602 1 97.88 20 TRP B C 1
ATOM 2804 O O . TRP B 1 20 ? 0.641 18.094 15.445 1 97.88 20 TRP B O 1
ATOM 2814 N N . GLY B 1 21 ? -1.453 18.828 15.93 1 98.5 21 GLY B N 1
ATOM 2815 C CA . GLY B 1 21 ? -1.01 20.203 16.109 1 98.5 21 GLY B CA 1
ATOM 2816 C C . GLY B 1 21 ? 0.055 20.344 17.172 1 98.5 21 GLY B C 1
ATOM 2817 O O . GLY B 1 21 ? 1.084 20.984 16.953 1 98.5 21 GLY B O 1
ATOM 2818 N N . SER B 1 22 ? -0.135 19.766 18.312 1 98.69 22 SER B N 1
ATOM 2819 C CA . SER B 1 22 ? 0.823 19.828 19.406 1 98.69 22 SER B CA 1
ATOM 2820 C C . SER B 1 22 ? 2.119 19.109 19.062 1 98.69 22 SER B C 1
ATOM 2822 O O . SER B 1 22 ? 3.205 19.562 19.422 1 98.69 22 SER B O 1
ATOM 2824 N N . THR B 1 23 ? 1.985 18 18.375 1 98.75 23 THR B N 1
ATOM 2825 C CA . THR B 1 23 ? 3.166 17.25 17.953 1 98.75 23 THR B CA 1
ATOM 2826 C C . THR B 1 23 ? 4.008 18.062 16.984 1 98.75 23 THR B C 1
ATOM 2828 O O . THR B 1 23 ? 5.234 18.094 17.078 1 98.75 23 THR B O 1
ATOM 2831 N N . LEU B 1 24 ? 3.342 18.719 16.062 1 98.81 24 LEU B N 1
ATOM 2832 C CA . LEU B 1 24 ? 4.055 19.562 15.109 1 98.81 24 LEU B CA 1
ATOM 2833 C C . LEU B 1 24 ? 4.734 20.719 15.82 1 98.81 24 LEU B C 1
ATOM 2835 O O . LEU B 1 24 ? 5.812 21.172 15.414 1 98.81 24 LEU B O 1
ATOM 2839 N N . ALA B 1 25 ? 4.094 21.234 16.875 1 98.69 25 ALA B N 1
ATOM 2840 C CA . ALA B 1 25 ? 4.73 22.266 17.688 1 98.69 25 ALA B CA 1
ATOM 2841 C C . ALA B 1 25 ? 6.078 21.797 18.219 1 98.69 25 ALA B C 1
ATOM 2843 O O . ALA B 1 25 ? 7.055 22.547 18.203 1 98.69 25 ALA B O 1
ATOM 2844 N N . GLN B 1 26 ? 6.105 20.594 18.688 1 98.31 26 GLN B N 1
ATOM 2845 C CA . GLN B 1 26 ? 7.352 20.047 19.188 1 98.31 26 GLN B CA 1
ATOM 2846 C C . GLN B 1 26 ? 8.398 19.922 18.078 1 98.31 26 GLN B C 1
ATOM 2848 O O . GLN B 1 26 ? 9.57 20.219 18.297 1 98.31 26 GLN B O 1
ATOM 2853 N N . VAL B 1 27 ? 7.965 19.469 16.906 1 98.19 27 VAL B N 1
ATOM 2854 C CA . VAL B 1 27 ? 8.859 19.375 15.75 1 98.19 27 VAL B CA 1
ATOM 2855 C C . VAL B 1 27 ? 9.5 20.734 15.484 1 98.19 27 VAL B C 1
ATOM 2857 O O . VAL B 1 27 ? 10.719 20.828 15.312 1 98.19 27 VAL B O 1
ATOM 2860 N N . LEU B 1 28 ? 8.695 21.766 15.477 1 98.12 28 LEU B N 1
ATOM 2861 C CA . LEU B 1 28 ? 9.156 23.109 15.156 1 98.12 28 LEU B CA 1
ATOM 2862 C C . LEU B 1 28 ? 10.086 23.641 16.25 1 98.12 28 LEU B C 1
ATOM 2864 O O . LEU B 1 28 ? 11.07 24.312 15.945 1 98.12 28 LEU B O 1
ATOM 2868 N N . THR B 1 29 ? 9.773 23.328 17.516 1 97.12 29 THR B N 1
ATOM 2869 C CA . THR B 1 29 ? 10.633 23.781 18.594 1 97.12 29 THR B CA 1
ATOM 2870 C C . THR B 1 29 ? 11.953 23.016 18.609 1 97.12 29 THR B C 1
ATOM 2872 O O . THR B 1 29 ? 13 23.562 18.953 1 97.12 29 THR B O 1
ATOM 2875 N N . ASP B 1 30 ? 11.891 21.734 18.219 1 96.44 30 ASP B N 1
ATOM 2876 C CA . ASP B 1 30 ? 13.125 20.969 18.062 1 96.44 30 ASP B CA 1
ATOM 2877 C C . ASP B 1 30 ? 14.039 21.609 17.031 1 96.44 30 ASP B C 1
ATOM 2879 O O . ASP B 1 30 ? 15.266 21.453 17.078 1 96.44 30 ASP B O 1
ATOM 2883 N N . ASN B 1 31 ? 13.43 22.312 16.094 1 95.25 31 ASN B N 1
ATOM 2884 C CA . ASN B 1 31 ? 14.172 23.031 15.07 1 95.25 31 ASN B CA 1
ATOM 2885 C C . ASN B 1 31 ? 14.453 24.469 15.508 1 95.25 31 ASN B C 1
ATOM 2887 O O . ASN B 1 31 ? 14.688 25.344 14.672 1 95.25 31 ASN B O 1
ATOM 2891 N N . ASN B 1 32 ? 14.297 24.812 16.734 1 94.62 32 ASN B N 1
ATOM 2892 C CA . ASN B 1 32 ? 14.68 26.062 17.375 1 94.62 32 ASN B CA 1
ATOM 2893 C C . ASN B 1 32 ? 13.758 27.203 16.984 1 94.62 32 ASN B C 1
ATOM 2895 O O . ASN B 1 32 ? 14.188 28.359 16.922 1 94.62 32 ASN B O 1
ATOM 2899 N N . ASN B 1 33 ? 12.531 26.906 16.594 1 96.88 33 ASN B N 1
ATOM 2900 C CA . ASN B 1 33 ? 11.531 27.938 16.328 1 96.88 33 ASN B CA 1
ATOM 2901 C C . ASN B 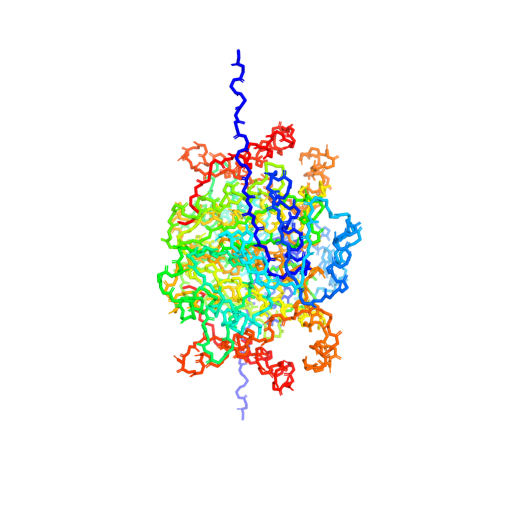1 33 ? 10.703 28.25 17.578 1 96.88 33 ASN B C 1
ATOM 2903 O O . ASN B 1 33 ? 10.758 27.516 18.562 1 96.88 33 ASN B O 1
ATOM 2907 N N . GLN B 1 34 ? 10.109 29.406 17.547 1 97.38 34 GLN B N 1
ATOM 2908 C CA . GLN B 1 34 ? 9.164 29.781 18.578 1 97.38 34 GLN B CA 1
ATOM 2909 C C . GLN B 1 34 ? 7.727 29.516 18.141 1 97.38 34 GLN B C 1
ATOM 2911 O O . GLN B 1 34 ? 7.312 29.984 17.062 1 97.38 34 GLN B O 1
ATOM 2916 N N . VAL B 1 35 ? 6.988 28.781 18.984 1 98.06 35 VAL B N 1
ATOM 2917 C CA . VAL B 1 35 ? 5.676 28.328 18.531 1 98.06 35 VAL B CA 1
ATOM 2918 C C . VAL B 1 35 ? 4.609 28.75 19.547 1 98.06 35 VAL B C 1
ATOM 2920 O O . VAL B 1 35 ? 4.812 28.625 20.75 1 98.06 35 VAL B O 1
ATOM 2923 N N . LEU B 1 36 ? 3.58 29.328 19.094 1 98.62 36 LEU B N 1
ATOM 2924 C CA . LEU B 1 36 ? 2.389 29.625 19.875 1 98.62 36 LEU B CA 1
ATOM 2925 C C . LEU B 1 36 ? 1.191 28.828 19.375 1 98.62 36 LEU B C 1
ATOM 2927 O O . LEU B 1 36 ? 0.819 28.938 18.203 1 98.62 36 LEU B O 1
ATOM 2931 N N . LEU B 1 37 ? 0.597 28.047 20.266 1 98.75 37 LEU B N 1
ATOM 2932 C CA . LEU B 1 37 ? -0.576 27.234 19.938 1 98.75 37 LEU B CA 1
ATOM 2933 C C . LEU B 1 37 ? -1.859 27.969 20.328 1 98.75 37 LEU B C 1
ATOM 2935 O O . LEU B 1 37 ? -1.905 28.641 21.359 1 98.75 37 LEU B O 1
ATOM 2939 N N . TYR B 1 38 ? -2.84 27.781 19.469 1 98.69 38 TYR B N 1
ATOM 2940 C CA . TYR B 1 38 ? -4.188 28.234 19.781 1 98.69 38 TYR B CA 1
ATOM 2941 C C . TYR B 1 38 ? -5.156 27.062 19.891 1 98.69 38 TYR B C 1
ATOM 2943 O O . TYR B 1 38 ? -5.172 26.188 19.016 1 98.69 38 TYR B O 1
ATOM 2951 N N . ASP B 1 39 ? -5.945 27.094 20.938 1 98.44 39 ASP B N 1
ATOM 2952 C CA . ASP B 1 39 ? -7.039 26.141 21.062 1 98.44 39 ASP B CA 1
ATOM 2953 C C . ASP B 1 39 ? -8.172 26.703 21.906 1 98.44 39 ASP B C 1
ATOM 2955 O O . ASP B 1 39 ? -7.941 27.516 22.797 1 98.44 39 ASP B O 1
ATOM 2959 N N . THR B 1 40 ? -9.352 26.297 21.531 1 97.19 40 THR B N 1
ATOM 2960 C CA . THR B 1 40 ? -10.508 26.719 22.328 1 97.19 40 THR B CA 1
ATOM 2961 C C . THR B 1 40 ? -10.68 25.844 23.562 1 97.19 40 THR B C 1
ATOM 2963 O O . THR B 1 40 ? -11.383 26.219 24.5 1 97.19 40 THR B O 1
ATOM 2966 N N . ASN B 1 41 ? -10.117 24.656 23.531 1 96.75 41 ASN B N 1
ATOM 2967 C CA . ASN B 1 41 ? -10.164 23.75 24.688 1 96.75 41 ASN B CA 1
ATOM 2968 C C . ASN B 1 41 ? -9.203 24.188 25.781 1 96.75 41 ASN B C 1
ATOM 2970 O O . ASN B 1 41 ? -8.008 23.906 25.719 1 96.75 41 ASN B O 1
ATOM 2974 N N . LEU B 1 42 ? -9.68 24.688 26.859 1 98.06 42 LEU B N 1
ATOM 2975 C CA . LEU B 1 42 ? -8.875 25.281 27.922 1 98.06 42 LEU B CA 1
ATOM 2976 C C . LEU B 1 42 ? -8.047 24.203 28.641 1 98.06 42 LEU B C 1
ATOM 2978 O O . LEU B 1 42 ? -6.941 24.484 29.109 1 98.06 42 LEU B O 1
ATOM 2982 N N . SER B 1 43 ? -8.609 23.016 28.656 1 97.69 43 SER B N 1
ATOM 2983 C CA . SER B 1 43 ? -7.852 21.922 29.266 1 97.69 43 SER B CA 1
ATOM 2984 C C . SER B 1 43 ? -6.57 21.641 28.484 1 97.69 43 SER B C 1
ATOM 2986 O O . SER B 1 43 ? -5.52 21.391 29.078 1 97.69 43 SER B O 1
ATOM 2988 N N . TYR B 1 44 ? -6.664 21.672 27.172 1 98 44 TYR B N 1
ATOM 2989 C CA . TYR B 1 44 ? -5.48 21.484 26.328 1 98 44 TYR B CA 1
ATOM 2990 C C . TYR B 1 44 ? -4.477 22.609 26.562 1 98 44 TYR B C 1
ATOM 2992 O O . TYR B 1 44 ? -3.283 22.359 26.734 1 98 44 TYR B O 1
ATOM 3000 N N . VAL B 1 45 ? -4.949 23.844 26.609 1 98.56 45 VAL B N 1
ATOM 3001 C CA . VAL B 1 45 ? -4.109 25.031 26.781 1 98.56 45 VAL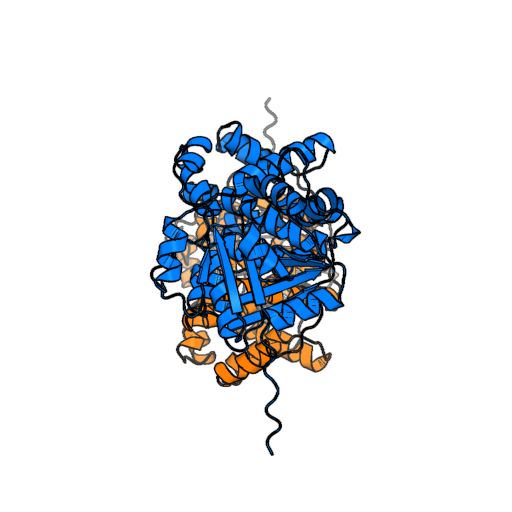 B CA 1
ATOM 3002 C C . VAL B 1 45 ? -3.35 24.922 28.109 1 98.56 45 VAL B C 1
ATOM 3004 O O . VAL B 1 45 ? -2.143 25.188 28.156 1 98.56 45 VAL B O 1
ATOM 3007 N N . GLU B 1 46 ? -4.055 24.547 29.094 1 98.44 46 GLU B N 1
ATOM 3008 C CA . GLU B 1 46 ? -3.447 24.422 30.422 1 98.44 46 GLU B CA 1
ATOM 3009 C C . GLU B 1 46 ? -2.361 23.344 30.438 1 98.44 46 GLU B C 1
ATOM 3011 O O . GLU B 1 46 ? -1.269 23.562 30.953 1 98.44 46 GLU B O 1
ATOM 3016 N N . LYS B 1 47 ? -2.664 22.203 29.906 1 98.44 47 LYS B N 1
ATOM 3017 C CA . LYS B 1 47 ? -1.696 21.109 29.859 1 98.44 47 LYS B CA 1
ATOM 3018 C C . LYS B 1 47 ? -0.425 21.531 29.125 1 98.44 47 LYS B C 1
ATOM 3020 O O . LYS B 1 47 ? 0.684 21.266 29.609 1 98.44 47 LYS B O 1
ATOM 3025 N N . ILE B 1 48 ? -0.591 22.188 28.047 1 98.75 48 ILE B N 1
ATOM 3026 C CA . ILE B 1 48 ? 0.534 22.594 27.219 1 98.75 48 ILE B CA 1
ATOM 3027 C C . ILE B 1 48 ? 1.397 23.594 27.984 1 98.75 48 ILE B C 1
ATOM 3029 O O . ILE B 1 48 ? 2.627 23.5 27.984 1 98.75 48 ILE B O 1
ATOM 3033 N N . ASN B 1 49 ? 0.774 24.531 28.656 1 98.62 49 ASN B N 1
ATOM 3034 C CA . ASN B 1 49 ? 1.507 25.547 29.391 1 98.62 49 ASN B CA 1
ATOM 3035 C C . ASN B 1 49 ? 2.205 24.953 30.625 1 98.62 49 ASN B C 1
ATOM 3037 O O . ASN B 1 49 ? 3.082 25.594 31.203 1 98.62 49 ASN B O 1
ATOM 3041 N N . GLN B 1 50 ? 1.846 23.734 30.938 1 98.38 50 GLN B N 1
ATOM 3042 C CA . GLN B 1 50 ? 2.52 23 32 1 98.38 50 GLN B CA 1
ATOM 3043 C C . GLN B 1 50 ? 3.604 22.094 31.438 1 98.38 50 GLN B C 1
ATOM 3045 O O . GLN B 1 50 ? 4.215 21.312 32.188 1 98.38 50 GLN B O 1
ATOM 3050 N N . GLY B 1 51 ? 3.762 22.141 30.203 1 98.31 51 GLY B N 1
ATOM 3051 C CA . GLY B 1 51 ? 4.816 21.359 29.562 1 98.31 51 GLY B CA 1
ATOM 3052 C C . GLY B 1 51 ? 4.398 19.953 29.219 1 98.31 51 GLY B C 1
ATOM 3053 O O . GLY B 1 51 ? 5.242 19.062 29.094 1 98.31 51 GLY B O 1
ATOM 3054 N N . LYS B 1 52 ? 3.059 19.781 29.094 1 98.44 52 LYS B N 1
ATOM 3055 C CA . LYS B 1 52 ? 2.535 18.438 28.828 1 98.44 52 LYS B CA 1
ATOM 3056 C C . LYS B 1 52 ? 1.78 18.391 27.5 1 98.44 52 LYS B C 1
ATOM 3058 O O . LYS B 1 52 ? 1.029 19.312 27.172 1 98.44 52 LYS B O 1
ATOM 3063 N N . HIS B 1 53 ? 2.074 17.344 26.719 1 98.44 53 HIS B N 1
ATOM 3064 C CA . HIS B 1 53 ? 1.25 17.141 25.531 1 98.44 53 HIS B CA 1
ATOM 3065 C C . HIS B 1 53 ? -0.21 16.922 25.922 1 98.44 53 HIS B C 1
ATOM 3067 O O . HIS B 1 53 ? -0.504 16.172 26.844 1 98.44 53 HIS B O 1
ATOM 3073 N N . PRO B 1 54 ? -1.1 17.484 25.266 1 97.5 54 PRO B N 1
ATOM 3074 C CA . PRO B 1 54 ? -2.486 17.438 25.719 1 97.5 54 PRO B CA 1
ATOM 3075 C C . PRO B 1 54 ? -3.141 16.078 25.484 1 97.5 54 PRO B C 1
ATOM 3077 O O . PRO B 1 54 ? -4.145 15.75 26.109 1 97.5 54 PRO B O 1
ATOM 3080 N N . ILE B 1 55 ? -2.59 15.281 24.562 1 96.44 55 ILE B N 1
ATOM 3081 C CA . ILE B 1 55 ? -3.215 14.023 24.172 1 96.44 55 ILE B CA 1
ATOM 3082 C C . ILE B 1 55 ? -2.35 12.852 24.641 1 96.44 55 ILE B C 1
ATOM 3084 O O . ILE B 1 55 ? -2.859 11.883 25.203 1 96.44 55 ILE B O 1
ATOM 3088 N N . PHE B 1 56 ? -1.045 13.008 24.438 1 97.25 56 PHE B N 1
ATOM 3089 C CA . PHE B 1 56 ? -0.135 11.906 24.75 1 97.25 56 PHE B CA 1
ATOM 3090 C C . PHE B 1 56 ? 0.538 12.125 26.094 1 97.25 56 PHE B C 1
ATOM 3092 O O . PHE B 1 56 ? 0.717 13.266 26.531 1 97.25 56 PHE B O 1
ATOM 3099 N N . ASN B 1 57 ? 0.924 10.992 26.719 1 96.88 57 ASN B N 1
ATOM 3100 C CA . ASN B 1 57 ? 1.669 11.062 27.969 1 96.88 57 ASN B CA 1
ATOM 3101 C C . ASN B 1 57 ? 3.152 11.328 27.734 1 96.88 57 ASN B C 1
ATOM 3103 O O . ASN B 1 57 ? 3.998 10.5 28.078 1 96.88 57 ASN B O 1
ATOM 3107 N N . THR B 1 58 ? 3.447 12.43 27.156 1 97.62 58 THR B N 1
ATOM 3108 C CA . THR B 1 58 ? 4.801 12.867 26.828 1 97.62 58 THR B CA 1
ATOM 3109 C C . THR B 1 58 ? 4.965 14.359 27.078 1 97.62 58 THR B C 1
ATOM 3111 O O . THR B 1 58 ? 3.992 15.117 27.016 1 97.62 58 THR B O 1
ATOM 3114 N N . PRO B 1 59 ? 6.164 14.781 27.406 1 97.81 59 PRO B N 1
ATOM 3115 C CA . PRO B 1 59 ? 6.395 16.219 27.578 1 97.81 59 PRO B CA 1
ATOM 3116 C C . PRO B 1 59 ? 6.277 17 26.266 1 97.81 59 PRO B C 1
ATOM 3118 O O . PRO B 1 59 ? 6.504 16.438 25.188 1 97.81 59 PRO B O 1
ATOM 3121 N N . LEU B 1 60 ? 5.816 18.094 26.344 1 97.75 60 LEU B N 1
ATOM 3122 C CA . LEU B 1 60 ? 5.859 19.109 25.281 1 97.75 60 LEU B CA 1
ATOM 3123 C C . LEU B 1 60 ? 6.723 20.297 25.703 1 97.75 60 LEU B C 1
ATOM 3125 O O . LEU B 1 60 ? 6.297 21.109 26.516 1 97.75 60 LEU B O 1
ATOM 3129 N N . LEU B 1 61 ? 7.879 20.438 25.078 1 95.75 61 LEU B N 1
ATOM 3130 C CA . LEU B 1 61 ? 8.891 21.344 25.609 1 95.75 61 LEU B CA 1
ATOM 3131 C C . LEU B 1 61 ? 8.945 22.625 24.781 1 95.75 61 LEU B C 1
ATOM 3133 O O . LEU B 1 61 ? 8.867 22.578 23.547 1 95.75 61 LEU B O 1
ATOM 3137 N N . ASN B 1 62 ? 9.023 23.734 25.484 1 95.81 62 ASN B N 1
ATOM 3138 C CA . ASN B 1 62 ? 9.281 25.047 24.891 1 95.81 62 ASN B CA 1
ATOM 3139 C C . ASN B 1 62 ? 8.133 25.484 23.969 1 95.81 62 ASN B C 1
ATOM 3141 O O . ASN B 1 62 ? 8.367 26.047 22.906 1 95.81 62 ASN B O 1
ATOM 3145 N N . VAL B 1 63 ? 6.934 25.109 24.281 1 97 63 VAL B N 1
ATOM 3146 C CA . VAL B 1 63 ? 5.738 25.469 23.531 1 97 63 VAL B CA 1
ATOM 3147 C C . VAL B 1 63 ? 4.75 26.188 24.453 1 97 63 VAL B C 1
ATOM 3149 O O . VAL B 1 63 ? 4.605 25.828 25.625 1 97 63 VAL B O 1
ATOM 3152 N N . LYS B 1 64 ? 4.164 27.219 24.016 1 98.12 64 LYS B N 1
ATOM 3153 C CA . LYS B 1 64 ? 3.111 27.922 24.75 1 98.12 64 LYS B CA 1
ATOM 3154 C C . LYS B 1 64 ? 1.779 27.844 24 1 98.12 64 LYS B C 1
ATOM 3156 O O . LYS B 1 64 ? 1.749 27.641 22.797 1 98.12 64 LYS B O 1
ATOM 3161 N N . ALA B 1 65 ? 0.694 27.969 24.797 1 98.75 65 ALA B N 1
ATOM 3162 C CA . ALA B 1 65 ? -0.641 27.922 24.203 1 98.75 65 ALA B CA 1
ATOM 3163 C C . ALA B 1 65 ? -1.533 29.016 24.781 1 98.75 65 ALA B C 1
ATOM 3165 O O . ALA B 1 65 ? -1.362 29.422 25.922 1 98.75 65 ALA B O 1
ATOM 3166 N N . VAL B 1 66 ? -2.389 29.531 23.984 1 98.69 66 VAL B N 1
ATOM 3167 C CA . VAL B 1 66 ? -3.361 30.547 24.391 1 98.69 66 VAL B CA 1
ATOM 3168 C C . VAL B 1 66 ? -4.734 30.203 23.812 1 98.69 66 VAL B C 1
ATOM 3170 O O . VAL B 1 66 ? -4.852 29.328 22.953 1 98.69 66 VAL B O 1
ATOM 3173 N N . SER B 1 67 ? -5.762 30.828 24.297 1 98.44 67 SER B N 1
ATOM 3174 C CA . SER B 1 67 ? -7.113 30.609 23.781 1 98.44 67 SER B CA 1
ATOM 3175 C C . SER B 1 67 ? -7.676 31.875 23.156 1 98.44 67 SER B C 1
ATOM 3177 O O . SER B 1 67 ? -8.867 31.953 22.859 1 98.44 67 SER B O 1
ATOM 3179 N N . CYS B 1 68 ? -6.801 32.844 22.938 1 97.88 68 CYS B N 1
ATOM 3180 C CA . CYS B 1 68 ? -7.18 34.094 22.266 1 97.88 68 CYS B CA 1
ATOM 3181 C C . CYS B 1 68 ? -6.672 34.094 20.828 1 97.88 68 CYS B C 1
ATOM 3183 O O . CYS B 1 68 ? -5.473 34.25 20.594 1 97.88 68 CYS B O 1
ATOM 3185 N N . LEU B 1 69 ? -7.566 34.062 19.906 1 97.94 69 LEU B N 1
ATOM 3186 C CA . LEU B 1 69 ? -7.234 33.969 18.484 1 97.94 69 LEU B CA 1
ATOM 3187 C C . LEU B 1 69 ? -6.492 35.219 18.016 1 97.94 69 LEU B C 1
ATOM 3189 O O . LEU B 1 69 ? -5.52 35.125 17.266 1 97.94 69 LEU B O 1
ATOM 3193 N N . LYS B 1 70 ? -6.941 36.344 18.438 1 97.12 70 LYS B N 1
ATOM 3194 C CA . LYS B 1 70 ? -6.328 37.594 18.047 1 97.12 70 LYS B CA 1
ATOM 3195 C C . LYS B 1 70 ? -4.848 37.625 18.438 1 97.12 70 LYS B C 1
ATOM 3197 O O . LYS B 1 70 ? -4.008 38.062 17.641 1 97.12 70 LYS B O 1
ATOM 3202 N N . GLN B 1 71 ? -4.559 37.156 19.578 1 96.88 71 GLN B N 1
ATOM 3203 C CA . GLN B 1 71 ? -3.188 37.125 20.078 1 96.88 71 GLN B CA 1
ATOM 3204 C C . GLN B 1 71 ? -2.299 36.281 19.172 1 96.88 71 GLN B C 1
ATOM 3206 O O . GLN B 1 71 ? -1.144 36.625 18.922 1 96.88 71 GLN B O 1
ATOM 3211 N N . THR B 1 72 ? -2.787 35.219 18.719 1 96.56 72 THR B N 1
ATOM 3212 C CA . THR B 1 72 ? -1.992 34.312 17.891 1 96.56 72 THR B CA 1
ATOM 3213 C C . THR B 1 72 ? -1.776 34.906 16.5 1 96.56 72 THR B C 1
ATOM 3215 O O . THR B 1 72 ? -0.715 34.719 15.906 1 96.56 72 THR B O 1
ATOM 3218 N N . LEU B 1 73 ? -2.754 35.594 15.961 1 97.31 73 LEU B N 1
ATOM 3219 C CA . LEU B 1 73 ? -2.643 36.188 14.641 1 97.31 73 LEU B CA 1
ATOM 3220 C C . LEU B 1 73 ? -1.636 37.344 14.648 1 97.31 73 LEU B C 1
ATOM 3222 O O . LEU B 1 73 ? -1.01 37.625 13.625 1 97.31 73 LEU B O 1
ATOM 3226 N N . GLU B 1 74 ? -1.473 37.969 15.82 1 96.75 74 GLU B N 1
ATOM 3227 C CA . GLU B 1 74 ? -0.496 39.031 15.969 1 96.75 74 GLU B CA 1
ATOM 3228 C C . GLU B 1 74 ? 0.902 38.469 16.219 1 96.75 74 GLU B C 1
ATOM 3230 O O . GLU B 1 74 ? 1.9 39.156 15.992 1 96.75 74 GLU B O 1
ATOM 3235 N N . TYR B 1 75 ? 0.937 37.281 16.641 1 96.88 75 TYR B N 1
ATOM 3236 C CA . TYR B 1 75 ? 2.188 36.656 17.047 1 96.88 75 TYR B CA 1
ATOM 3237 C C . TYR B 1 75 ? 3.049 36.312 15.844 1 96.88 75 TYR B C 1
ATOM 3239 O O . TYR B 1 75 ? 4.273 36.438 15.883 1 96.88 75 TYR B O 1
ATOM 3247 N N . SER B 1 76 ? 2.439 35.875 14.758 1 95.44 76 SER B N 1
ATOM 3248 C CA . SER B 1 76 ? 3.225 35.406 13.609 1 95.44 76 SER B CA 1
ATOM 3249 C C . SER B 1 76 ? 2.453 35.594 12.312 1 95.44 76 SER B C 1
ATOM 3251 O O . SER B 1 76 ? 1.227 35.719 12.32 1 95.44 76 SER B O 1
ATOM 3253 N N . ASP B 1 77 ? 3.262 35.594 11.242 1 96.19 77 ASP B N 1
ATOM 3254 C CA . ASP B 1 77 ? 2.684 35.719 9.906 1 96.19 77 ASP B CA 1
ATOM 3255 C C . ASP B 1 77 ? 2.572 34.344 9.25 1 96.19 77 ASP B C 1
ATOM 3257 O O . ASP B 1 77 ? 1.975 34.188 8.18 1 96.19 77 ASP B O 1
ATOM 3261 N N . LEU B 1 78 ? 3.076 33.312 9.828 1 98.38 78 LEU B N 1
ATOM 3262 C CA . LEU B 1 78 ? 2.945 31.938 9.375 1 98.38 78 LEU B CA 1
ATOM 3263 C C . LEU B 1 78 ? 2.01 31.141 10.289 1 98.38 78 LEU B C 1
ATOM 3265 O O . LEU B 1 78 ? 2.303 30.953 11.469 1 98.38 78 LEU B O 1
ATOM 3269 N N . ILE B 1 79 ? 0.912 30.688 9.695 1 98.69 79 ILE B N 1
ATOM 3270 C CA . ILE B 1 79 ? -0.146 30.031 10.461 1 98.69 79 ILE B CA 1
ATOM 3271 C C . ILE B 1 79 ? -0.312 28.594 9.984 1 98.69 79 ILE B C 1
ATOM 3273 O O . ILE B 1 79 ? -0.586 28.344 8.812 1 98.69 79 ILE B O 1
ATOM 3277 N N . VAL B 1 80 ? -0.154 27.641 10.875 1 98.88 80 VAL B N 1
ATOM 3278 C CA . VAL B 1 80 ? -0.449 26.234 10.594 1 98.88 80 VAL B CA 1
ATOM 3279 C C . VAL B 1 80 ? -1.884 25.922 11.008 1 98.88 80 VAL B C 1
ATOM 3281 O O . VAL B 1 80 ? -2.275 26.156 12.148 1 98.88 80 VAL B O 1
ATOM 3284 N N . LEU B 1 81 ? -2.629 25.438 10.078 1 98.88 81 LEU B N 1
ATOM 3285 C CA . LEU B 1 81 ? -4.012 25.047 10.328 1 98.88 81 LEU B CA 1
ATOM 3286 C C . LEU B 1 81 ? -4.102 23.562 10.664 1 98.88 81 LEU B C 1
ATOM 3288 O O . LEU B 1 81 ? -3.941 22.703 9.781 1 98.88 81 LEU B O 1
ATOM 3292 N N . ALA B 1 82 ? -4.398 23.25 11.898 1 98.5 82 ALA B N 1
ATOM 3293 C CA . ALA B 1 82 ? -4.477 21.875 12.375 1 98.5 82 ALA B CA 1
ATOM 3294 C C . ALA B 1 82 ? -5.809 21.609 13.07 1 98.5 82 ALA B C 1
ATOM 3296 O O . ALA B 1 82 ? -5.84 21.062 14.172 1 98.5 82 ALA B O 1
ATOM 3297 N N . VAL B 1 83 ? -6.922 21.984 12.438 1 97.31 83 VAL B N 1
ATOM 3298 C CA . VAL B 1 83 ? -8.25 21.797 13.008 1 97.31 83 VAL B CA 1
ATOM 3299 C C . VAL B 1 83 ? -9.047 20.812 12.148 1 97.31 83 VAL B C 1
ATOM 3301 O O . VAL B 1 83 ? -8.742 20.625 10.969 1 97.31 83 VAL B O 1
ATOM 3304 N N . PRO B 1 84 ? -10.07 20.156 12.688 1 94.69 84 PRO B N 1
ATOM 3305 C CA . PRO B 1 84 ? -10.938 19.312 11.867 1 94.69 84 PRO B CA 1
ATOM 3306 C C . PRO B 1 84 ? -11.617 20.094 10.734 1 94.69 84 PRO B C 1
ATOM 3308 O O . PRO B 1 84 ? -11.898 21.281 10.875 1 94.69 84 PRO B O 1
ATOM 3311 N N . MET B 1 85 ? -11.906 19.391 9.727 1 94.62 85 MET B N 1
ATOM 3312 C CA . MET B 1 85 ? -12.477 20 8.523 1 94.62 85 MET B CA 1
ATOM 3313 C C . MET B 1 85 ? -13.797 20.703 8.844 1 94.62 85 MET B C 1
ATOM 3315 O O . MET B 1 85 ? -14.102 21.734 8.258 1 94.62 85 MET B O 1
ATOM 3319 N N . LYS B 1 86 ? -14.539 20.109 9.742 1 91.62 86 LYS B N 1
ATOM 3320 C CA . LYS B 1 86 ? -15.859 20.641 10.039 1 91.62 86 LYS B CA 1
ATOM 3321 C C . LYS B 1 86 ? -15.766 22.047 10.625 1 91.62 86 LYS B C 1
ATOM 3323 O O . LYS B 1 86 ? -16.734 22.828 10.57 1 91.62 86 LYS B O 1
ATOM 3328 N N . PHE B 1 87 ? -14.609 22.453 11.109 1 94.62 87 PHE B N 1
ATOM 3329 C CA . PHE B 1 87 ? -14.445 23.766 11.75 1 94.62 87 PHE B CA 1
ATOM 3330 C C . PHE B 1 87 ? -13.68 24.719 10.844 1 94.62 87 PHE B C 1
ATOM 3332 O O . PHE B 1 87 ? -13.609 25.922 11.117 1 94.62 87 PHE B O 1
ATOM 3339 N N . MET B 1 88 ? -13.141 24.312 9.766 1 97.31 88 MET B N 1
ATOM 3340 C CA . MET B 1 88 ? -12.133 25.016 8.977 1 97.31 88 MET B CA 1
ATOM 3341 C C . MET B 1 88 ? -12.695 26.328 8.43 1 97.31 88 MET B C 1
ATOM 3343 O O . MET B 1 88 ? -12.125 27.406 8.672 1 97.31 88 MET B O 1
ATOM 3347 N N . ARG B 1 89 ? -13.82 26.281 7.766 1 97.5 89 ARG B N 1
ATOM 3348 C CA . ARG B 1 89 ? -14.367 27.469 7.145 1 97.5 89 ARG B CA 1
ATOM 3349 C C . ARG B 1 89 ? -14.742 28.516 8.195 1 97.5 89 ARG B C 1
ATOM 3351 O O . ARG B 1 89 ? -14.469 29.703 8.023 1 97.5 89 ARG B O 1
ATOM 3358 N N . HIS B 1 90 ? -15.438 28.016 9.203 1 97.44 90 HIS B N 1
ATOM 3359 C CA . HIS B 1 90 ? -15.836 28.922 10.273 1 97.44 90 HIS B CA 1
ATOM 3360 C C . HIS B 1 90 ? -14.625 29.609 10.898 1 97.44 90 HIS B C 1
ATOM 3362 O O . HIS B 1 90 ? -14.648 30.812 11.148 1 97.44 90 HIS B O 1
ATOM 3368 N N . LEU B 1 91 ? -13.609 28.859 11.148 1 97.94 91 LEU B N 1
ATOM 3369 C CA . LEU B 1 91 ? -12.367 29.391 11.695 1 97.94 91 LEU B CA 1
ATOM 3370 C C . LEU B 1 91 ? -11.773 30.438 10.773 1 97.94 91 LEU B C 1
ATOM 3372 O O . LEU B 1 91 ? -11.367 31.516 11.219 1 97.94 91 LEU B O 1
ATOM 3376 N N . LEU B 1 92 ? -11.695 30.141 9.508 1 98.56 92 LEU B N 1
ATOM 3377 C CA . LEU B 1 92 ? -11.094 31.031 8.523 1 98.56 92 LEU B CA 1
ATOM 3378 C C . LEU B 1 92 ? -11.883 32.344 8.422 1 98.56 92 LEU B C 1
ATOM 3380 O O . LEU B 1 92 ? -11.305 33.406 8.25 1 98.56 92 LEU B O 1
ATOM 3384 N N . LYS B 1 93 ? -13.172 32.25 8.539 1 98.38 93 LYS B N 1
ATOM 3385 C CA . LYS B 1 93 ? -14 33.438 8.547 1 98.38 93 LYS B CA 1
ATOM 3386 C C . LYS B 1 93 ? -13.68 34.312 9.742 1 98.38 93 LYS B C 1
ATOM 3388 O O . LYS B 1 93 ? -13.586 35.531 9.617 1 98.38 93 LYS B O 1
ATOM 3393 N N . LYS B 1 94 ? -13.531 33.688 10.859 1 98.19 94 LYS B N 1
ATOM 3394 C CA . LYS B 1 94 ? -13.164 34.438 12.062 1 98.19 94 LYS B CA 1
ATOM 3395 C C . LYS B 1 94 ? -11.797 35.094 11.891 1 98.19 94 LYS B C 1
ATOM 3397 O O . LYS B 1 94 ? -11.609 36.25 12.305 1 98.19 94 LYS B O 1
ATOM 3402 N N . ILE B 1 95 ? -10.906 34.406 11.328 1 98.31 95 ILE B N 1
ATOM 3403 C CA . ILE B 1 95 ? -9.562 34.938 11.086 1 98.31 95 ILE B CA 1
ATOM 3404 C C . ILE B 1 95 ? -9.633 36.156 10.172 1 98.31 95 ILE B C 1
ATOM 3406 O O . ILE B 1 95 ? -8.992 37.188 10.445 1 98.31 95 ILE B O 1
ATOM 3410 N N . THR B 1 96 ? -10.375 36.031 9.133 1 97.75 96 THR B N 1
ATOM 3411 C CA . THR B 1 96 ? -10.5 37.062 8.141 1 97.75 96 THR B CA 1
ATOM 3412 C C . THR B 1 96 ? -10.922 38.375 8.789 1 97.75 96 THR B C 1
ATOM 3414 O O . THR B 1 96 ? -10.422 39.469 8.43 1 97.75 96 THR B O 1
ATOM 3417 N N . LEU B 1 97 ? -11.773 38.281 9.766 1 97.25 97 LEU B N 1
ATOM 3418 C CA . LEU B 1 97 ? -12.305 39.469 10.438 1 97.25 97 LEU B CA 1
ATOM 3419 C C . LEU B 1 97 ? -11.227 40.156 11.266 1 97.25 97 LEU B C 1
ATOM 3421 O O . LEU B 1 97 ? -11.359 41.312 11.617 1 97.25 97 LEU B O 1
ATOM 3425 N N . MET B 1 98 ? -10.203 39.469 11.492 1 97.06 98 MET B N 1
ATOM 3426 C CA . MET B 1 98 ? -9.195 39.969 12.422 1 97.06 98 MET B CA 1
ATOM 3427 C C . MET B 1 98 ? -7.902 40.312 11.688 1 97.06 98 MET B C 1
ATOM 3429 O O . MET B 1 98 ? -6.996 40.906 12.258 1 97.06 98 MET B O 1
ATOM 3433 N N . LEU B 1 99 ? -7.766 39.906 10.461 1 96.25 99 LEU B N 1
ATOM 3434 C CA . LEU B 1 99 ? -6.508 40.062 9.734 1 96.25 99 LEU B CA 1
ATOM 3435 C C . LEU B 1 99 ? -6.25 41.5 9.375 1 96.25 99 LEU B C 1
ATOM 3437 O O . LEU B 1 99 ? -7.16 42.219 8.93 1 96.25 99 LEU B O 1
ATOM 3441 N N . THR B 1 100 ? -5 42 9.625 1 94.06 100 THR B N 1
ATOM 3442 C CA . THR B 1 100 ? -4.605 43.344 9.281 1 94.06 100 THR B CA 1
ATOM 3443 C C . THR B 1 100 ? -3.418 43.344 8.32 1 94.06 100 THR B C 1
ATOM 3445 O O . THR B 1 100 ? -3.066 44.375 7.75 1 94.06 100 THR B O 1
ATOM 3448 N N . ASN B 1 101 ? -2.752 42.281 8.156 1 96.94 101 ASN B N 1
ATOM 3449 C CA . ASN B 1 101 ? -1.613 42.094 7.27 1 96.94 101 ASN B CA 1
ATOM 3450 C C . ASN B 1 101 ? -1.644 40.719 6.613 1 96.94 101 ASN B C 1
ATOM 3452 O O . ASN B 1 101 ? -2.344 39.812 7.082 1 96.94 101 ASN B O 1
ATOM 3456 N N . PRO B 1 102 ? -0.931 40.531 5.551 1 98 102 PRO B N 1
ATOM 3457 C CA . PRO B 1 102 ? -0.935 39.25 4.844 1 98 102 PRO B CA 1
ATOM 3458 C C . PRO B 1 102 ? -0.379 38.094 5.695 1 98 102 PRO B C 1
ATOM 3460 O O . PRO B 1 102 ? 0.587 38.281 6.438 1 98 102 PRO B O 1
ATOM 3463 N N . LYS B 1 103 ? -0.979 36.969 5.547 1 98.44 103 LYS B N 1
ATOM 3464 C CA . LYS B 1 103 ? -0.548 35.75 6.254 1 98.44 103 LYS B CA 1
ATOM 3465 C C . LYS B 1 103 ? -0.271 34.625 5.285 1 98.44 103 LYS B C 1
ATOM 3467 O O . LYS B 1 103 ? -0.857 34.562 4.199 1 98.44 103 LYS B O 1
ATOM 3472 N N . SER B 1 104 ? 0.666 33.781 5.621 1 98.69 104 SER B N 1
ATOM 3473 C CA . SER B 1 104 ? 0.894 32.469 4.961 1 98.69 104 SER B CA 1
ATOM 3474 C C . SER B 1 104 ? 0.301 31.328 5.77 1 98.69 104 SER B C 1
ATOM 3476 O O . SER B 1 104 ? 0.38 31.328 7 1 98.69 104 SER B O 1
ATOM 3478 N N . PHE B 1 105 ? -0.304 30.406 5.031 1 98.88 105 PHE B N 1
ATOM 3479 C CA . PHE B 1 105 ? -0.983 29.312 5.703 1 98.88 105 PHE B CA 1
ATOM 3480 C C . PHE B 1 105 ? -0.367 27.969 5.309 1 98.88 105 PHE B C 1
ATOM 3482 O O . PHE B 1 105 ? -0.021 27.766 4.145 1 98.88 105 PHE B O 1
ATOM 3489 N N . VAL B 1 106 ? -0.177 27.078 6.258 1 98.94 106 VAL B N 1
ATOM 3490 C CA . VAL B 1 106 ? 0.165 25.672 6.051 1 98.94 106 VAL B CA 1
ATOM 3491 C C . VAL B 1 106 ? -0.946 24.781 6.602 1 98.94 106 VAL B C 1
ATOM 3493 O O . VAL B 1 106 ? -1.209 24.781 7.805 1 98.94 106 VAL B O 1
ATOM 3496 N N . ASN B 1 107 ? -1.574 24.078 5.75 1 98.88 107 ASN B N 1
ATOM 3497 C CA . ASN B 1 107 ? -2.648 23.188 6.176 1 98.88 107 ASN B CA 1
ATOM 3498 C C . ASN B 1 107 ? -2.137 21.766 6.43 1 98.88 107 ASN B C 1
ATOM 3500 O O . ASN B 1 107 ? -1.417 21.203 5.602 1 98.88 107 ASN B O 1
ATOM 3504 N N . VAL B 1 108 ? -2.523 21.188 7.555 1 98.75 108 VAL B N 1
ATOM 3505 C CA . VAL B 1 108 ? -2.158 19.812 7.848 1 98.75 108 VAL B CA 1
ATOM 3506 C C . VAL B 1 108 ? -3.418 18.984 8.094 1 98.75 108 VAL B C 1
ATOM 3508 O O . VAL B 1 108 ? -3.336 17.797 8.422 1 98.75 108 VAL B O 1
ATOM 3511 N N . SER B 1 109 ? -4.59 19.641 7.902 1 97.38 109 SER B N 1
ATOM 3512 C CA . SER B 1 109 ? -5.859 18.922 8 1 97.38 109 SER B CA 1
ATOM 3513 C C . SER B 1 109 ? -6.121 18.078 6.762 1 97.38 109 SER B C 1
ATOM 3515 O O . SER B 1 109 ? -5.812 18.5 5.645 1 97.38 109 SER B O 1
ATOM 3517 N N . LYS B 1 110 ? -6.668 16.922 6.984 1 96.12 110 LYS B N 1
ATOM 3518 C CA . LYS B 1 110 ? -6.836 15.961 5.902 1 96.12 110 LYS B CA 1
ATOM 3519 C C . LYS B 1 110 ? -8.312 15.656 5.664 1 96.12 110 LYS B C 1
ATOM 3521 O O . LYS B 1 110 ? -8.891 14.805 6.336 1 96.12 110 LYS B O 1
ATOM 3526 N N . GLY B 1 111 ? -8.898 16.312 4.684 1 94.81 111 GLY B N 1
ATOM 3527 C CA . GLY B 1 111 ? -10.305 16.125 4.371 1 94.81 111 GLY B CA 1
ATOM 3528 C C . GLY B 1 111 ? -10.812 17.047 3.273 1 94.81 111 GLY B C 1
ATOM 3529 O O . GLY B 1 111 ? -10.031 17.781 2.668 1 94.81 111 GLY B O 1
ATOM 3530 N N . ILE B 1 112 ? -12.078 16.891 2.996 1 95.5 112 ILE B N 1
ATOM 3531 C CA . ILE B 1 112 ? -12.812 17.688 2.016 1 95.5 112 ILE B CA 1
ATOM 3532 C C . ILE B 1 112 ? -14.062 18.281 2.662 1 95.5 112 ILE B C 1
ATOM 3534 O O . ILE B 1 112 ? -14.711 17.641 3.488 1 95.5 112 ILE B O 1
ATOM 3538 N N . GLU B 1 113 ? -14.266 19.516 2.338 1 94.31 113 GLU B N 1
ATOM 3539 C CA . GLU B 1 113 ? -15.453 20.156 2.91 1 94.31 113 GLU B CA 1
ATOM 3540 C C . GLU B 1 113 ? -16.734 19.516 2.375 1 94.31 113 GLU B C 1
ATOM 3542 O O . GLU B 1 113 ? -16.938 19.422 1.161 1 94.31 113 GLU B O 1
ATOM 3547 N N . PRO B 1 114 ? -17.578 19.141 3.312 1 86.38 114 PRO B N 1
ATOM 3548 C CA . PRO B 1 114 ? -18.828 18.562 2.836 1 86.38 114 PRO B CA 1
ATOM 3549 C C . PRO B 1 114 ? -19.688 19.562 2.076 1 86.38 114 PRO B C 1
ATOM 3551 O O . PRO B 1 114 ? -19.562 20.766 2.277 1 86.38 114 PRO B O 1
ATOM 3554 N N . LEU B 1 115 ? -20.5 19.203 1.174 1 84.81 115 LEU B N 1
ATOM 3555 C CA . LEU B 1 115 ? -21.5 19.922 0.408 1 84.81 115 LEU B CA 1
ATOM 3556 C C . LEU B 1 115 ? -20.859 20.766 -0.691 1 84.81 115 LEU B C 1
ATOM 3558 O O . LEU B 1 115 ? -21.375 20.828 -1.81 1 84.81 115 LEU B O 1
ATOM 3562 N N . THR B 1 116 ? -19.641 21.391 -0.304 1 93.88 116 THR B N 1
ATOM 3563 C CA . THR B 1 116 ? -19.016 22.219 -1.337 1 93.88 116 THR B CA 1
ATOM 3564 C C . THR B 1 116 ? -17.984 21.422 -2.123 1 93.88 116 THR B C 1
ATOM 3566 O O . THR B 1 116 ? -17.562 21.844 -3.205 1 93.88 116 THR B O 1
ATOM 3569 N N . PHE B 1 117 ? -17.453 20.328 -1.521 1 95.62 117 PHE B N 1
ATOM 3570 C CA . PHE B 1 117 ? -16.453 19.422 -2.09 1 95.62 117 PHE B CA 1
ATOM 3571 C C . PHE B 1 117 ? -15.117 20.141 -2.266 1 95.62 117 PHE B C 1
ATOM 3573 O O . PHE B 1 117 ? -14.305 19.75 -3.105 1 95.62 117 PHE B O 1
ATOM 3580 N N . LEU B 1 118 ? -14.93 21.281 -1.496 1 97.44 118 LEU B N 1
ATOM 3581 C CA . LEU B 1 118 ? -13.719 22.078 -1.654 1 97.44 118 LEU B CA 1
ATOM 3582 C C . LEU B 1 118 ? -12.586 21.516 -0.789 1 97.44 118 LEU B C 1
ATOM 3584 O O . LEU B 1 118 ? -12.828 21.078 0.335 1 97.44 118 LEU B O 1
ATOM 3588 N N . ARG B 1 119 ? -11.398 21.547 -1.32 1 97.81 119 ARG B N 1
ATOM 3589 C CA . ARG B 1 119 ? -10.172 21.328 -0.559 1 97.81 119 ARG B CA 1
ATOM 3590 C C . ARG B 1 119 ? -9.875 22.516 0.355 1 97.81 119 ARG B C 1
ATOM 3592 O O . ARG B 1 119 ? -10.43 23.594 0.177 1 97.81 119 ARG B O 1
ATOM 3599 N N . VAL B 1 120 ? -9.008 22.344 1.274 1 98.31 120 VAL B N 1
ATOM 3600 C CA . VAL B 1 120 ? -8.703 23.406 2.227 1 98.31 120 VAL B CA 1
ATOM 3601 C C . VAL B 1 120 ? -8.086 24.594 1.495 1 98.31 120 VAL B C 1
ATOM 3603 O O . VAL B 1 120 ? -8.383 25.75 1.81 1 98.31 120 VAL B O 1
ATOM 3606 N N . SER B 1 121 ? -7.199 24.312 0.534 1 98.62 121 SER B N 1
ATOM 3607 C CA . SER B 1 121 ? -6.59 25.391 -0.244 1 98.62 121 SER B CA 1
ATOM 3608 C C . SER B 1 121 ? -7.648 26.25 -0.919 1 98.62 121 SER B C 1
ATOM 3610 O O . SER B 1 121 ? -7.523 27.484 -0.962 1 98.62 121 SER B O 1
ATOM 3612 N N . GLU B 1 122 ? -8.688 25.578 -1.385 1 98.38 122 GLU B N 1
ATOM 3613 C CA . GLU B 1 122 ? -9.766 26.297 -2.053 1 98.38 122 GLU B CA 1
ATOM 3614 C C . GLU B 1 122 ? -10.609 27.078 -1.053 1 98.38 122 GLU B C 1
ATOM 3616 O O . GLU B 1 122 ? -11.055 28.188 -1.344 1 98.38 122 GLU B O 1
ATOM 3621 N N . ILE B 1 123 ? -10.867 26.516 0.084 1 98.44 123 ILE B N 1
ATOM 3622 C CA . ILE B 1 123 ? -11.602 27.219 1.131 1 98.44 123 ILE B CA 1
ATOM 3623 C C . ILE B 1 123 ? -10.844 28.469 1.54 1 98.44 123 ILE B C 1
ATOM 3625 O O . ILE B 1 123 ? -11.43 29.547 1.649 1 98.44 123 ILE B O 1
ATOM 3629 N N . VAL B 1 124 ? -9.539 28.312 1.733 1 98.69 124 VAL B N 1
ATOM 3630 C CA . VAL B 1 124 ? -8.695 29.438 2.143 1 98.69 124 VAL B CA 1
ATOM 3631 C C . VAL B 1 124 ? -8.742 30.531 1.083 1 98.69 124 VAL B C 1
ATOM 3633 O O . VAL B 1 124 ? -8.922 31.719 1.408 1 98.69 124 VAL B O 1
ATOM 3636 N N . LYS B 1 125 ? -8.602 30.172 -0.129 1 98.12 125 LYS B N 1
ATOM 3637 C CA . LYS B 1 125 ? -8.625 31.125 -1.233 1 98.12 125 LYS B CA 1
ATOM 3638 C C . LYS B 1 125 ? -9.969 31.844 -1.314 1 98.12 125 LYS B C 1
ATOM 3640 O O . LYS B 1 125 ? -10.031 33.031 -1.655 1 98.12 125 LYS B O 1
ATOM 3645 N N . GLN B 1 126 ? -11.008 31.109 -1.019 1 97.94 126 GLN B N 1
ATOM 3646 C CA . GLN B 1 126 ? -12.359 31.656 -1.104 1 97.94 126 GLN B CA 1
ATOM 3647 C C . GLN B 1 126 ? -12.641 32.625 0.057 1 97.94 126 GLN B C 1
ATOM 3649 O O . GLN B 1 126 ? -13.32 33.625 -0.111 1 97.94 126 GLN B O 1
ATOM 3654 N N . VAL B 1 127 ? -12.141 32.281 1.212 1 98.25 127 VAL B N 1
ATOM 3655 C CA . VAL B 1 127 ? -12.555 32.969 2.434 1 98.25 127 VAL B CA 1
ATOM 3656 C C . VAL B 1 127 ? -11.602 34.125 2.74 1 98.25 127 VAL B C 1
ATOM 3658 O O . VAL B 1 127 ? -12.031 35.188 3.172 1 98.25 127 VAL B O 1
ATOM 3661 N N . ILE B 1 128 ? -10.289 33.938 2.568 1 98.5 128 ILE B N 1
ATOM 3662 C CA . ILE B 1 128 ? -9.281 34.969 2.855 1 98.5 128 ILE B CA 1
ATOM 3663 C C . ILE B 1 128 ? -9.133 35.875 1.652 1 98.5 128 ILE B C 1
ATOM 3665 O O . ILE B 1 128 ? -8.828 35.438 0.545 1 98.5 128 ILE B O 1
ATOM 3669 N N . PRO B 1 129 ? -9.281 37.25 1.857 1 97.94 129 PRO B N 1
ATOM 3670 C CA . PRO B 1 129 ? -9.078 38.156 0.742 1 97.94 129 PRO B CA 1
ATOM 3671 C C . PRO B 1 129 ? -7.688 38.062 0.123 1 97.94 129 PRO B C 1
ATOM 3673 O O . PRO B 1 129 ? -6.695 37.906 0.845 1 97.94 129 PRO B O 1
ATOM 3676 N N . ALA B 1 130 ? -7.586 38.125 -1.173 1 97.25 130 ALA B N 1
ATOM 3677 C CA . ALA B 1 130 ? -6.375 37.875 -1.947 1 97.25 130 ALA B CA 1
ATOM 3678 C C . ALA B 1 130 ? -5.207 38.719 -1.432 1 97.25 130 ALA B C 1
ATOM 3680 O O . ALA B 1 130 ? -4.094 38.219 -1.274 1 97.25 130 ALA B O 1
ATOM 3681 N N . PRO B 1 131 ? -5.375 39.969 -1.082 1 97.62 131 PRO B N 1
ATOM 3682 C CA . PRO B 1 131 ? -4.246 40.781 -0.611 1 97.62 131 PRO B CA 1
ATOM 3683 C C . PRO B 1 131 ? -3.734 40.344 0.758 1 97.62 131 PRO B C 1
ATOM 3685 O O . PRO B 1 131 ? -2.629 40.719 1.156 1 97.62 131 PRO B O 1
ATOM 3688 N N . LEU B 1 132 ? -4.539 39.562 1.449 1 98.25 132 LEU B N 1
ATOM 3689 C CA . LEU B 1 132 ? -4.184 39.156 2.805 1 98.25 132 LEU B CA 1
ATOM 3690 C C . LEU B 1 132 ? -3.703 37.719 2.83 1 98.25 132 LEU B C 1
ATOM 3692 O O . LEU B 1 132 ? -3.352 37.188 3.891 1 98.25 132 LEU B O 1
ATOM 3696 N N . LEU B 1 133 ? -3.678 37.094 1.668 1 98.62 133 LEU B N 1
ATOM 3697 C CA . LEU B 1 133 ? -3.164 35.75 1.534 1 98.62 133 LEU B CA 1
ATOM 3698 C C . LEU B 1 133 ? -1.788 35.75 0.876 1 98.62 133 LEU B C 1
ATOM 3700 O O . LEU B 1 133 ? -1.682 35.812 -0.351 1 98.62 133 LEU B O 1
ATOM 3704 N N . ALA B 1 134 ? -0.815 35.594 1.664 1 98.31 134 ALA B N 1
ATOM 3705 C CA . ALA B 1 134 ? 0.546 35.656 1.141 1 98.31 134 ALA B CA 1
ATOM 3706 C C . ALA B 1 134 ? 0.936 34.375 0.439 1 98.31 134 ALA B C 1
ATOM 3708 O O . ALA B 1 134 ? 1.391 34.406 -0.707 1 98.31 134 ALA B O 1
ATOM 3709 N N . ASN B 1 135 ? 0.808 33.219 1.113 1 98.5 135 ASN B N 1
ATOM 3710 C CA . ASN B 1 135 ? 1.129 31.891 0.578 1 98.5 135 ASN B CA 1
ATOM 3711 C C . ASN B 1 135 ? 0.264 30.797 1.209 1 98.5 135 ASN B C 1
ATOM 3713 O O . ASN B 1 135 ? -0.343 31.016 2.26 1 98.5 135 ASN B O 1
ATOM 3717 N N . PHE B 1 136 ? 0.236 29.719 0.466 1 98.81 136 PHE B N 1
ATOM 3718 C CA . PHE B 1 136 ? -0.435 28.531 0.999 1 98.81 136 PHE B CA 1
ATOM 3719 C C . PHE B 1 136 ? 0.345 27.281 0.662 1 98.81 136 PHE B C 1
ATOM 3721 O O . PHE B 1 136 ? 0.878 27.141 -0.443 1 98.81 136 PHE B O 1
ATOM 3728 N N . ALA B 1 137 ? 0.428 26.328 1.628 1 98.81 137 ALA B N 1
ATOM 3729 C CA . ALA B 1 137 ? 0.997 25.016 1.409 1 98.81 137 ALA B CA 1
ATOM 3730 C C . ALA B 1 137 ? 0.236 23.953 2.199 1 98.81 137 ALA B C 1
ATOM 3732 O O . ALA B 1 137 ? -0.476 24.266 3.154 1 98.81 137 ALA B O 1
ATOM 3733 N N . SER B 1 138 ? 0.262 22.797 1.712 1 98.75 138 SER B N 1
ATOM 3734 C CA . SER B 1 138 ? -0.158 21.625 2.49 1 98.75 138 SER B CA 1
ATOM 3735 C C . SER B 1 138 ? 1.043 20.812 2.953 1 98.75 138 SER B C 1
ATOM 3737 O O . SER B 1 138 ? 2.08 20.781 2.287 1 98.75 138 SER B O 1
ATOM 3739 N N . LEU B 1 139 ? 0.983 20.219 4.082 1 98.75 139 LEU B N 1
ATOM 3740 C CA . LEU B 1 139 ? 1.973 19.297 4.629 1 98.75 139 LEU B CA 1
ATOM 3741 C C . LEU B 1 139 ? 1.334 17.953 4.973 1 98.75 139 LEU B C 1
ATOM 3743 O O . LEU B 1 139 ? 0.643 17.844 5.984 1 98.75 139 LEU B O 1
ATOM 3747 N N . MET B 1 140 ? 1.593 16.969 4.055 1 98.31 140 MET B N 1
ATOM 3748 C CA . MET B 1 140 ? 0.864 15.703 4.133 1 98.31 140 MET B CA 1
ATOM 3749 C C . MET B 1 140 ? 1.814 14.516 4.016 1 98.31 140 MET B C 1
ATOM 3751 O O . MET B 1 140 ? 2.939 14.664 3.533 1 98.31 140 MET B O 1
ATOM 3755 N N . GLY B 1 141 ? 1.357 13.344 4.438 1 98.19 141 GLY B N 1
ATOM 3756 C CA . GLY B 1 141 ? 2.115 12.109 4.367 1 98.19 141 GLY B CA 1
ATOM 3757 C C . GLY B 1 141 ? 1.843 11.172 5.531 1 98.19 141 GLY B C 1
ATOM 3758 O O . GLY B 1 141 ? 1.012 11.469 6.391 1 98.19 141 GLY B O 1
ATOM 3759 N N . PRO B 1 142 ? 2.441 10.047 5.516 1 98.5 142 PRO B N 1
ATOM 3760 C CA . PRO B 1 142 ? 2.256 9.062 6.582 1 98.5 142 PRO B CA 1
ATOM 3761 C C . PRO B 1 142 ? 2.871 9.508 7.906 1 98.5 142 PRO B C 1
ATOM 3763 O O . PRO B 1 142 ? 4.086 9.398 8.094 1 98.5 142 PRO B O 1
ATOM 3766 N N . SER B 1 143 ? 1.986 9.945 8.891 1 98.38 143 SER B N 1
ATOM 3767 C CA . SER B 1 143 ? 2.564 10.648 10.031 1 98.38 143 SER B CA 1
ATOM 3768 C C . SER B 1 143 ? 1.679 10.523 11.273 1 98.38 143 SER B C 1
ATOM 3770 O O . SER B 1 143 ? 1.313 11.523 11.883 1 98.38 143 SER B O 1
ATOM 3772 N N . HIS B 1 144 ? 1.547 9.32 11.727 1 98.19 144 HIS B N 1
ATOM 3773 C CA . HIS B 1 144 ? 0.897 9.234 13.031 1 98.19 144 HIS B CA 1
ATOM 3774 C C . HIS B 1 144 ? 1.631 10.07 14.07 1 98.19 144 HIS B C 1
ATOM 3776 O O . HIS B 1 144 ? 2.838 9.906 14.266 1 98.19 144 HIS B O 1
ATOM 3782 N N . ALA B 1 145 ? 0.868 10.906 14.734 1 98.12 145 ALA B N 1
ATOM 3783 C CA . ALA B 1 145 ? 1.429 11.789 15.766 1 98.12 145 ALA B CA 1
ATOM 3784 C C . ALA B 1 145 ? 2.078 10.977 16.875 1 98.12 145 ALA B C 1
ATOM 3786 O O . ALA B 1 145 ? 3.082 11.398 17.453 1 98.12 145 ALA B O 1
ATOM 3787 N N . GLU B 1 146 ? 1.554 9.789 17.203 1 97.69 146 GLU B N 1
ATOM 3788 C CA . GLU B 1 146 ? 2.047 8.891 18.234 1 97.69 146 GLU B CA 1
ATOM 3789 C C . GLU B 1 146 ? 3.523 8.562 18.031 1 97.69 146 GLU B C 1
ATOM 3791 O O . GLU B 1 146 ? 4.273 8.43 19 1 97.69 146 GLU B O 1
ATOM 3796 N N . GLU B 1 147 ? 3.908 8.5 16.797 1 98.12 147 GLU B N 1
ATOM 3797 C CA . GLU B 1 147 ? 5.293 8.141 16.484 1 98.12 147 GLU B CA 1
ATOM 3798 C C . GLU B 1 147 ? 6.168 9.391 16.375 1 98.12 147 GLU B C 1
ATOM 3800 O O . GLU B 1 147 ? 7.32 9.383 16.812 1 98.12 147 GLU B O 1
ATOM 3805 N N . VAL B 1 148 ? 5.621 10.438 15.82 1 98.56 148 VAL B N 1
ATOM 3806 C CA . VAL B 1 148 ? 6.398 11.648 15.578 1 98.56 148 VAL B CA 1
ATOM 3807 C C . VAL B 1 148 ? 6.793 12.281 16.906 1 98.56 148 VAL B C 1
ATOM 3809 O O . VAL B 1 148 ? 7.922 12.758 17.078 1 98.56 148 VAL B O 1
ATOM 3812 N N . ILE B 1 149 ? 5.848 12.258 17.875 1 98.44 149 ILE B N 1
ATOM 3813 C CA . ILE B 1 149 ? 6.117 12.875 19.156 1 98.44 149 ILE B CA 1
ATOM 3814 C C . ILE B 1 149 ? 7.262 12.148 19.859 1 98.44 149 ILE B C 1
ATOM 3816 O O . ILE B 1 149 ? 7.945 12.719 20.703 1 98.44 149 ILE B O 1
ATOM 3820 N N . LEU B 1 150 ? 7.488 10.891 19.5 1 97.75 150 LEU B N 1
ATOM 3821 C CA . LEU B 1 150 ? 8.57 10.086 20.031 1 97.75 150 LEU B CA 1
ATOM 3822 C C . LEU B 1 150 ? 9.812 10.172 19.156 1 97.75 150 LEU B C 1
ATOM 3824 O O . LEU B 1 150 ? 10.766 9.414 19.328 1 97.75 150 LEU B O 1
ATOM 3828 N N . ARG B 1 151 ? 9.789 11.016 18.172 1 97.5 151 ARG B N 1
ATOM 3829 C CA . ARG B 1 151 ? 10.891 11.297 17.25 1 97.5 151 ARG B CA 1
ATOM 3830 C C . ARG B 1 151 ? 11.234 10.078 16.406 1 97.5 151 ARG B C 1
ATOM 3832 O O . ARG B 1 151 ? 12.406 9.805 16.156 1 97.5 151 ARG B O 1
ATOM 3839 N N . LYS B 1 152 ? 10.25 9.305 16.062 1 97.44 152 LYS B N 1
ATOM 3840 C CA . LYS B 1 152 ? 10.438 8.219 15.109 1 97.44 152 LYS B CA 1
ATOM 3841 C C . LYS B 1 152 ? 10.461 8.75 13.68 1 97.44 152 LYS B C 1
ATOM 3843 O O . LYS B 1 152 ? 9.719 9.672 13.344 1 97.44 152 LYS B O 1
ATOM 3848 N N . LEU B 1 153 ? 11.234 8.164 12.836 1 96.69 153 LEU B N 1
ATOM 3849 C CA . LEU B 1 153 ? 11.453 8.641 11.477 1 96.69 153 LEU B CA 1
ATOM 3850 C C . LEU B 1 153 ? 10.133 8.719 10.711 1 96.69 153 LEU B C 1
ATOM 3852 O O . LEU B 1 153 ? 9.383 7.738 10.656 1 96.69 153 LEU B O 1
ATOM 3856 N N . THR B 1 154 ? 9.898 9.859 10.125 1 97.94 154 THR B N 1
ATOM 3857 C CA . THR B 1 154 ? 8.688 10.172 9.383 1 97.94 154 THR B CA 1
ATOM 3858 C C . THR B 1 154 ? 9.008 11.031 8.156 1 97.94 154 THR B C 1
ATOM 3860 O O . THR B 1 154 ? 9.891 11.891 8.211 1 97.94 154 THR B O 1
ATOM 3863 N N . LEU B 1 155 ? 8.383 10.734 7.055 1 96.56 155 LEU B N 1
ATOM 3864 C CA . LEU B 1 155 ? 8.547 11.516 5.836 1 96.56 155 LEU B CA 1
ATOM 3865 C C . LEU B 1 155 ? 7.238 12.188 5.438 1 96.56 155 LEU B C 1
ATOM 3867 O O . LEU B 1 155 ? 6.176 11.57 5.504 1 96.56 155 LEU B O 1
ATOM 3871 N N . LEU B 1 156 ? 7.312 13.438 5.047 1 97.62 156 LEU B N 1
ATOM 3872 C CA . LEU B 1 156 ? 6.156 14.219 4.621 1 97.62 156 LEU B CA 1
ATOM 3873 C C . LEU B 1 156 ? 6.434 14.922 3.295 1 97.62 156 LEU B C 1
ATOM 3875 O O . LEU B 1 156 ? 7.566 14.922 2.812 1 97.62 156 LEU B O 1
ATOM 3879 N N . THR B 1 157 ? 5.379 15.492 2.721 1 97.56 157 THR B N 1
ATOM 3880 C CA . THR B 1 157 ? 5.477 16.312 1.514 1 97.56 157 THR B CA 1
ATOM 3881 C C . THR B 1 157 ? 4.836 17.672 1.731 1 97.56 157 THR B C 1
ATOM 3883 O O . THR B 1 157 ? 3.668 17.766 2.109 1 97.56 157 THR B O 1
ATOM 3886 N N . ALA B 1 158 ? 5.625 18.703 1.532 1 98.12 158 ALA B N 1
ATOM 3887 C CA . ALA B 1 158 ? 5.113 20.062 1.478 1 98.12 158 ALA B CA 1
ATOM 3888 C C . ALA B 1 158 ? 4.75 20.453 0.048 1 98.12 158 ALA B C 1
ATOM 3890 O O . ALA B 1 158 ? 5.625 20.547 -0.817 1 98.12 158 ALA B O 1
ATOM 3891 N N . ALA B 1 159 ? 3.451 20.719 -0.19 1 98.38 159 ALA B N 1
ATOM 3892 C CA . ALA B 1 159 ? 2.994 21.062 -1.535 1 98.38 159 ALA B CA 1
ATOM 3893 C C . ALA B 1 159 ? 2.443 22.484 -1.582 1 98.38 159 ALA B C 1
ATOM 3895 O O . ALA B 1 159 ? 1.715 22.906 -0.68 1 98.38 159 ALA B O 1
ATOM 3896 N N . SER B 1 160 ? 2.83 23.203 -2.592 1 98.31 160 SER B N 1
ATOM 3897 C CA . SER B 1 160 ? 2.361 24.562 -2.818 1 98.31 160 SER B CA 1
ATOM 3898 C C . SER B 1 160 ? 2.389 24.922 -4.301 1 98.31 160 SER B C 1
ATOM 3900 O O . SER B 1 160 ? 3.129 24.312 -5.074 1 98.31 160 SER B O 1
ATOM 3902 N N . SER B 1 161 ? 1.506 25.797 -4.668 1 96.56 161 SER B N 1
ATOM 3903 C CA . SER B 1 161 ? 1.593 26.344 -6.016 1 96.56 161 SER B CA 1
ATOM 3904 C C . SER B 1 161 ? 2.793 27.281 -6.156 1 96.56 161 SER B C 1
ATOM 3906 O O . SER B 1 161 ? 3.229 27.578 -7.273 1 96.56 161 SER B O 1
ATOM 3908 N N . ASN B 1 162 ? 3.336 27.781 -5.043 1 97.56 162 ASN B N 1
ATOM 3909 C CA . ASN B 1 162 ? 4.551 28.594 -4.973 1 97.56 162 ASN B CA 1
ATOM 3910 C C . ASN B 1 162 ? 5.754 27.75 -4.539 1 97.56 162 ASN B C 1
ATOM 3912 O O . ASN B 1 162 ? 5.934 27.484 -3.352 1 97.56 162 ASN B O 1
ATOM 3916 N N . PRO B 1 163 ? 6.625 27.438 -5.48 1 95.94 163 PRO B N 1
ATOM 3917 C CA . PRO B 1 163 ? 7.746 26.547 -5.156 1 95.94 163 PRO B CA 1
ATOM 3918 C C . PRO B 1 163 ? 8.656 27.125 -4.07 1 95.94 163 PRO B C 1
ATOM 3920 O O . PRO B 1 163 ? 9.234 26.375 -3.285 1 95.94 163 PRO B O 1
ATOM 3923 N N . VAL B 1 164 ? 8.766 28.375 -4.008 1 97.62 164 VAL B N 1
ATOM 3924 C CA . VAL B 1 164 ? 9.594 29.016 -2.99 1 97.62 164 VAL B CA 1
ATOM 3925 C C . VAL B 1 164 ? 9.016 28.734 -1.604 1 97.62 164 VAL B C 1
ATOM 3927 O O . VAL B 1 164 ? 9.758 28.469 -0.657 1 97.62 164 VAL B O 1
ATOM 3930 N N . PHE B 1 165 ? 7.738 28.797 -1.551 1 98 165 PHE B N 1
ATOM 3931 C CA . PHE B 1 165 ? 7.086 28.609 -0.261 1 98 165 PHE B CA 1
ATOM 3932 C C . PHE B 1 165 ? 7.164 27.141 0.169 1 98 165 PHE B C 1
ATOM 3934 O O . PHE B 1 165 ? 7.352 26.844 1.351 1 98 165 PHE B O 1
ATOM 3941 N N . SER B 1 166 ? 6.992 26.203 -0.784 1 97.44 166 SER B N 1
ATOM 3942 C CA . SER B 1 166 ? 7.133 24.797 -0.419 1 97.44 166 SER B CA 1
ATOM 3943 C C . SER B 1 166 ? 8.531 24.5 0.113 1 97.44 166 SER B C 1
ATOM 3945 O O . SER B 1 166 ? 8.695 23.703 1.039 1 97.44 166 SER B O 1
ATOM 3947 N N . LEU B 1 167 ? 9.531 25.094 -0.441 1 96.69 167 LEU B N 1
ATOM 3948 C CA . LEU B 1 167 ? 10.898 24.938 0.028 1 96.69 167 LEU B CA 1
ATOM 3949 C C . LEU B 1 167 ? 11.07 25.516 1.427 1 96.69 167 LEU B C 1
ATOM 3951 O O . LEU B 1 167 ? 11.797 24.953 2.25 1 96.69 167 LEU B O 1
ATOM 3955 N N . GLU B 1 168 ? 10.461 26.656 1.646 1 97 168 GLU B N 1
ATOM 3956 C CA . GLU B 1 168 ? 10.492 27.25 2.973 1 97 168 GLU B CA 1
ATOM 3957 C C . GLU B 1 168 ? 9.891 26.312 4.02 1 97 168 GLU B C 1
ATOM 3959 O O . GLU B 1 168 ? 10.453 26.156 5.105 1 97 168 GLU B O 1
ATOM 3964 N N . ILE B 1 169 ? 8.789 25.719 3.666 1 97.88 169 ILE B N 1
ATOM 3965 C CA . ILE B 1 169 ? 8.117 24.812 4.582 1 97.88 169 ILE B CA 1
ATOM 3966 C C . ILE B 1 169 ? 8.969 23.562 4.793 1 97.88 169 ILE B C 1
ATOM 3968 O O . ILE B 1 169 ? 9.055 23.047 5.906 1 97.88 169 ILE B O 1
ATOM 3972 N N . GLN B 1 170 ? 9.555 23.109 3.746 1 96.44 170 GLN B N 1
ATOM 3973 C CA . GLN B 1 170 ? 10.484 21.984 3.855 1 96.44 170 GLN B CA 1
ATOM 3974 C C . GLN B 1 170 ? 11.57 22.266 4.883 1 96.44 170 GLN B C 1
ATOM 3976 O O . GLN B 1 170 ? 11.836 21.438 5.762 1 96.44 170 GLN B O 1
ATOM 3981 N N . LYS B 1 171 ? 12.188 23.359 4.785 1 95.81 171 LYS B N 1
ATOM 3982 C CA . LYS B 1 171 ? 13.281 23.734 5.684 1 95.81 171 LYS B CA 1
ATOM 3983 C C . LYS B 1 171 ? 12.781 23.891 7.117 1 95.81 171 LYS B C 1
ATOM 3985 O O . LYS B 1 171 ? 13.461 23.5 8.062 1 95.81 171 LYS B O 1
ATOM 3990 N N . LEU B 1 172 ? 11.68 24.453 7.203 1 96.94 172 LEU B N 1
ATOM 3991 C CA . LEU B 1 172 ? 11.109 24.781 8.508 1 96.94 172 LEU B CA 1
ATOM 3992 C C . LEU B 1 172 ? 10.797 23.516 9.297 1 96.94 172 LEU B C 1
ATOM 3994 O O . LEU B 1 172 ? 11.023 23.469 10.508 1 96.94 172 LEU B O 1
ATOM 3998 N N . PHE B 1 173 ? 10.305 22.484 8.633 1 97.56 173 PHE B N 1
ATOM 3999 C CA . PHE B 1 173 ? 9.773 21.328 9.344 1 97.56 173 PHE B CA 1
ATOM 4000 C C . PHE B 1 173 ? 10.766 20.172 9.32 1 97.56 173 PHE B C 1
ATOM 4002 O O . PHE B 1 173 ? 10.641 19.219 10.102 1 97.56 173 PHE B O 1
ATOM 4009 N N . SER B 1 174 ? 11.75 20.172 8.469 1 95.81 174 SER B N 1
ATOM 4010 C CA . SER B 1 174 ? 12.719 19.078 8.406 1 95.81 174 SER B CA 1
ATOM 4011 C C . SER B 1 174 ? 13.594 19.031 9.656 1 95.81 174 SER B C 1
ATOM 4013 O O . SER B 1 174 ? 14.195 20.047 10.023 1 95.81 174 SER B O 1
ATOM 4015 N N . CYS B 1 175 ? 13.523 17.953 10.242 1 93.81 175 CYS B N 1
ATOM 4016 C CA . CYS B 1 175 ? 14.438 17.656 11.336 1 93.81 175 CYS B CA 1
ATOM 4017 C C . CYS B 1 175 ? 15.438 16.578 10.93 1 93.81 175 CYS B C 1
ATOM 4019 O O . CYS B 1 175 ? 15.047 15.477 10.523 1 93.81 175 CYS B O 1
ATOM 4021 N N . PRO B 1 176 ? 16.656 16.797 10.977 1 86.06 176 PRO B N 1
ATOM 4022 C CA . PRO B 1 176 ? 17.672 15.867 10.477 1 86.06 176 PRO B CA 1
ATOM 4023 C C . PRO B 1 176 ? 17.562 14.469 11.086 1 86.06 176 PRO B C 1
ATOM 4025 O O . PRO B 1 176 ? 17.844 13.469 10.422 1 86.06 176 PRO B O 1
ATOM 4028 N N . ASN B 1 177 ? 17.016 14.367 12.172 1 88.69 177 ASN B N 1
ATOM 4029 C CA . ASN B 1 177 ? 17.109 13.078 12.844 1 88.69 177 ASN B CA 1
ATOM 4030 C C . ASN B 1 177 ? 15.844 12.25 12.641 1 88.69 177 ASN B C 1
ATOM 4032 O O . ASN B 1 177 ? 15.891 11.016 12.703 1 88.69 177 ASN B O 1
ATOM 4036 N N . TYR B 1 178 ? 14.664 13 12.383 1 95.25 178 TYR B N 1
ATOM 4037 C CA . TYR B 1 178 ? 13.531 12.086 12.438 1 95.25 178 TYR B CA 1
ATOM 4038 C C . TYR B 1 178 ? 12.406 12.547 11.516 1 95.25 178 TYR B C 1
ATOM 4040 O O . TYR B 1 178 ? 11.43 11.828 11.305 1 95.25 178 TYR B O 1
ATOM 4048 N N . LEU B 1 179 ? 12.531 13.703 10.93 1 96.81 179 LEU B N 1
ATOM 4049 C CA . LEU B 1 179 ? 11.469 14.164 10.039 1 96.81 179 LEU B CA 1
ATOM 4050 C C . LEU B 1 179 ? 12.047 14.734 8.75 1 96.81 179 LEU B C 1
ATOM 4052 O O . LEU B 1 179 ? 12.719 15.773 8.773 1 96.81 179 LEU B O 1
ATOM 4056 N N . LYS B 1 180 ? 11.781 14.07 7.711 1 95.19 180 LYS B N 1
ATOM 4057 C CA . LYS B 1 180 ? 12.211 14.531 6.391 1 95.19 180 LYS B CA 1
ATOM 4058 C C . LYS B 1 180 ? 11.031 15.016 5.562 1 95.19 180 LYS B C 1
ATOM 4060 O O . LYS B 1 180 ? 10.008 14.336 5.469 1 95.19 180 LYS B O 1
ATOM 4065 N N . VAL B 1 181 ? 11.164 16.188 4.984 1 96.19 181 VAL B N 1
ATOM 4066 C CA . VAL B 1 181 ? 10.07 16.766 4.211 1 96.19 181 VAL B CA 1
ATOM 4067 C C . VAL B 1 181 ? 10.508 16.922 2.754 1 96.19 181 VAL B C 1
ATOM 4069 O O . VAL B 1 181 ? 11.547 17.531 2.471 1 96.19 181 VAL B O 1
ATOM 4072 N N . TYR B 1 182 ? 9.719 16.406 1.851 1 94.94 182 TYR B N 1
ATOM 4073 C CA . TYR B 1 182 ? 9.883 16.609 0.417 1 94.94 182 TYR B CA 1
ATOM 4074 C C . TYR B 1 182 ? 8.977 17.734 -0.07 1 94.94 182 TYR B C 1
ATOM 4076 O O . TYR B 1 182 ? 8.117 18.219 0.674 1 94.94 182 TYR B O 1
ATOM 4084 N N . THR B 1 183 ? 9.258 18.203 -1.333 1 96.31 183 THR B N 1
ATOM 4085 C CA . THR B 1 183 ? 8.414 19.25 -1.898 1 96.31 183 THR B CA 1
ATOM 4086 C C . THR B 1 183 ? 7.621 18.703 -3.092 1 96.31 183 THR B C 1
ATOM 4088 O O . THR B 1 183 ? 7.977 17.688 -3.668 1 96.31 183 THR B O 1
ATOM 4091 N N . SER B 1 184 ? 6.492 19.344 -3.338 1 96.69 184 SER B N 1
ATOM 4092 C CA . SER B 1 184 ? 5.676 19.047 -4.508 1 96.69 184 SER B CA 1
ATOM 4093 C C . SER B 1 184 ? 4.961 20.281 -5.023 1 96.69 184 SER B C 1
ATOM 4095 O O . SER B 1 184 ? 4.652 21.203 -4.25 1 96.69 184 SER B O 1
ATOM 4097 N N . SER B 1 185 ? 4.734 20.266 -6.316 1 96.44 185 SER B N 1
ATOM 4098 C CA . SER B 1 185 ? 3.938 21.328 -6.906 1 96.44 185 SER B CA 1
ATOM 4099 C C . SER B 1 185 ? 2.473 20.922 -7.035 1 96.44 185 SER B C 1
ATOM 4101 O O . SER B 1 185 ? 1.624 21.75 -7.395 1 96.44 185 SER B O 1
ATOM 4103 N N . ASP B 1 186 ? 2.195 19.688 -6.773 1 97.56 186 ASP B N 1
ATOM 4104 C CA . ASP B 1 186 ? 0.837 19.188 -6.961 1 97.56 186 ASP B CA 1
ATOM 4105 C C . ASP B 1 186 ? 0.017 19.328 -5.684 1 97.56 186 ASP B C 1
ATOM 4107 O O . ASP B 1 186 ? -0.378 18.328 -5.082 1 97.56 186 ASP B O 1
ATOM 4111 N N . LEU B 1 187 ? -0.323 20.516 -5.438 1 98.06 187 LEU B N 1
ATOM 4112 C CA . LEU B 1 187 ? -1.117 20.828 -4.254 1 98.06 187 LEU B CA 1
ATOM 4113 C C . LEU B 1 187 ? -2.441 20.078 -4.27 1 98.06 187 LEU B C 1
ATOM 4115 O O . LEU B 1 187 ? -2.863 19.531 -3.248 1 98.06 187 LEU B O 1
ATOM 4119 N N . VAL B 1 188 ? -3.057 19.969 -5.375 1 98.38 188 VAL B N 1
ATOM 4120 C CA . VAL B 1 188 ? -4.363 19.344 -5.539 1 98.38 188 VAL B CA 1
ATOM 4121 C C . VAL B 1 188 ? -4.27 17.859 -5.203 1 98.38 188 VAL B C 1
ATOM 4123 O O . VAL B 1 188 ? -5.027 17.344 -4.371 1 98.38 188 VAL B O 1
ATOM 4126 N N . GLY B 1 189 ? -3.316 17.141 -5.816 1 98.25 189 GLY B N 1
ATOM 4127 C CA . GLY B 1 189 ? -3.145 15.719 -5.562 1 98.25 189 GLY B CA 1
ATOM 4128 C C . GLY B 1 189 ? -2.848 15.406 -4.105 1 98.25 189 GLY B C 1
ATOM 4129 O O . GLY B 1 189 ? -3.369 14.438 -3.559 1 98.25 189 GLY B O 1
ATOM 4130 N N . ASN B 1 190 ? -2.064 16.25 -3.514 1 98.19 190 ASN B N 1
ATOM 4131 C CA . ASN B 1 190 ? -1.717 16.062 -2.107 1 98.19 190 ASN B CA 1
ATOM 4132 C C . ASN B 1 190 ? -2.951 16.125 -1.212 1 98.19 190 ASN B C 1
ATOM 4134 O O . ASN B 1 190 ? -3.145 15.266 -0.357 1 98.19 190 ASN B O 1
ATOM 4138 N N . GLU B 1 191 ? -3.758 17.078 -1.419 1 98.56 191 GLU B N 1
ATOM 4139 C CA . GLU B 1 191 ? -4.934 17.281 -0.577 1 98.56 191 GLU B CA 1
ATOM 4140 C C . GLU B 1 191 ? -5.977 16.203 -0.817 1 98.56 191 GLU B C 1
ATOM 4142 O O . GLU B 1 191 ? -6.574 15.68 0.131 1 98.56 191 GLU B O 1
ATOM 4147 N N . ILE B 1 192 ? -6.156 15.773 -2.061 1 98.56 192 ILE B N 1
ATOM 4148 C CA . ILE B 1 192 ? -7.168 14.781 -2.406 1 98.56 192 ILE B CA 1
ATOM 4149 C C . ILE B 1 192 ? -6.75 13.414 -1.873 1 98.56 192 ILE B C 1
ATOM 4151 O O . ILE B 1 192 ? -7.562 12.695 -1.284 1 98.56 192 ILE B O 1
ATOM 4155 N N . CYS B 1 193 ? -5.484 13.039 -2.082 1 98.56 193 CYS B N 1
ATOM 4156 C CA . CYS B 1 193 ? -4.984 11.75 -1.615 1 98.56 193 CYS B CA 1
ATOM 4157 C C . CYS B 1 193 ? -5.133 11.625 -0.104 1 98.56 193 CYS B C 1
ATOM 4159 O O . CYS B 1 193 ? -5.645 10.617 0.392 1 98.56 193 CYS B O 1
ATOM 4161 N N . SER B 1 194 ? -4.758 12.656 0.588 1 97.38 194 SER B N 1
ATOM 4162 C CA . SER B 1 194 ? -4.758 12.625 2.047 1 97.38 194 SER B CA 1
ATOM 4163 C C . SER B 1 194 ? -6.176 12.578 2.6 1 97.38 194 SER B C 1
ATOM 4165 O O . SER B 1 194 ? -6.406 12.047 3.691 1 97.38 194 SER B O 1
ATOM 4167 N N . ALA B 1 195 ? -7.094 13.133 1.865 1 98.06 195 ALA B N 1
ATOM 4168 C CA . ALA B 1 195 ? -8.492 13.078 2.275 1 98.06 195 ALA B CA 1
ATOM 4169 C C . ALA B 1 195 ? -9.094 11.703 2 1 98.06 195 ALA B C 1
ATOM 4171 O O . ALA B 1 195 ? -9.758 11.125 2.863 1 98.06 195 ALA B O 1
ATOM 4172 N N . PHE B 1 196 ? -8.82 11.148 0.854 1 98.38 196 PHE B N 1
ATOM 4173 C CA . PHE B 1 196 ? -9.453 9.93 0.356 1 98.38 196 PHE B CA 1
ATOM 4174 C C . PHE B 1 196 ? -9.055 8.734 1.205 1 98.38 196 PHE B C 1
ATOM 4176 O O . PHE B 1 196 ? -9.867 7.824 1.42 1 98.38 196 PHE B O 1
ATOM 4183 N N . LYS B 1 197 ? -7.836 8.711 1.675 1 98.12 197 LYS B N 1
ATOM 4184 C CA . LYS B 1 197 ? -7.289 7.555 2.379 1 98.12 197 LYS B CA 1
ATOM 4185 C C . LYS B 1 197 ? -8.148 7.188 3.586 1 98.12 197 LYS B C 1
ATOM 4187 O O . LYS B 1 197 ? -8.219 6.016 3.971 1 98.12 197 LYS B O 1
ATOM 4192 N N . ASN B 1 198 ? -8.797 8.211 4.211 1 97.88 198 ASN B N 1
ATOM 4193 C CA . ASN B 1 198 ? -9.609 8 5.402 1 97.88 198 ASN B CA 1
ATOM 4194 C C . ASN B 1 198 ? -10.781 7.059 5.121 1 97.88 198 ASN B C 1
ATOM 4196 O O . ASN B 1 198 ? -11.164 6.266 5.98 1 97.88 198 ASN B O 1
ATOM 4200 N N . ILE B 1 199 ? -11.312 7.152 3.939 1 97.94 199 ILE B N 1
ATOM 4201 C CA . ILE B 1 199 ? -12.445 6.316 3.561 1 97.94 199 ILE B CA 1
ATOM 4202 C C . ILE B 1 199 ? -11.992 4.863 3.428 1 97.94 199 ILE B C 1
ATOM 4204 O O . ILE B 1 199 ? -12.664 3.951 3.918 1 97.94 199 ILE B O 1
ATOM 4208 N N . LEU B 1 200 ? -10.859 4.672 2.789 1 98.06 200 LEU B N 1
ATOM 4209 C CA . LEU B 1 200 ? -10.344 3.318 2.613 1 98.06 200 LEU B CA 1
ATOM 4210 C C . LEU B 1 200 ? -9.984 2.697 3.957 1 98.06 200 LEU B C 1
ATOM 4212 O O . LEU B 1 200 ? -10.125 1.486 4.145 1 98.06 200 LEU B O 1
ATOM 4216 N N . ALA B 1 201 ? -9.508 3.529 4.887 1 98.38 201 ALA B N 1
ATOM 4217 C CA . ALA B 1 201 ? -9.211 3.047 6.23 1 98.38 201 ALA B CA 1
ATOM 4218 C C . ALA B 1 201 ? -10.484 2.605 6.953 1 98.38 201 ALA B C 1
ATOM 4220 O O . ALA B 1 201 ? -10.484 1.585 7.645 1 98.38 201 ALA B O 1
ATOM 4221 N N . LEU B 1 202 ? -11.586 3.381 6.762 1 97.75 202 LEU B N 1
ATOM 4222 C CA . LEU B 1 202 ? -12.875 3 7.324 1 97.75 202 LEU B CA 1
ATOM 4223 C C . LEU B 1 202 ? -13.297 1.619 6.832 1 97.75 202 LEU B C 1
ATOM 4225 O O . LEU B 1 202 ? -13.664 0.754 7.633 1 97.75 202 LEU B O 1
ATOM 4229 N N . ILE B 1 203 ? -13.203 1.41 5.566 1 96.88 203 ILE B N 1
ATOM 4230 C CA . ILE B 1 203 ? -13.664 0.179 4.941 1 96.88 203 ILE B CA 1
ATOM 4231 C C . ILE B 1 203 ? -12.773 -0.986 5.363 1 96.88 203 ILE B C 1
ATOM 4233 O O . ILE B 1 203 ? -13.258 -2.098 5.586 1 96.88 203 ILE B O 1
ATOM 4237 N N . ASN B 1 204 ? -11.492 -0.764 5.449 1 97.62 204 ASN B N 1
ATOM 4238 C CA . ASN B 1 204 ? -10.609 -1.836 5.883 1 97.62 204 ASN B CA 1
ATOM 4239 C C . ASN B 1 204 ? -10.898 -2.258 7.32 1 97.62 204 ASN B C 1
ATOM 4241 O O . ASN B 1 204 ? -10.797 -3.438 7.66 1 97.62 204 ASN B O 1
ATOM 4245 N N . GLY B 1 205 ? -11.227 -1.214 8.172 1 97.75 205 GLY B N 1
ATOM 4246 C CA . GLY B 1 205 ? -11.656 -1.544 9.523 1 97.75 205 GLY B CA 1
ATOM 4247 C C . GLY B 1 205 ? -12.859 -2.463 9.555 1 97.75 205 GLY B C 1
ATOM 4248 O O . GLY B 1 205 ? -12.922 -3.393 10.359 1 97.75 205 GLY B O 1
ATOM 4249 N N . ILE B 1 206 ? -13.781 -2.201 8.672 1 97.06 206 ILE B N 1
ATOM 4250 C CA . ILE B 1 206 ? -14.969 -3.039 8.555 1 97.06 206 ILE B CA 1
ATOM 4251 C C . ILE B 1 206 ? -14.57 -4.445 8.117 1 97.06 206 ILE B C 1
ATOM 4253 O O . ILE B 1 206 ? -15.008 -5.438 8.703 1 97.06 206 ILE B O 1
ATOM 4257 N N . LEU B 1 207 ? -13.688 -4.574 7.086 1 96.56 207 LEU B N 1
ATOM 4258 C CA . LEU B 1 207 ? -13.281 -5.871 6.555 1 96.56 207 LEU B CA 1
ATOM 4259 C C . LEU B 1 207 ? -12.602 -6.707 7.629 1 96.56 207 LEU B C 1
ATOM 4261 O O . LEU B 1 207 ? -12.914 -7.887 7.801 1 96.56 207 LEU B O 1
ATOM 4265 N N . VAL B 1 208 ? -11.711 -6.09 8.336 1 97.06 208 VAL B N 1
ATOM 4266 C CA . VAL B 1 208 ? -10.961 -6.809 9.359 1 97.06 208 VAL B CA 1
ATOM 4267 C C . VAL B 1 208 ? -11.914 -7.297 10.453 1 97.06 208 VAL B C 1
ATOM 4269 O O . VAL B 1 208 ? -11.82 -8.438 10.898 1 97.06 208 VAL B O 1
ATOM 4272 N N . ALA B 1 209 ? -12.773 -6.391 10.852 1 97.06 209 ALA B N 1
ATOM 4273 C CA . ALA B 1 209 ? -13.742 -6.75 11.891 1 97.06 209 ALA B CA 1
ATOM 4274 C C . ALA B 1 209 ? -14.648 -7.883 11.43 1 97.06 209 ALA B C 1
ATOM 4276 O O . ALA B 1 209 ? -15.156 -8.656 12.242 1 97.06 209 ALA B O 1
ATOM 4277 N N . LYS B 1 210 ? -14.875 -8.023 10.156 1 96.31 210 LYS B N 1
ATOM 4278 C CA . LYS B 1 210 ? -15.719 -9.07 9.594 1 96.31 210 LYS B CA 1
ATOM 4279 C C . LYS B 1 210 ? -14.898 -10.305 9.227 1 96.31 210 LYS B C 1
ATOM 4281 O O . LYS B 1 210 ? -15.359 -11.172 8.484 1 96.31 210 LYS B O 1
ATOM 4286 N N . ASP B 1 211 ? -13.617 -10.375 9.547 1 95.69 211 ASP B N 1
ATOM 4287 C CA . ASP B 1 211 ? -12.719 -11.523 9.492 1 95.69 211 ASP B CA 1
ATOM 4288 C C . ASP B 1 211 ? -12.211 -11.75 8.07 1 95.69 211 ASP B C 1
ATOM 4290 O O . ASP B 1 211 ? -11.945 -12.891 7.672 1 95.69 211 ASP B O 1
ATOM 4294 N N . PHE B 1 212 ? -12.289 -10.742 7.301 1 96.5 212 PHE B N 1
ATOM 4295 C CA . PHE B 1 212 ? -11.57 -10.828 6.035 1 96.5 212 PHE B CA 1
ATOM 4296 C C . PHE B 1 212 ? -10.062 -10.836 6.27 1 96.5 212 PHE B C 1
ATOM 4298 O O . PHE B 1 212 ? -9.57 -10.172 7.176 1 96.5 212 PHE B O 1
ATOM 4305 N N . GLY 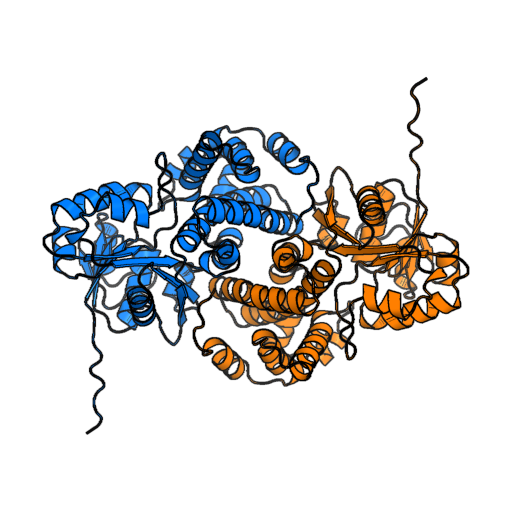B 1 213 ? -9.367 -11.609 5.441 1 97.06 213 GLY B N 1
ATOM 4306 C CA . GLY B 1 213 ? -7.926 -11.75 5.617 1 97.06 213 GLY B CA 1
ATOM 4307 C C . GLY B 1 213 ? -7.129 -10.68 4.895 1 97.06 213 GLY B C 1
ATOM 4308 O O . GLY B 1 213 ? -7.703 -9.766 4.297 1 97.06 213 GLY B O 1
ATOM 4309 N N . ILE B 1 214 ? -5.824 -10.75 4.965 1 98.06 214 ILE B N 1
ATOM 4310 C CA . ILE B 1 214 ? -4.906 -9.75 4.434 1 98.06 214 ILE B CA 1
ATOM 4311 C C . ILE B 1 214 ? -4.953 -9.766 2.91 1 98.06 214 ILE B C 1
ATOM 4313 O O . ILE B 1 214 ? -4.695 -8.742 2.264 1 98.06 214 ILE B O 1
ATOM 4317 N N . ASN B 1 215 ? -5.332 -10.945 2.27 1 98.5 215 ASN B N 1
ATOM 4318 C CA . ASN B 1 215 ? -5.492 -10.977 0.82 1 98.5 215 ASN B CA 1
ATOM 4319 C C . ASN B 1 215 ? -6.555 -9.992 0.351 1 98.5 215 ASN B C 1
ATOM 4321 O O . ASN B 1 215 ? -6.328 -9.227 -0.589 1 98.5 215 ASN B O 1
ATOM 4325 N N . SER B 1 216 ? -7.664 -10 1.098 1 96.88 216 SER B N 1
ATOM 4326 C CA . SER B 1 216 ? -8.781 -9.125 0.751 1 96.88 216 SER B CA 1
ATOM 4327 C C . SER B 1 216 ? -8.461 -7.668 1.058 1 96.88 216 SER B C 1
ATOM 4329 O O . SER B 1 216 ? -8.836 -6.773 0.299 1 96.88 216 SER B O 1
ATOM 4331 N N . GLN B 1 217 ? -7.82 -7.461 2.178 1 97.62 217 GLN B N 1
ATOM 4332 C CA . GLN B 1 217 ? -7.418 -6.105 2.541 1 97.62 217 GLN B CA 1
ATOM 4333 C C . GLN B 1 217 ? -6.523 -5.488 1.469 1 97.62 217 GLN B C 1
ATOM 4335 O O . GLN B 1 217 ? -6.73 -4.344 1.065 1 97.62 217 GLN B O 1
ATOM 4340 N N . ALA B 1 218 ? -5.551 -6.273 1.003 1 98 218 ALA B N 1
ATOM 4341 C CA . ALA B 1 218 ? -4.609 -5.828 -0.021 1 98 218 ALA B CA 1
ATOM 4342 C C . ALA B 1 218 ? -5.328 -5.535 -1.335 1 98 218 ALA B C 1
ATOM 4344 O O . ALA B 1 218 ? -5.016 -4.555 -2.018 1 98 218 ALA B O 1
ATOM 4345 N N . ALA B 1 219 ? -6.27 -6.355 -1.669 1 96.06 219 ALA B N 1
ATOM 4346 C CA . ALA B 1 219 ? -7.051 -6.148 -2.883 1 96.06 219 ALA B CA 1
ATOM 4347 C C . ALA B 1 219 ? -7.855 -4.852 -2.805 1 96.06 219 ALA B C 1
ATOM 4349 O O . ALA B 1 219 ? -7.953 -4.113 -3.785 1 96.06 219 ALA B O 1
ATOM 4350 N N . LEU B 1 220 ? -8.422 -4.586 -1.66 1 95.69 220 LEU B N 1
ATOM 4351 C CA . LEU B 1 220 ? -9.164 -3.348 -1.455 1 95.69 220 LEU B CA 1
ATOM 4352 C C . LEU B 1 220 ? -8.281 -2.133 -1.709 1 95.69 220 LEU B C 1
ATOM 4354 O O . LEU B 1 220 ? -8.703 -1.179 -2.365 1 95.69 220 LEU B O 1
ATOM 4358 N N . MET B 1 221 ? -7.062 -2.178 -1.189 1 97.38 221 MET B N 1
ATOM 4359 C CA . MET B 1 221 ? -6.148 -1.049 -1.354 1 97.38 221 MET B CA 1
ATOM 4360 C C . MET B 1 221 ? -5.816 -0.83 -2.826 1 97.38 221 MET B C 1
ATOM 4362 O O . MET B 1 221 ? -5.762 0.31 -3.291 1 97.38 221 MET B O 1
ATOM 4366 N N . SER B 1 222 ? -5.582 -1.892 -3.506 1 95.75 222 SER B N 1
ATOM 4367 C CA . SER B 1 222 ? -5.227 -1.795 -4.918 1 95.75 222 SER B CA 1
ATOM 4368 C C . SER B 1 222 ? -6.387 -1.248 -5.742 1 95.75 222 SER B C 1
ATOM 4370 O O . SER B 1 222 ? -6.18 -0.46 -6.668 1 95.75 222 SER B O 1
ATOM 4372 N N . ARG B 1 223 ? -7.578 -1.63 -5.418 1 93.75 223 ARG B N 1
ATOM 4373 C CA . ARG B 1 223 ? -8.742 -1.118 -6.129 1 93.75 223 ARG B CA 1
ATOM 4374 C C . ARG B 1 223 ? -9.062 0.313 -5.707 1 93.75 223 ARG B C 1
ATOM 4376 O O . ARG B 1 223 ? -9.43 1.143 -6.539 1 93.75 223 ARG B O 1
ATOM 4383 N N . GLY B 1 224 ? -8.938 0.544 -4.449 1 96.06 224 GLY B N 1
ATOM 4384 C CA . GLY B 1 224 ? -9.258 1.853 -3.898 1 96.06 224 GLY B CA 1
ATOM 4385 C C . GLY B 1 224 ? -8.344 2.951 -4.406 1 96.06 224 GLY B C 1
ATOM 4386 O O . GLY B 1 224 ? -8.781 4.086 -4.613 1 96.06 224 GLY B O 1
ATOM 4387 N N . ILE B 1 225 ? -7.094 2.627 -4.555 1 97 225 ILE B N 1
ATOM 4388 C CA . ILE B 1 225 ? -6.133 3.645 -4.969 1 97 225 ILE B CA 1
ATOM 4389 C C . ILE B 1 225 ? -6.438 4.094 -6.398 1 97 225 ILE B C 1
ATOM 4391 O O . ILE B 1 225 ? -6.137 5.227 -6.777 1 97 225 ILE B O 1
ATOM 4395 N N . LEU B 1 226 ? -7.043 3.262 -7.203 1 94 226 LEU B N 1
ATOM 4396 C CA . LEU B 1 226 ? -7.461 3.645 -8.547 1 94 226 LEU B CA 1
ATOM 4397 C C . LEU B 1 226 ? -8.578 4.68 -8.492 1 94 226 LEU B C 1
ATOM 4399 O O . LEU B 1 226 ? -8.594 5.621 -9.297 1 94 226 LEU B O 1
ATOM 4403 N N . GLU B 1 227 ? -9.516 4.484 -7.582 1 95.12 227 GLU B N 1
ATOM 4404 C CA . GLU B 1 227 ? -10.555 5.496 -7.398 1 95.12 227 GLU B CA 1
ATOM 4405 C C . GLU B 1 227 ? -9.961 6.812 -6.906 1 95.12 227 GLU B C 1
ATOM 4407 O O . GLU B 1 227 ? -10.406 7.891 -7.305 1 95.12 227 GLU B O 1
ATOM 4412 N N . MET B 1 228 ? -8.977 6.668 -6.055 1 97.69 228 MET B N 1
ATOM 4413 C CA . MET B 1 228 ? -8.25 7.852 -5.605 1 97.69 228 MET B CA 1
ATOM 4414 C C . MET B 1 228 ? -7.637 8.594 -6.789 1 97.69 228 MET B C 1
ATOM 4416 O O . MET B 1 228 ? -7.758 9.82 -6.887 1 97.69 228 MET B O 1
ATOM 4420 N N . SER B 1 229 ? -7.012 7.855 -7.648 1 96.81 229 SER B N 1
ATOM 4421 C CA . SER B 1 229 ? -6.379 8.43 -8.828 1 96.81 229 SER B CA 1
ATOM 4422 C C . SER B 1 229 ? -7.398 9.133 -9.719 1 96.81 229 SER B C 1
ATOM 4424 O O . SER B 1 229 ? -7.129 10.211 -10.258 1 96.81 229 SER B O 1
ATOM 4426 N N . ARG B 1 230 ? -8.547 8.539 -9.883 1 96.06 230 ARG B N 1
ATOM 4427 C CA . ARG B 1 230 ? -9.617 9.141 -10.672 1 96.06 230 ARG B CA 1
ATOM 4428 C C . ARG B 1 230 ? -10.062 10.477 -10.086 1 96.06 230 ARG B C 1
ATOM 4430 O O . ARG B 1 230 ? -10.305 11.438 -10.812 1 96.06 230 ARG B O 1
ATOM 4437 N N . LEU B 1 231 ? -10.148 10.5 -8.836 1 97.81 231 LEU B N 1
ATOM 4438 C CA . LEU B 1 231 ? -10.562 11.727 -8.164 1 97.81 231 LEU B CA 1
ATOM 4439 C C . LEU B 1 231 ? -9.492 12.805 -8.289 1 97.81 231 LEU B C 1
ATOM 4441 O O . LEU B 1 231 ? -9.805 13.984 -8.477 1 97.81 231 LEU B O 1
ATOM 4445 N N . VAL B 1 232 ? -8.219 12.398 -8.133 1 98.25 232 VAL B N 1
ATOM 4446 C CA . VAL B 1 232 ? -7.121 13.344 -8.312 1 98.25 232 VAL B CA 1
ATOM 4447 C C . VAL B 1 232 ? -7.191 13.945 -9.719 1 98.25 232 VAL B C 1
ATOM 4449 O O . VAL B 1 232 ? -7.055 15.164 -9.883 1 98.25 232 VAL B O 1
ATOM 4452 N N . THR B 1 233 ? -7.445 13.109 -10.68 1 97.81 233 THR B N 1
ATOM 4453 C CA . THR B 1 233 ? -7.547 13.555 -12.062 1 97.81 233 THR B CA 1
ATOM 4454 C C . THR B 1 233 ? -8.734 14.492 -12.25 1 97.81 233 THR B C 1
ATOM 4456 O O . THR B 1 233 ? -8.625 15.531 -12.906 1 97.81 233 THR B O 1
ATOM 4459 N N . PHE B 1 234 ? -9.836 14.133 -11.656 1 97.94 234 PHE B N 1
ATOM 4460 C CA . PHE B 1 234 ? -11.055 14.938 -11.75 1 97.94 234 PHE B CA 1
ATOM 4461 C C . PHE B 1 234 ? -10.797 16.359 -11.258 1 97.94 234 PHE B C 1
ATOM 4463 O O . PHE B 1 234 ? -11.25 17.328 -11.867 1 97.94 234 PHE B O 1
ATOM 4470 N N . TYR B 1 235 ? -10.039 16.484 -10.148 1 98.06 235 TYR B N 1
ATOM 4471 C CA . TYR B 1 235 ? -9.734 17.781 -9.562 1 98.06 235 TYR B CA 1
ATOM 4472 C C . TYR B 1 235 ? -8.57 18.453 -10.273 1 98.06 235 TYR B C 1
ATOM 4474 O O . TYR B 1 235 ? -8.086 19.5 -9.852 1 98.06 235 TYR B O 1
ATOM 4482 N N . GLN B 1 236 ? -8.047 17.781 -11.312 1 97.81 236 GLN B N 1
ATOM 4483 C CA . GLN B 1 236 ? -6.992 18.297 -12.172 1 97.81 236 GLN B CA 1
ATOM 4484 C C . GLN B 1 236 ? -5.641 18.266 -11.461 1 97.81 236 GLN B C 1
ATOM 4486 O O . GLN B 1 236 ? -4.805 19.156 -11.68 1 97.81 236 GLN B O 1
ATOM 4491 N N . GLY B 1 237 ? -5.492 17.344 -10.555 1 98 237 GLY B N 1
ATOM 4492 C CA . GLY B 1 237 ? -4.184 17.047 -10 1 98 237 GLY B CA 1
ATOM 4493 C C . GLY B 1 237 ? -3.393 16.047 -10.836 1 98 237 GLY B C 1
ATOM 4494 O O . GLY B 1 237 ? -3.85 15.617 -11.891 1 98 237 GLY B O 1
ATOM 4495 N N . ASN B 1 238 ? -2.189 15.805 -10.422 1 96.81 238 ASN B N 1
ATOM 4496 C CA . ASN B 1 238 ? -1.355 14.781 -11.055 1 96.81 238 ASN B CA 1
ATOM 4497 C C . ASN B 1 238 ? -1.694 13.383 -10.547 1 96.81 238 ASN B C 1
ATOM 4499 O O . ASN B 1 238 ? -1.444 13.07 -9.383 1 96.81 238 ASN B O 1
ATOM 4503 N N . PRO B 1 239 ? -2.189 12.492 -11.398 1 95.19 239 PRO B N 1
ATOM 4504 C CA . PRO B 1 239 ? -2.604 11.164 -10.938 1 95.19 239 PRO B CA 1
ATOM 4505 C C . PRO B 1 239 ? -1.451 10.359 -10.336 1 95.19 239 PRO B C 1
ATOM 4507 O O . PRO B 1 239 ? -1.678 9.469 -9.523 1 95.19 239 PRO B O 1
ATOM 4510 N N . GLN B 1 240 ? -0.236 10.672 -10.602 1 93.88 240 GLN B N 1
ATOM 4511 C CA . GLN B 1 240 ? 0.928 9.953 -10.086 1 93.88 240 GLN B CA 1
ATOM 4512 C C . GLN B 1 240 ? 1.142 10.242 -8.609 1 93.88 240 GLN B C 1
ATOM 4514 O O . GLN B 1 240 ? 1.859 9.508 -7.926 1 93.88 240 GLN B O 1
ATOM 4519 N N . THR B 1 241 ? 0.48 11.305 -8.117 1 96.81 241 THR B N 1
ATOM 4520 C CA . THR B 1 241 ? 0.634 11.688 -6.723 1 96.81 241 THR B CA 1
ATOM 4521 C C . THR B 1 241 ? 0.138 10.578 -5.801 1 96.81 241 THR B C 1
ATOM 4523 O O . THR B 1 241 ? 0.595 10.453 -4.66 1 96.81 241 THR B O 1
ATOM 4526 N N . VAL B 1 242 ? -0.695 9.68 -6.355 1 97.88 242 VAL B N 1
ATOM 4527 C CA . VAL B 1 242 ? -1.264 8.617 -5.523 1 97.88 242 VAL B CA 1
ATOM 4528 C C . VAL B 1 242 ? -0.163 7.656 -5.09 1 97.88 242 VAL B C 1
ATOM 4530 O O . VAL B 1 242 ? -0.291 6.98 -4.066 1 97.88 242 VAL B O 1
ATOM 4533 N N . LEU B 1 243 ? 0.983 7.633 -5.766 1 96.62 243 LEU B N 1
ATOM 4534 C CA . LEU B 1 243 ? 2.088 6.734 -5.449 1 96.62 243 LEU B CA 1
ATOM 4535 C C . LEU B 1 243 ? 2.99 7.34 -4.379 1 96.62 243 LEU B C 1
ATOM 4537 O O . LEU B 1 243 ? 3.822 6.641 -3.797 1 96.62 243 LEU B O 1
ATOM 4541 N N . GLY B 1 244 ? 2.812 8.578 -4.098 1 96.31 244 GLY B N 1
ATOM 4542 C CA . GLY B 1 244 ? 3.711 9.297 -3.209 1 96.31 244 GLY B CA 1
ATOM 4543 C C . GLY B 1 244 ? 3.334 9.164 -1.745 1 96.31 244 GLY B C 1
ATOM 4544 O O . GLY B 1 244 ? 2.5 8.328 -1.386 1 96.31 244 GLY B O 1
ATOM 4545 N N . LEU B 1 245 ? 3.943 10.008 -0.948 1 97.31 245 LEU B N 1
ATOM 4546 C CA . LEU B 1 245 ? 3.768 9.984 0.5 1 97.31 245 LEU B CA 1
ATOM 4547 C C . LEU B 1 245 ? 2.342 10.367 0.882 1 97.31 245 LEU B C 1
ATOM 4549 O O . LEU B 1 245 ? 1.705 9.688 1.687 1 97.31 245 LEU B O 1
ATOM 4553 N N . PRO B 1 246 ? 1.777 11.383 0.231 1 97.94 246 PRO B N 1
ATOM 4554 C CA . PRO B 1 246 ? 0.407 11.75 0.598 1 97.94 246 PRO B CA 1
ATOM 4555 C C . PRO B 1 246 ? -0.627 10.742 0.095 1 97.94 246 PRO B C 1
ATOM 4557 O O . PRO B 1 246 ? -1.771 10.75 0.557 1 97.94 246 PRO B O 1
ATOM 4560 N N . GLY B 1 247 ? -0.253 9.984 -0.924 1 97.75 247 GLY B N 1
ATOM 4561 C CA . GLY B 1 247 ? -1.131 8.969 -1.476 1 97.75 247 GLY B CA 1
ATOM 4562 C C . GLY B 1 247 ? -0.95 7.605 -0.827 1 97.75 247 GLY B C 1
ATOM 4563 O O . GLY B 1 247 ? -1.531 7.332 0.226 1 97.75 247 GLY B O 1
ATOM 4564 N N . LEU B 1 248 ? -0.094 6.848 -1.365 1 98.25 248 LEU B N 1
ATOM 4565 C CA . LEU B 1 248 ? 0.134 5.48 -0.912 1 98.25 248 LEU B CA 1
ATOM 4566 C C . LEU B 1 248 ? 0.681 5.465 0.511 1 98.25 248 LEU B C 1
ATOM 4568 O O . LEU B 1 248 ? 0.244 4.66 1.339 1 98.25 248 LEU B O 1
ATOM 4572 N N . GLY B 1 249 ? 1.646 6.309 0.773 1 98.06 249 GLY B N 1
ATOM 4573 C CA . GLY B 1 249 ? 2.199 6.352 2.117 1 98.06 249 GLY B CA 1
ATOM 4574 C C . GLY B 1 249 ? 1.151 6.586 3.188 1 98.06 249 GLY B C 1
ATOM 4575 O O . GLY B 1 249 ? 1.023 5.797 4.125 1 98.06 249 GLY B O 1
ATOM 4576 N N . ASP B 1 250 ? 0.412 7.645 2.982 1 98.44 250 ASP B N 1
ATOM 4577 C CA . ASP B 1 250 ? -0.604 8.016 3.961 1 98.44 250 ASP B CA 1
ATOM 4578 C C . ASP B 1 250 ? -1.72 6.977 4.02 1 98.44 250 ASP B C 1
ATOM 4580 O O . ASP B 1 250 ? -2.311 6.75 5.074 1 98.44 250 ASP B O 1
ATOM 4584 N N . LEU B 1 251 ? -1.988 6.355 2.9 1 98.44 251 LEU B N 1
ATOM 4585 C CA . LEU B 1 251 ? -2.99 5.293 2.852 1 98.44 251 LEU B CA 1
ATOM 4586 C C . LEU B 1 251 ? -2.57 4.109 3.717 1 98.44 251 LEU B C 1
ATOM 4588 O O . LEU B 1 251 ? -3.359 3.617 4.527 1 98.44 251 LEU B O 1
ATOM 4592 N N . ILE B 1 252 ? -1.354 3.676 3.6 1 98 252 ILE B N 1
ATOM 4593 C CA . ILE B 1 252 ? -0.853 2.508 4.312 1 98 252 ILE B CA 1
ATOM 4594 C C . ILE B 1 252 ? -0.853 2.779 5.812 1 98 252 ILE B C 1
ATOM 4596 O O . ILE B 1 252 ? -1.372 1.979 6.594 1 98 252 ILE B O 1
ATOM 4600 N N . VAL B 1 253 ? -0.377 3.936 6.203 1 97.75 253 VAL B N 1
ATOM 4601 C CA . VAL B 1 253 ? -0.231 4.227 7.625 1 97.75 253 VAL B CA 1
ATOM 4602 C C . VAL B 1 253 ? -1.607 4.289 8.281 1 97.75 253 VAL B C 1
ATOM 4604 O O . VAL B 1 253 ? -1.758 3.941 9.453 1 97.75 253 VAL B O 1
ATOM 4607 N N . THR B 1 254 ? -2.586 4.758 7.562 1 97.69 254 THR B N 1
ATOM 4608 C CA . THR B 1 254 ? -3.922 4.957 8.117 1 97.69 254 THR B CA 1
ATOM 4609 C C . THR B 1 254 ? -4.727 3.662 8.055 1 97.69 254 THR B C 1
ATOM 4611 O O . THR B 1 254 ? -5.473 3.346 8.984 1 97.69 254 THR B O 1
ATOM 4614 N N . ALA B 1 255 ? -4.5 2.871 7.012 1 97.44 255 ALA B N 1
ATOM 4615 C CA . ALA B 1 255 ? -5.336 1.693 6.797 1 97.44 255 ALA B CA 1
ATOM 4616 C C . ALA B 1 255 ? -4.793 0.487 7.559 1 97.44 255 ALA B C 1
ATOM 4618 O O . ALA B 1 255 ? -5.52 -0.483 7.793 1 97.44 255 ALA B O 1
ATOM 4619 N N . PHE B 1 256 ? -3.531 0.521 7.98 1 96.12 256 PHE B N 1
ATOM 4620 C CA . PHE B 1 256 ? -2.941 -0.683 8.555 1 96.12 256 PHE B CA 1
ATOM 4621 C C . PHE B 1 256 ? -2.354 -0.396 9.93 1 96.12 256 PHE B C 1
ATOM 4623 O O . PHE B 1 256 ? -1.446 -1.098 10.383 1 96.12 256 PHE B O 1
ATOM 4630 N N . SER B 1 257 ? -2.842 0.599 10.57 1 94.19 257 SER B N 1
ATOM 4631 C CA . SER B 1 257 ? -2.33 0.947 11.898 1 94.19 257 SER B CA 1
ATOM 4632 C C . SER B 1 257 ? -3.449 0.982 12.93 1 94.19 257 SER B C 1
ATOM 4634 O O . SER B 1 257 ? -4.559 1.432 12.641 1 94.19 257 SER B O 1
ATOM 4636 N N . LYS B 1 258 ? -3.062 0.605 14.125 1 90.94 258 LYS B N 1
ATOM 4637 C CA . LYS B 1 258 ? -4.004 0.653 15.242 1 90.94 258 LYS B CA 1
ATOM 4638 C C . LYS B 1 258 ? -4.254 2.09 15.688 1 90.94 258 LYS B C 1
ATOM 4640 O O . LYS B 1 258 ? -5.238 2.369 16.375 1 90.94 258 LYS B O 1
ATOM 4645 N N . TYR B 1 259 ? -3.42 3.012 15.281 1 94.25 259 TYR B N 1
ATOM 4646 C CA . TYR B 1 259 ? -3.547 4.41 15.68 1 94.25 259 TYR B CA 1
ATOM 4647 C C . TYR B 1 259 ? -4.633 5.113 14.875 1 94.25 259 TYR B C 1
ATOM 4649 O O . TYR B 1 259 ? -5.066 6.211 15.227 1 94.25 259 TYR B O 1
ATOM 4657 N N . SER B 1 260 ? -5.043 4.496 13.781 1 96.44 260 SER B N 1
ATOM 4658 C CA . SER B 1 260 ? -5.969 5.148 12.859 1 96.44 260 SER B CA 1
ATOM 4659 C C . SER B 1 260 ? -7.375 5.219 13.445 1 96.44 260 SER B C 1
ATOM 4661 O O . SER B 1 260 ? -8.023 4.188 13.633 1 96.44 260 SER B O 1
ATOM 4663 N N . ARG B 1 261 ? -7.84 6.41 13.648 1 95.75 261 ARG B N 1
ATOM 4664 C CA . ARG B 1 261 ? -9.195 6.629 14.148 1 95.75 261 ARG B CA 1
ATOM 4665 C C . ARG B 1 261 ? -10.234 6.152 13.133 1 95.75 261 ARG B C 1
ATOM 4667 O O . ARG B 1 261 ? -11.305 5.676 13.508 1 95.75 261 ARG B O 1
ATOM 4674 N N . ASN B 1 262 ? -9.945 6.316 11.844 1 97.56 262 ASN B N 1
ATOM 4675 C CA . ASN B 1 262 ? -10.859 5.883 10.789 1 97.56 262 ASN B CA 1
ATOM 4676 C C . ASN B 1 262 ? -10.961 4.363 10.727 1 97.56 262 ASN B C 1
ATOM 4678 O O . ASN B 1 262 ? -12.055 3.814 10.617 1 97.56 262 ASN B O 1
ATOM 4682 N N . PHE B 1 263 ? -9.828 3.639 10.852 1 98.06 263 PHE B N 1
ATOM 4683 C CA . PHE B 1 263 ? -9.812 2.182 10.898 1 98.06 263 PHE B CA 1
ATOM 4684 C C . PHE B 1 263 ? -10.633 1.665 12.07 1 98.06 263 PHE B C 1
ATOM 4686 O O . PHE B 1 263 ? -11.477 0.78 11.898 1 98.06 263 PHE B O 1
ATOM 4693 N N . ASN B 1 264 ? -10.383 2.303 13.211 1 97.56 264 ASN B N 1
ATOM 4694 C CA . ASN B 1 264 ? -11.086 1.897 14.422 1 97.56 264 ASN B CA 1
ATOM 4695 C C . ASN B 1 264 ? -12.578 2.182 14.328 1 97.56 264 ASN B C 1
ATOM 4697 O O . ASN B 1 264 ? -13.398 1.41 14.836 1 97.56 264 ASN B O 1
ATOM 4701 N N . ALA B 1 265 ? -12.914 3.303 13.703 1 97.88 265 ALA B N 1
ATOM 4702 C CA . ALA B 1 265 ? -14.32 3.619 13.492 1 97.88 265 ALA B CA 1
ATOM 4703 C C . ALA B 1 265 ? -14.984 2.582 12.586 1 97.88 265 ALA B C 1
ATOM 4705 O O . ALA B 1 265 ? -16.141 2.213 12.797 1 97.88 265 ALA B O 1
ATOM 4706 N N . GLY B 1 266 ? -14.25 2.127 11.57 1 97.5 266 GLY B N 1
ATOM 4707 C CA . GLY B 1 266 ? -14.766 1.067 10.719 1 97.5 266 GLY B CA 1
ATOM 4708 C C . GLY B 1 266 ? -15.094 -0.203 11.484 1 97.5 266 GLY B C 1
ATOM 4709 O O . GLY B 1 266 ? -16.141 -0.819 11.25 1 97.5 266 GLY B O 1
ATOM 4710 N N . ALA B 1 267 ? -14.227 -0.591 12.383 1 97.69 267 ALA B N 1
ATOM 4711 C CA . ALA B 1 267 ? -14.445 -1.775 13.211 1 97.69 267 ALA B CA 1
ATOM 4712 C C . ALA B 1 267 ? -15.719 -1.632 14.039 1 97.69 267 ALA B C 1
ATOM 4714 O O . ALA B 1 267 ? -16.469 -2.596 14.211 1 97.69 267 ALA B O 1
ATOM 4715 N N . LYS B 1 268 ? -15.953 -0.416 14.562 1 97.19 268 LYS B N 1
ATOM 4716 C CA . LYS B 1 268 ? -17.156 -0.156 15.344 1 97.19 268 LYS B CA 1
ATOM 4717 C C . LYS B 1 268 ? -18.406 -0.261 14.484 1 97.19 268 LYS B C 1
ATOM 4719 O O . LYS B 1 268 ? -19.438 -0.78 14.93 1 97.19 268 LYS B O 1
ATOM 4724 N N . ILE B 1 269 ? -18.328 0.239 13.266 1 97.06 269 ILE B N 1
ATOM 4725 C CA . ILE B 1 269 ? -19.438 0.117 12.328 1 97.06 269 ILE B CA 1
ATOM 4726 C C . ILE B 1 269 ? -19.781 -1.356 12.117 1 97.06 269 ILE B C 1
ATOM 4728 O O . ILE B 1 269 ? -20.953 -1.739 12.141 1 97.06 269 ILE B O 1
ATOM 4732 N N . ALA B 1 270 ? -18.766 -2.176 11.875 1 96 270 ALA B N 1
ATOM 4733 C CA . ALA B 1 270 ? -18.953 -3.607 11.656 1 96 270 ALA B CA 1
ATOM 4734 C C . ALA B 1 270 ? -19.609 -4.266 12.867 1 96 270 ALA B C 1
ATOM 4736 O O . ALA B 1 270 ? -20.344 -5.254 12.727 1 96 270 ALA B O 1
ATOM 4737 N N . ALA B 1 271 ? -19.344 -3.699 14.039 1 95.75 271 ALA B N 1
ATOM 4738 C CA . ALA B 1 271 ? -19.922 -4.215 15.273 1 95.75 271 ALA B CA 1
ATOM 4739 C C . ALA B 1 271 ? -21.375 -3.771 15.438 1 95.75 271 ALA B C 1
ATOM 4741 O O . ALA B 1 271 ? -22.031 -4.125 16.422 1 95.75 271 ALA B O 1
ATOM 4742 N N . GLY B 1 272 ? -21.844 -2.943 14.555 1 94.62 272 GLY B N 1
ATOM 4743 C CA . GLY B 1 272 ? -23.25 -2.564 14.555 1 94.62 272 GLY B CA 1
ATOM 4744 C C . GLY B 1 272 ? -23.5 -1.203 15.18 1 94.62 272 GLY B C 1
ATOM 4745 O O . GLY B 1 272 ? -24.656 -0.809 15.383 1 94.62 272 GLY B O 1
ATOM 4746 N N . ILE B 1 273 ? -22.516 -0.484 15.508 1 95.88 273 ILE B N 1
ATOM 4747 C CA . ILE B 1 273 ? -22.672 0.844 16.094 1 95.88 273 ILE B CA 1
ATOM 4748 C C . ILE B 1 273 ? -22.906 1.867 14.977 1 95.88 273 ILE B C 1
ATOM 4750 O O . ILE B 1 273 ? -22.109 1.98 14.047 1 95.88 273 ILE B O 1
ATOM 4754 N N . PRO B 1 274 ? -23.953 2.613 15.062 1 95.38 274 PRO B N 1
ATOM 4755 C CA . PRO B 1 274 ? -24.234 3.627 14.039 1 95.38 274 PRO B CA 1
ATOM 4756 C C . PRO B 1 274 ? -23.188 4.734 14.008 1 95.38 274 PRO B C 1
ATOM 4758 O O . PRO B 1 274 ? -22.641 5.105 15.055 1 95.38 274 PRO B O 1
ATOM 4761 N N . TYR B 1 275 ? -22.938 5.27 12.82 1 95.38 275 TYR B N 1
ATOM 4762 C CA . TYR B 1 275 ? -21.859 6.23 12.648 1 95.38 275 TYR B CA 1
ATOM 4763 C C . TYR B 1 275 ? -22.062 7.445 13.547 1 95.38 275 TYR B C 1
ATOM 4765 O O . TYR B 1 275 ? -21.094 8 14.078 1 95.38 275 TYR B O 1
ATOM 4773 N N . GLN B 1 276 ? -23.312 7.895 13.781 1 95.25 276 GLN B N 1
ATOM 4774 C CA . GLN B 1 276 ? -23.594 9.055 14.617 1 95.25 276 GLN B CA 1
ATOM 4775 C C . GLN B 1 276 ? -23.141 8.812 16.062 1 95.25 276 GLN B C 1
ATOM 4777 O O . GLN B 1 276 ? -22.594 9.711 16.703 1 95.25 276 GLN B O 1
ATOM 4782 N N . GLN B 1 277 ? -23.375 7.641 16.516 1 95.88 277 GLN B N 1
ATOM 4783 C CA . GLN B 1 277 ? -22.938 7.285 17.859 1 95.88 277 GLN B CA 1
ATOM 4784 C C . GLN B 1 277 ? -21.422 7.297 17.984 1 95.88 277 GLN B C 1
ATOM 4786 O O . GLN B 1 277 ? -20.875 7.664 19.031 1 95.88 277 GLN B O 1
ATOM 4791 N N . ILE B 1 278 ? -20.797 6.887 16.922 1 96.19 278 ILE B N 1
ATOM 4792 C CA . ILE B 1 278 ? -19.344 6.875 16.906 1 96.19 278 ILE B CA 1
ATOM 4793 C C . ILE B 1 278 ? -18.812 8.305 16.969 1 96.19 278 ILE B C 1
ATOM 4795 O O . ILE B 1 278 ? -17.891 8.602 17.734 1 96.19 278 ILE B O 1
ATOM 4799 N N . ILE B 1 279 ? -19.391 9.188 16.25 1 93.75 279 ILE B N 1
ATOM 4800 C CA . ILE B 1 279 ? -18.984 10.594 16.219 1 93.75 279 ILE B CA 1
ATOM 4801 C C . ILE B 1 279 ? -19.203 11.211 17.594 1 93.75 279 ILE B C 1
ATOM 4803 O O . ILE B 1 279 ? -18.312 11.906 18.125 1 93.75 279 ILE B O 1
ATOM 4807 N N . ASP B 1 280 ? -20.266 10.875 18.188 1 92.81 280 ASP B N 1
ATOM 4808 C CA . ASP B 1 280 ? -20.672 11.484 19.453 1 92.81 280 ASP B CA 1
ATOM 4809 C C . ASP B 1 280 ? -19.797 10.984 20.594 1 92.81 280 ASP B C 1
ATOM 4811 O O . ASP B 1 280 ? -19.578 11.695 21.578 1 92.81 280 ASP B O 1
ATOM 4815 N N . SER B 1 281 ? -19.312 9.852 20.438 1 91.12 281 SER B N 1
ATOM 4816 C CA . SER B 1 281 ? -18.562 9.242 21.531 1 91.12 281 SER B CA 1
ATOM 4817 C C . SER B 1 281 ? -17.062 9.445 21.375 1 91.12 281 SER B C 1
ATOM 4819 O O . SER B 1 281 ? -16.281 9.117 22.266 1 91.12 281 SER B O 1
ATOM 4821 N N . SER B 1 282 ? -16.688 9.953 20.297 1 86.94 282 SER B N 1
ATOM 4822 C CA . SER B 1 282 ? -15.266 10.094 20.016 1 86.94 282 SER B CA 1
ATOM 4823 C C . SER B 1 282 ? -14.727 11.422 20.547 1 86.94 282 SER B C 1
ATOM 4825 O O . SER B 1 282 ? -15.336 12.477 20.328 1 86.94 282 SER B O 1
ATOM 4827 N N . LEU B 1 283 ? -13.602 11.367 21.188 1 79.06 283 LEU B N 1
ATOM 4828 C CA . LEU B 1 283 ? -12.93 12.562 21.688 1 79.06 283 LEU B CA 1
ATOM 4829 C C . LEU B 1 283 ? -12.266 13.32 20.531 1 79.06 283 LEU B C 1
ATOM 4831 O O . LEU B 1 283 ? -12.141 14.547 20.578 1 79.06 283 LEU B O 1
ATOM 4835 N N . GLN B 1 284 ? -11.844 12.555 19.641 1 82.5 284 GLN B N 1
ATOM 4836 C CA . GLN B 1 284 ? -11.203 13.141 18.469 1 82.5 284 GLN B CA 1
ATOM 4837 C C . GLN B 1 284 ? -12.031 12.898 17.203 1 82.5 284 GLN B C 1
ATOM 4839 O O . GLN B 1 284 ? -12.766 11.922 17.109 1 82.5 284 GLN B O 1
ATOM 4844 N N . THR B 1 285 ? -11.875 13.75 16.266 1 87.44 285 THR B N 1
ATOM 4845 C CA . THR B 1 285 ? -12.688 13.727 15.062 1 87.44 285 THR B CA 1
ATOM 4846 C C . THR B 1 285 ? -12.289 12.562 14.164 1 87.44 285 THR B C 1
ATOM 4848 O O . THR B 1 285 ? -11.102 12.273 14 1 87.44 285 THR B O 1
ATOM 4851 N N . VAL B 1 286 ? -13.344 11.898 13.586 1 94.12 286 VAL B N 1
ATOM 4852 C CA . VAL B 1 286 ? -13.164 10.898 12.539 1 94.12 286 VAL B CA 1
ATOM 4853 C C . VAL B 1 286 ? -13.492 11.508 11.18 1 94.12 286 VAL B C 1
ATOM 4855 O O . VAL B 1 286 ? -14.664 11.555 10.781 1 94.12 286 VAL B O 1
ATOM 4858 N N . GLU B 1 287 ? -12.508 11.836 10.438 1 94.06 287 GLU B N 1
ATOM 4859 C CA . GLU B 1 287 ? -12.664 12.617 9.219 1 94.06 287 GLU B CA 1
ATOM 4860 C C . GLU B 1 287 ? -13.32 11.789 8.109 1 94.06 287 GLU B C 1
ATOM 4862 O O . GLU B 1 287 ? -13.969 12.336 7.219 1 94.06 287 GLU B O 1
ATOM 4867 N N . GLY B 1 288 ? -13.195 10.477 8.203 1 96.38 288 GLY B N 1
ATOM 4868 C CA . GLY B 1 288 ? -13.609 9.586 7.137 1 96.38 288 GLY B CA 1
ATOM 4869 C C . GLY B 1 288 ? -15.086 9.688 6.812 1 96.38 288 GLY B C 1
ATOM 4870 O O . GLY B 1 288 ? -15.484 9.555 5.656 1 96.38 288 GLY B O 1
ATOM 4871 N N . PHE B 1 289 ? -15.945 9.945 7.801 1 96.19 289 PHE B N 1
ATOM 4872 C CA . PHE B 1 289 ? -17.391 10.008 7.582 1 96.19 289 PHE B CA 1
ATOM 4873 C C . PHE B 1 289 ? -17.75 11.211 6.727 1 96.19 289 PHE B C 1
ATOM 4875 O O . PHE B 1 289 ? -18.453 11.078 5.719 1 96.19 289 PHE B O 1
ATOM 4882 N N . GLN B 1 290 ? -17.234 12.336 7.105 1 94.25 290 GLN B N 1
ATOM 4883 C CA . GLN B 1 290 ? -17.562 13.547 6.367 1 94.25 290 GLN B CA 1
ATOM 4884 C C . GLN B 1 290 ? -16.969 13.516 4.961 1 94.25 290 GLN B C 1
ATOM 4886 O O . GLN B 1 290 ? -17.594 13.977 4.004 1 94.25 290 GLN B O 1
ATOM 4891 N N . THR B 1 291 ? -15.797 13.031 4.863 1 96.75 291 THR B N 1
ATOM 4892 C CA . THR B 1 291 ? -15.148 12.922 3.562 1 96.75 291 THR B CA 1
ATOM 4893 C C . THR B 1 291 ? -15.914 11.984 2.645 1 96.75 291 THR B C 1
ATOM 4895 O O . THR B 1 291 ? -16.078 12.266 1.456 1 96.75 291 THR B O 1
ATOM 4898 N N . LEU B 1 292 ? -16.375 10.852 3.209 1 97.31 292 LEU B N 1
ATOM 4899 C CA . LEU B 1 292 ? -17.172 9.898 2.445 1 97.31 292 LEU B CA 1
ATOM 4900 C C . LEU B 1 292 ? -18.453 10.547 1.929 1 97.31 292 LEU B C 1
ATOM 4902 O O . LEU B 1 292 ? -18.812 10.375 0.761 1 97.31 292 LEU B O 1
ATOM 4906 N N . ASN B 1 293 ? -19.094 11.273 2.816 1 96.25 293 ASN B N 1
ATOM 4907 C CA . ASN B 1 293 ? -20.312 11.969 2.402 1 96.25 293 ASN B CA 1
ATOM 4908 C C . ASN B 1 293 ? -20.031 12.953 1.271 1 96.25 293 ASN B C 1
ATOM 4910 O O . ASN B 1 293 ? -20.781 13.031 0.305 1 96.25 293 ASN B O 1
ATOM 4914 N N . ALA B 1 294 ? -18.969 13.68 1.391 1 96.69 294 ALA B N 1
ATOM 4915 C CA . ALA B 1 294 ? -18.609 14.664 0.379 1 96.69 294 ALA B CA 1
ATOM 4916 C C . ALA B 1 294 ? -18.359 14 -0.972 1 96.69 294 ALA B C 1
ATOM 4918 O O . ALA B 1 294 ? -18.922 14.422 -1.988 1 96.69 294 ALA B O 1
ATOM 4919 N N . PHE B 1 295 ? -17.578 12.953 -1.042 1 97.44 295 PHE B N 1
ATOM 4920 C CA . PHE B 1 295 ? -17.219 12.32 -2.303 1 97.44 295 PHE B CA 1
ATOM 4921 C C . PHE B 1 295 ? -18.406 11.57 -2.893 1 97.44 295 PHE B C 1
ATOM 4923 O O . PHE B 1 295 ? -18.547 11.469 -4.113 1 97.44 295 PHE B O 1
ATOM 4930 N N . TYR B 1 296 ? -19.281 11.055 -2.006 1 97.19 296 TYR B N 1
ATOM 4931 C CA . TYR B 1 296 ? -20.484 10.422 -2.506 1 97.19 296 TYR B CA 1
ATOM 4932 C C . TYR B 1 296 ? -21.375 11.43 -3.225 1 97.19 296 TYR B C 1
ATOM 4934 O O . TYR B 1 296 ? -21.844 11.172 -4.336 1 97.19 296 TYR B O 1
ATOM 4942 N N . GLN B 1 297 ? -21.594 12.562 -2.605 1 97.06 297 GLN B N 1
ATOM 4943 C CA . GLN B 1 297 ? -22.406 13.609 -3.227 1 97.06 297 GLN B CA 1
ATOM 4944 C C . GLN B 1 297 ? -21.75 14.125 -4.504 1 97.06 297 GLN B C 1
ATOM 4946 O O . GLN B 1 297 ? -22.422 14.406 -5.488 1 97.06 297 GLN B O 1
ATOM 4951 N N . LEU B 1 298 ? -20.484 14.297 -4.457 1 96.81 298 LEU B N 1
ATOM 4952 C CA . LEU B 1 298 ? -19.719 14.734 -5.625 1 96.81 298 LEU B CA 1
ATOM 4953 C C . LEU B 1 298 ? -19.938 13.781 -6.797 1 96.81 298 LEU B C 1
ATOM 4955 O O . LEU B 1 298 ? -20.125 14.219 -7.934 1 96.81 298 LEU B O 1
ATOM 4959 N N . GLN B 1 299 ? -19.719 12.461 -6.504 1 95.62 299 GLN B N 1
ATOM 4960 C CA . GLN B 1 299 ? -19.844 11.484 -7.578 1 95.62 299 GLN B CA 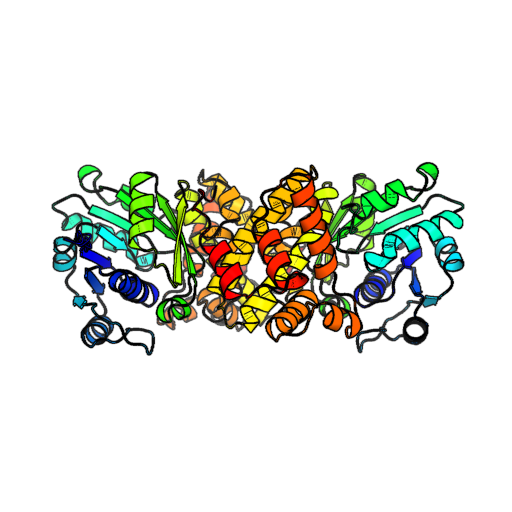1
ATOM 4961 C C . GLN B 1 299 ? -21.25 11.508 -8.18 1 95.62 299 GLN B C 1
ATOM 4963 O O . GLN B 1 299 ? -21.422 11.305 -9.383 1 95.62 299 GLN B O 1
ATOM 4968 N N . LEU B 1 300 ? -22.312 11.742 -7.367 1 95.88 300 LEU B N 1
ATOM 4969 C CA . LEU B 1 300 ? -23.688 11.867 -7.867 1 95.88 300 LEU B CA 1
ATOM 4970 C C . LEU B 1 300 ? -23.812 13.094 -8.766 1 95.88 300 LEU B C 1
ATOM 4972 O O . LEU B 1 300 ? -24.375 13.008 -9.859 1 95.88 300 LEU B O 1
ATOM 4976 N N . LYS B 1 301 ? -23.297 14.133 -8.273 1 96.31 301 LYS B N 1
ATOM 4977 C CA . LYS B 1 301 ? -23.438 15.406 -8.969 1 96.31 301 LYS B CA 1
ATOM 4978 C C . LYS B 1 301 ? -22.75 15.359 -10.336 1 96.31 301 LYS B C 1
ATOM 4980 O O . LYS B 1 301 ? -23.234 15.953 -11.297 1 96.31 301 LYS B O 1
ATOM 4985 N N . HIS B 1 302 ? -21.641 14.711 -10.422 1 96.75 302 HIS B N 1
ATOM 4986 C CA . HIS B 1 302 ? -20.844 14.773 -11.633 1 96.75 302 HIS B CA 1
ATOM 4987 C C . HIS B 1 302 ? -20.844 13.43 -12.367 1 96.75 302 HIS B C 1
ATOM 4989 O O . HIS B 1 302 ? -20.109 13.25 -13.336 1 96.75 302 HIS B O 1
ATOM 4995 N N . ASN B 1 303 ? -21.547 12.422 -11.875 1 96.5 303 ASN B N 1
ATOM 4996 C CA . ASN B 1 303 ? -21.688 11.102 -12.484 1 96.5 303 ASN B CA 1
ATOM 4997 C C . ASN B 1 303 ? -20.328 10.406 -12.609 1 96.5 303 ASN B C 1
ATOM 4999 O O . ASN B 1 303 ? -19.969 9.945 -13.695 1 96.5 303 ASN B O 1
ATOM 5003 N N . LEU B 1 304 ? -19.609 10.5 -11.555 1 96.06 304 LEU B N 1
ATOM 5004 C CA . LEU B 1 304 ? -18.312 9.812 -11.516 1 96.06 304 LEU B CA 1
ATOM 5005 C C . LEU B 1 304 ? -18.5 8.336 -11.164 1 96.06 304 LEU B C 1
ATOM 5007 O O . LEU B 1 304 ? -19.406 7.984 -10.398 1 96.06 304 LEU B O 1
ATOM 5011 N N . ASP B 1 305 ? -17.641 7.426 -11.703 1 92.88 305 ASP B N 1
ATOM 5012 C CA . ASP B 1 305 ? -17.656 6.004 -11.383 1 92.88 305 ASP B CA 1
ATOM 5013 C C . ASP B 1 305 ? -16.719 5.691 -10.211 1 92.88 305 ASP B C 1
ATOM 5015 O O . ASP B 1 305 ? -15.555 5.371 -10.414 1 92.88 305 ASP B O 1
ATOM 5019 N N . LEU B 1 306 ? -17.281 5.75 -9.047 1 95.69 306 LEU B N 1
ATOM 5020 C CA . LEU B 1 306 ? -16.547 5.469 -7.816 1 95.69 306 LEU B CA 1
ATOM 5021 C C . LEU B 1 306 ? -17.25 4.391 -6.996 1 95.69 306 LEU B C 1
ATOM 5023 O O . LEU B 1 306 ? -17.828 4.684 -5.949 1 95.69 306 LEU B O 1
ATOM 5027 N N . PRO B 1 307 ? -17.078 3.166 -7.422 1 94.81 307 PRO B N 1
ATOM 5028 C CA . PRO B 1 307 ? -17.828 2.057 -6.832 1 94.81 307 PRO B CA 1
ATOM 5029 C C . PRO B 1 307 ? -17.547 1.874 -5.344 1 94.81 307 PRO B C 1
ATOM 5031 O O . PRO B 1 307 ? -18.438 1.509 -4.578 1 94.81 307 PRO B O 1
ATOM 5034 N N . ILE B 1 308 ? -16.375 2.041 -4.945 1 95.62 308 ILE B N 1
ATOM 5035 C CA . ILE B 1 308 ? -16.047 1.849 -3.541 1 95.62 308 ILE B CA 1
ATOM 5036 C C . ILE B 1 308 ? -16.703 2.938 -2.697 1 95.62 308 ILE B C 1
ATOM 5038 O O . ILE B 1 308 ? -17.219 2.662 -1.611 1 95.62 308 ILE B O 1
ATOM 5042 N N . ILE B 1 309 ? -16.703 4.191 -3.164 1 97 309 ILE B N 1
ATOM 5043 C CA . ILE B 1 309 ? -17.375 5.289 -2.479 1 97 309 ILE B CA 1
ATOM 5044 C C . ILE B 1 309 ? -18.859 4.977 -2.354 1 97 309 ILE B C 1
ATOM 5046 O O . ILE B 1 309 ? -19.453 5.145 -1.282 1 97 309 ILE B O 1
ATOM 5050 N N . GLN B 1 310 ? -19.406 4.5 -3.426 1 96.44 310 GLN B N 1
ATOM 5051 C CA . GLN B 1 310 ? -20.828 4.18 -3.434 1 96.44 310 GLN B CA 1
ATOM 5052 C C . GLN B 1 310 ? -21.156 3.076 -2.43 1 96.44 310 GLN B C 1
ATOM 5054 O O . GLN B 1 310 ? -22.094 3.201 -1.641 1 96.44 310 GLN B O 1
ATOM 5059 N N . ALA B 1 311 ? -20.391 2.02 -2.475 1 96.19 311 ALA B N 1
ATOM 5060 C CA . ALA B 1 311 ? -20.594 0.895 -1.567 1 96.19 311 ALA B CA 1
ATOM 5061 C C . ALA B 1 311 ? -20.406 1.319 -0.114 1 96.19 311 ALA B C 1
ATOM 5063 O O . ALA B 1 311 ? -21.172 0.915 0.762 1 96.19 311 ALA B O 1
ATOM 5064 N N . SER B 1 312 ? -19.422 2.15 0.128 1 97.31 312 SER B N 1
ATOM 5065 C CA . SER B 1 312 ? -19.141 2.617 1.479 1 97.31 312 SER B CA 1
ATOM 5066 C C . SER B 1 312 ? -20.281 3.467 2.031 1 97.31 312 SER B C 1
ATOM 5068 O O . SER B 1 312 ? -20.641 3.334 3.199 1 97.31 312 SER B O 1
ATOM 5070 N N . TYR B 1 313 ? -20.75 4.34 1.195 1 97.44 313 TYR B N 1
ATOM 5071 C CA . TYR B 1 313 ? -21.875 5.184 1.606 1 97.44 313 TYR B CA 1
ATOM 5072 C C . TYR B 1 313 ? -23.094 4.344 1.97 1 97.44 313 TYR B C 1
ATOM 5074 O O . TYR B 1 313 ? -23.734 4.578 2.998 1 97.44 313 TYR B O 1
ATOM 5082 N N . GLN B 1 314 ? -23.391 3.342 1.162 1 96.44 314 GLN B N 1
ATOM 5083 C CA . GLN B 1 314 ? -24.531 2.453 1.395 1 96.44 314 GLN B CA 1
ATOM 5084 C C . GLN B 1 314 ? -24.375 1.69 2.707 1 96.44 314 GLN B C 1
ATOM 5086 O O . GLN B 1 314 ? -25.328 1.54 3.463 1 96.44 314 GLN B O 1
ATOM 5091 N N . LEU B 1 315 ? -23.156 1.265 2.975 1 95.62 315 LEU B N 1
ATOM 5092 C CA . LEU B 1 315 ? -22.875 0.488 4.176 1 95.62 315 LEU B CA 1
ATOM 5093 C C . LEU B 1 315 ? -22.984 1.358 5.426 1 95.62 315 LEU B C 1
ATOM 5095 O O . LEU B 1 315 ? -23.594 0.954 6.418 1 95.62 315 LEU B O 1
ATOM 5099 N N . ILE B 1 316 ? -22.484 2.545 5.348 1 96.69 316 ILE B N 1
ATOM 5100 C CA . ILE B 1 316 ? -22.234 3.33 6.555 1 96.69 316 ILE B CA 1
ATOM 5101 C C . ILE B 1 316 ? -23.422 4.254 6.816 1 96.69 316 ILE B C 1
ATOM 5103 O O . ILE B 1 316 ? -23.938 4.32 7.938 1 96.69 316 ILE B O 1
ATOM 5107 N N . PHE B 1 317 ? -23.906 4.965 5.832 1 96.25 317 PHE B N 1
ATOM 5108 C CA . PHE B 1 317 ? -24.922 5.988 6.039 1 96.25 317 PHE B CA 1
ATOM 5109 C C . PHE B 1 317 ? -26.312 5.414 5.82 1 96.25 317 PHE B C 1
ATOM 5111 O O . PHE B 1 317 ? -27.266 5.801 6.5 1 96.25 317 PHE B O 1
ATOM 5118 N N . GLU B 1 318 ? -26.406 4.461 4.883 1 95.69 318 GLU B N 1
ATOM 5119 C CA . GLU B 1 318 ? -27.703 3.883 4.594 1 95.69 318 GLU B CA 1
ATOM 5120 C C . GLU B 1 318 ? -27.922 2.588 5.371 1 95.69 318 GLU B C 1
ATOM 5122 O O . GLU B 1 318 ? -29.016 2.01 5.336 1 95.69 318 GLU B O 1
ATOM 5127 N N . SER B 1 319 ? -26.938 2.104 6.035 1 93.06 319 SER B N 1
ATOM 5128 C CA . SER B 1 319 ? -27 0.917 6.883 1 93.06 319 SER B CA 1
ATOM 5129 C C . SER B 1 319 ? -27.484 -0.298 6.102 1 93.06 319 SER B C 1
ATOM 5131 O O . SER B 1 319 ? -28.266 -1.103 6.617 1 93.06 319 SER B O 1
ATOM 5133 N N . LYS B 1 320 ? -27.125 -0.347 4.832 1 94.31 320 LYS B N 1
ATOM 5134 C CA . LYS B 1 320 ? -27.438 -1.545 4.059 1 94.31 320 LYS B CA 1
ATOM 5135 C C . LYS B 1 320 ? -26.641 -2.742 4.551 1 94.31 320 LYS B C 1
ATOM 5137 O O . LYS B 1 320 ? -25.516 -2.586 5.035 1 94.31 320 LYS B O 1
ATOM 5142 N N . PRO B 1 321 ? -27.234 -3.932 4.379 1 94.38 321 PRO B N 1
ATOM 5143 C CA . PRO B 1 321 ? -26.516 -5.121 4.84 1 94.38 321 PRO B CA 1
ATOM 5144 C C . PRO B 1 321 ? -25.172 -5.316 4.125 1 94.38 321 PRO B C 1
ATOM 5146 O O . PRO B 1 321 ? -25.094 -5.148 2.906 1 94.38 321 PRO B O 1
ATOM 5149 N N . PHE B 1 322 ? -24.203 -5.719 4.898 1 94.31 322 PHE B N 1
ATOM 5150 C CA . PHE B 1 322 ? -22.844 -5.879 4.402 1 94.31 322 PHE B CA 1
ATOM 5151 C C . PHE B 1 322 ? -22.797 -6.855 3.234 1 94.31 322 PHE B C 1
ATOM 5153 O O . PHE B 1 322 ? -22.219 -6.559 2.191 1 94.31 322 PHE B O 1
ATOM 5160 N N . ASP B 1 323 ? -23.422 -7.984 3.383 1 91.75 323 ASP B N 1
ATOM 5161 C CA . ASP B 1 323 ? -23.344 -9.047 2.385 1 91.75 323 ASP B CA 1
ATOM 5162 C C . ASP B 1 323 ? -23.922 -8.586 1.048 1 91.75 323 ASP B C 1
ATOM 5164 O O . ASP B 1 323 ? -23.391 -8.93 -0.012 1 91.75 323 ASP B O 1
ATOM 5168 N N . THR B 1 324 ? -24.922 -7.773 1.119 1 92.25 324 THR B N 1
ATOM 5169 C CA . THR B 1 324 ? -25.562 -7.273 -0.092 1 92.25 324 THR B CA 1
ATOM 5170 C C . THR B 1 324 ? -24.656 -6.266 -0.804 1 92.25 324 THR B C 1
ATOM 5172 O O . THR B 1 324 ? -24.469 -6.352 -2.018 1 92.25 324 THR B O 1
ATOM 5175 N N . VAL B 1 325 ? -24.141 -5.344 -0.039 1 91.5 325 VAL B N 1
ATOM 5176 C CA . VAL B 1 325 ? -23.297 -4.305 -0.6 1 91.5 325 VAL B CA 1
ATOM 5177 C C . VAL B 1 325 ? -22.016 -4.926 -1.152 1 91.5 325 VAL B C 1
ATOM 5179 O O . VAL B 1 325 ? -21.578 -4.59 -2.256 1 91.5 325 VAL B O 1
ATOM 5182 N N . PHE B 1 326 ? -21.531 -5.855 -0.382 1 89.12 326 PHE B N 1
ATOM 5183 C CA . PHE B 1 326 ? -20.281 -6.516 -0.753 1 89.12 326 PHE B CA 1
ATOM 5184 C C . PHE B 1 326 ? -20.469 -7.348 -2.018 1 89.12 326 PHE B C 1
ATOM 5186 O O . PHE B 1 326 ? -19.609 -7.324 -2.908 1 89.12 326 PHE B O 1
ATOM 5193 N N . ALA B 1 327 ? -21.5 -8.062 -2.096 1 86.94 327 ALA B N 1
ATOM 5194 C CA . ALA B 1 327 ? -21.781 -8.891 -3.264 1 86.94 327 ALA B CA 1
ATOM 5195 C C . ALA B 1 327 ? -21.891 -8.047 -4.527 1 86.94 327 ALA B C 1
ATOM 5197 O O . ALA B 1 327 ? -21.406 -8.438 -5.59 1 86.94 327 ALA B O 1
ATOM 5198 N N . THR B 1 328 ? -22.469 -6.91 -4.363 1 84.62 328 THR B N 1
ATOM 5199 C CA . THR B 1 328 ? -22.625 -6.008 -5.5 1 84.62 328 THR B CA 1
ATOM 5200 C C . THR B 1 328 ? -21.266 -5.473 -5.949 1 84.62 328 THR B C 1
ATOM 5202 O O . THR B 1 328 ? -21 -5.379 -7.152 1 84.62 328 THR B O 1
ATOM 5205 N N . LEU B 1 329 ? -20.469 -5.203 -5.035 1 84.94 329 LEU B N 1
ATOM 5206 C CA . LEU B 1 329 ? -19.156 -4.633 -5.34 1 84.94 329 LEU B CA 1
ATOM 5207 C C . LEU B 1 329 ? -18.266 -5.652 -6.039 1 84.94 329 LEU B C 1
ATOM 5209 O O . LEU B 1 329 ? -17.609 -5.336 -7.035 1 84.94 329 LEU B O 1
ATOM 5213 N N . ILE B 1 330 ? -18.328 -6.879 -5.531 1 81.94 330 ILE B N 1
ATOM 5214 C CA . ILE B 1 330 ? -17.422 -7.902 -6.02 1 81.94 330 ILE B CA 1
ATOM 5215 C C . ILE B 1 330 ? -17.891 -8.422 -7.375 1 81.94 330 ILE B C 1
ATOM 5217 O O . ILE B 1 330 ? -17.109 -8.961 -8.156 1 81.94 330 ILE B O 1
ATOM 5221 N N . GLN B 1 331 ? -19.156 -8.281 -7.707 1 78.06 331 GLN B N 1
ATOM 5222 C CA . GLN B 1 331 ? -19.75 -8.805 -8.945 1 78.06 331 GLN B CA 1
ATOM 5223 C C . GLN B 1 331 ? -19.578 -7.809 -10.086 1 78.06 331 GLN B C 1
ATOM 5225 O O . GLN B 1 331 ? -19.891 -8.125 -11.242 1 78.06 331 GLN B O 1
ATOM 5230 N N . ARG B 1 332 ? -19.141 -6.688 -9.781 1 76 332 ARG B N 1
ATOM 5231 C CA . ARG B 1 332 ? -18.922 -5.742 -10.867 1 76 332 ARG B CA 1
ATOM 5232 C C . ARG B 1 332 ? -17.984 -6.332 -11.922 1 76 332 ARG B C 1
ATOM 5234 O O . ARG B 1 332 ? -17.016 -7.012 -11.586 1 76 332 ARG B O 1
ATOM 5241 N N . PRO B 1 333 ? -18.547 -6.098 -13.227 1 61.97 333 PRO B N 1
ATOM 5242 C CA . PRO B 1 333 ? -17.812 -6.746 -14.32 1 61.97 333 PRO B CA 1
ATOM 5243 C C . PRO B 1 333 ? -16.328 -6.375 -14.336 1 61.97 333 PRO B C 1
ATOM 5245 O O . PRO B 1 333 ? -15.953 -5.285 -13.898 1 61.97 333 PRO B O 1
ATOM 5248 N N . TYR B 1 334 ? -15.664 -7.387 -14.898 1 55.41 334 TYR B N 1
ATOM 5249 C CA . TYR B 1 334 ? -14.211 -7.395 -15.016 1 55.41 334 TYR B CA 1
ATOM 5250 C C . TYR B 1 334 ? -13.734 -6.344 -16.016 1 55.41 334 TYR B C 1
ATOM 5252 O O . TYR B 1 334 ? -14.188 -6.316 -17.156 1 55.41 334 TYR B O 1
ATOM 5260 N N . LYS B 1 335 ? -13.539 -5.207 -15.648 1 59.41 335 LYS B N 1
ATOM 5261 C CA . LYS B 1 335 ? -12.797 -4.387 -16.594 1 59.41 335 LYS B CA 1
ATOM 5262 C C . LYS B 1 335 ? -11.297 -4.668 -16.5 1 59.41 335 LYS B C 1
ATOM 5264 O O . LYS B 1 335 ? -10.836 -5.289 -15.547 1 59.41 335 LYS B O 1
ATOM 5269 N N . SER B 1 336 ? -10.695 -4.668 -17.688 1 60.69 336 SER B N 1
ATOM 5270 C CA . SER B 1 336 ? -9.234 -4.699 -17.672 1 60.69 336 SER B CA 1
ATOM 5271 C C . SER B 1 336 ? -8.672 -3.766 -16.609 1 60.69 336 SER B C 1
ATOM 5273 O O . SER B 1 336 ? -9.227 -2.693 -16.359 1 60.69 336 SER B O 1
ATOM 5275 N N . GLU B 1 337 ? -7.914 -4.316 -15.727 1 60 337 GLU B N 1
ATOM 5276 C CA . GLU B 1 337 ? -7.367 -3.439 -14.695 1 60 337 GLU B CA 1
ATOM 5277 C C . GLU B 1 337 ? -6.848 -2.137 -15.297 1 60 337 GLU B C 1
ATOM 5279 O O . GLU B 1 337 ? -6.953 -1.076 -14.68 1 60 337 GLU B O 1
ATOM 5284 N N . PHE B 1 338 ? -6.035 -2.35 -16.391 1 56.91 338 PHE B N 1
ATOM 5285 C CA . PHE B 1 338 ? -5.543 -1.154 -17.062 1 56.91 338 PHE B CA 1
ATOM 5286 C C . PHE B 1 338 ? -5.785 -1.24 -18.562 1 56.91 338 PHE B C 1
ATOM 5288 O O . PHE B 1 338 ? -5.859 -2.336 -19.125 1 56.91 338 PHE B O 1
#

pLDDT: mean 94.38, std 10.43, range [25.36, 98.94]

InterPro domains:
  IPR006109 Glycerol-3-phosphate dehydrogenase, NAD-dependent, C-terminal [PF07479] (186-325)
  IPR006168 Glycerol-3-phosphate dehydrogenase, NAD-dependent [MF_00394] (10-328)
  IPR006168 Glycerol-3-phosphate dehydrogenase, NAD-dependent [PIRSF000114] (8-337)
  IPR006168 Glycerol-3-phosphate dehydrogenase, NAD-dependent [PR00077] (14-31)
  IPR006168 Glycerol-3-phosphate dehydrogenase, NAD-dependent [PR00077] (60-87)
  IPR006168 Glycerol-3-phosphate dehydrogenase, NAD-dependent [PR00077] (138-158)
  IPR006168 Glycerol-3-phosphate dehydrogenase, NAD-dependent [PR00077] (179-203)
  IPR006168 Glycerol-3-phosphate dehydrogenase, NAD-dependent [PR00077] (204-228)
  IPR006168 Glycerol-3-phosphate dehydrogenase, NAD-dependent [PR00077] (244-261)
  IPR006168 Glycerol-3-phosphate dehydrogenase, NAD-dependent [PS00957] (194-215)
  IPR008927 6-phosphogluconate dehydrogenase-like, C-terminal domain superfamily [SSF48179] (185-337)
  IPR011128 Glycerol-3-phosphate dehydrogenase, NAD-dependent, N-terminal [PF01210] (11-163)
  IPR013328 6-phosphogluconate dehydrogenase, domain 2 [G3DSA:1.10.1040.10] (190-331)
  IPR036291 NAD(P)-binding domain superfamily [SSF51735] (10-184)

Solvent-accessible surface area (backbone atoms only — not comparable to full-atom values): 33888 Å² total; per-residue (Å²): 130,77,76,70,74,76,77,80,59,50,55,36,22,32,40,24,50,48,60,54,31,45,33,50,45,38,51,30,29,75,62,57,27,47,41,42,32,31,34,86,52,60,69,40,32,53,33,26,62,69,35,27,38,61,73,51,100,44,78,28,64,80,45,43,45,40,70,51,68,67,61,44,62,71,63,26,52,38,38,32,40,35,48,61,63,91,46,44,65,65,50,44,49,57,48,50,76,67,59,88,60,52,30,30,39,35,36,57,54,59,36,40,33,58,91,73,60,37,43,65,70,54,48,47,61,71,58,37,57,70,86,42,49,67,46,59,31,38,50,38,30,11,65,56,37,81,42,48,66,69,56,39,51,29,46,36,33,18,16,6,85,45,66,68,56,14,51,51,50,22,62,58,58,39,35,97,83,23,29,46,47,33,39,36,66,46,37,54,16,42,47,47,28,41,21,50,30,29,40,55,5,20,51,41,17,25,40,49,62,70,68,48,52,58,24,38,51,18,40,49,51,18,56,48,50,52,48,48,26,51,50,17,41,72,70,68,23,51,47,69,42,42,48,30,38,21,16,39,2,24,26,45,33,34,45,74,34,91,81,19,57,27,13,52,48,15,29,42,43,60,72,67,46,54,61,68,58,51,59,71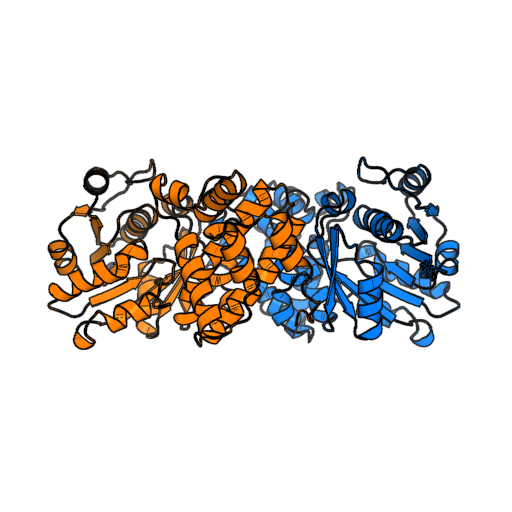,68,41,93,61,86,57,55,24,62,49,28,44,52,18,52,40,52,47,28,64,75,67,68,52,90,45,67,65,51,52,42,48,45,38,43,58,78,64,60,43,58,60,70,59,45,48,50,54,61,70,61,50,76,81,56,60,80,112,130,78,76,70,73,74,76,79,58,49,54,36,22,32,40,25,49,50,58,55,31,45,32,49,43,39,52,31,30,75,62,56,28,45,41,42,33,31,36,86,51,61,69,39,29,52,33,26,62,70,35,26,39,62,74,52,101,44,77,29,63,79,44,43,45,41,68,53,66,68,60,44,61,71,64,26,52,38,38,33,41,34,47,60,62,92,49,45,65,64,50,45,50,57,46,50,77,67,59,86,61,52,31,29,41,36,37,58,54,56,35,40,34,59,92,73,61,38,41,62,70,53,48,48,61,70,58,36,57,70,86,41,46,67,48,59,31,38,51,38,30,9,63,56,38,82,43,48,65,70,57,38,52,30,45,37,33,19,16,6,87,45,66,69,56,14,51,51,50,21,61,57,58,38,35,97,83,23,30,46,46,31,42,35,64,47,38,54,15,43,47,46,28,41,21,52,31,30,41,56,5,21,51,41,17,25,38,49,63,70,68,49,52,58,25,37,51,17,38,48,51,18,56,47,51,52,47,47,27,51,51,19,41,72,71,70,22,51,48,69,41,42,49,31,37,22,16,40,2,25,28,45,32,33,45,74,34,91,81,20,58,27,14,53,49,14,30,42,42,61,72,66,46,53,61,67,59,50,59,71,68,41,92,62,87,56,54,22,60,49,28,44,54,18,52,42,52,48,27,64,74,68,68,52,92,44,67,66,52,52,43,48,45,38,43,59,77,64,61,42,58,62,69,60,45,49,50,53,62,71,62,51,77,80,54,59,80,113

Sequence (676 aa):
MIKRKKLYFMKITIIGSGAWGSTLAQVLTDNNNQVLLYDTNLSYVEKINQGKHPIFNTPLLNVKAVSCLKQTLEYSDLIVLAVPMKFMRHLLKKITLMLTNPKSFVNVSKGIEPLTFLRVSEIVKQVIPAPLLANFASLMGPSHAEEVILRKLTLLTAASSNPVFSLEIQKLFSCPNYLKVYTSSDLVGNEICSAFKNILALINGILVAKDFGINSQAALMSRGILEMSRLVTFYQGNPQTVLGLPGLGDLIVTAFSKYSRNFNAGAKIAAGIPYQQIIDSSLQTVEGFQTLNAFYQLQLKHNLDLPIIQASYQLIFESKPFDTVFATLIQRPYKSEFMIKRKKLYFMKITIIGSGAWGSTLAQVLTDNNNQVLLYDTNLSYVEKINQGKHPIFNTPLLNVKAVSCLKQTLEYSDLIVLAVPMKFMRHLLKKITLMLTNPKSFVNVSKGIEPLTFLRVSEIVKQVIPAPLLANFASLMGPSHAEEVILRKLTLLTAASSNPVFSLEIQKLFSCPNYLKVYTSSDLVGNEICSAFKNILALINGILVAKDFGINSQAALMSRGILEMSRLVTFYQGNPQTVLGLPGLGDLIVTAFSKYSRNFNAGAKIAAGIPYQQIIDSSLQTVEGFQTLNAFYQLQLKHNLDLPIIQASYQLIFESKPFDTVFATLIQRPYKSEF

Foldseek 3Di:
DPPPPPLDAAEEEEEDQPLQRLLLQQLLVLSVHQYEYEDQPVQQQVQVCVQARSYDRDGRPRYHYDHDPLVRVVRHQEYEYDDELVCLLVVLLVVQVRQDAAHEYEYAYAFAAAPVRDFSVRSNPVRHPPRNHDFYWYKAFQPDSVQSSVLAAGEIEIEGCDQVVSVVVQSSRDDPRHYHYHYYPQRLLLRLQLHQLLQLLLQLLLCVLVPHDPVVNVVSLLVSLVLSLVVSVVSPTDSCSLVDRSHPRNNCNQNPDPSHLSSPLSSVLNVVDASVNSCVPDPDHRRNVSRLNRVVVVCVVVVNPDLSSVLSCCCHVVVDDPVVSVVVSVPPDDDDPD/DPPPPPLDAAEEEEEDQPLQRLLLQQLLVLSVHQYEYEDQPVQQQVQVCVQARSYDRDGRPRYHYDHDPLVRVVRHQEYEYDDELVCLLVVLLVVQVRQDAAHEYEYAYAFAAAPVRDFSVRSNPVRHDPRNHDFYWYKAFQCDSVQSSVLAAGEIEIEGCDQVVSVVVQSSRDDPRHYHYHYYPQRLLLRLQLHQLLQLLLQLLLCVLVPHDPVVNVVSLLVSLVLSLVVSVVSPTDSCSLVDRSHPRNNCNQNPDPSHLSSNLSSVLNVVDASVNSCVPDPDHRRNVRRLNRVVVVCVVVVNPDLSSVLSCCCHVVVDDPVVSVVVSVPPDDDDPD